Protein AF-A0A9P8MY77-F1 (afdb_monomer)

Mean predicted aligned error: 22.39 Å

Foldseek 3Di:
DVVVCVVVVNDDDDDDPPCCCQQPLCNVFLVVQLVVLVVVLVVVCVVVPDPDQDPVNCVVCVVVSCVRRVDPVRSQVSCVCSCNVVNRCCSRVVVVPDDCVVVPDPDDPVPDPPDDDDDDDDDDDDDDYDDDDDDDDPPPPPPPPVPDDDPDDDPVVLVVLVVVLVVQVVVCVVVVPDDDPVSVVSVVVNVVVVVVCVVVCVVVVVVVVVVVVVVVVVVVVQVVQWDQDPVGTDGPVNVVVVVVVVVVVVVVVVVVVVVVVLVVLLVVLLVLLVVVLVVVVVVVVVCLVPDDPPPPDDDADPVRVVVQSPQLLNSLVVVLVVLVCVVVVHDPDPPGDDDPDDDSVSSVSSSVVNNVVVVVVVVVVVVVVCVVVVNPPD

Secondary structure (DSSP, 8-state):
-HHHHHHTT----PPPTT-HHHH-HIIIIIHHHHHHHHHHHHHHHHHTT-S---HHHHHHHHHHHHHHH--HHHHHHHHHHTTTTTT-THHHHHHHS-SSGGGT----GGGSTT---------------------PPP------GGGSPPPP--HHHHHHHHHHHHHHHHHHHHHTPPPPHHHHHHHHHHHHHHHHHHHTTHHHHHHHHHHHHHHHHHHHHHHHTEEEETTEEEEHHHHHHHHHHHHHHHHHHHHHHHHHHHHHHHHHHHHHHHHHHHHHHHHHHHHHHHS-TTS--SS--HHHHHHHHH-HHHHHHHHHHHHHHHHTT----TTSPPPS---HHHHHHHHHHHHHHHHHHHHHHHHHHHHHTT----

Organism: NCBI:txid111463

Structure (mmCIF, N/CA/C/O backbone):
data_AF-A0A9P8MY77-F1
#
_entry.id   AF-A0A9P8MY77-F1
#
loop_
_atom_site.group_PDB
_atom_site.id
_atom_site.type_symbol
_atom_site.label_atom_id
_atom_site.label_alt_id
_atom_site.label_comp_id
_atom_site.label_asym_id
_atom_site.label_entity_id
_atom_site.label_seq_id
_atom_site.pdbx_PDB_ins_code
_atom_site.Cartn_x
_atom_site.Cartn_y
_atom_site.Cartn_z
_atom_site.occupancy
_atom_site.B_iso_or_equiv
_atom_site.auth_seq_id
_atom_site.auth_comp_id
_atom_site.auth_asym_id
_atom_site.auth_atom_id
_atom_site.pdbx_PDB_model_num
ATOM 1 N N . MET A 1 1 ? -40.120 -2.467 -4.734 1.00 74.62 1 MET A N 1
ATOM 2 C CA . MET A 1 1 ? -39.405 -3.589 -4.082 1.00 74.62 1 MET A CA 1
ATOM 3 C C . MET A 1 1 ? -40.371 -4.598 -3.467 1.00 74.62 1 MET A C 1
ATOM 5 O O . MET A 1 1 ? -40.321 -5.741 -3.881 1.00 74.62 1 MET A O 1
ATOM 9 N N . VAL A 1 2 ? -41.285 -4.203 -2.566 1.00 84.88 2 VAL A N 1
ATOM 10 C CA . VAL A 1 2 ? -42.244 -5.142 -1.933 1.00 84.88 2 VAL A CA 1
ATOM 11 C C . VAL A 1 2 ? -43.143 -5.857 -2.953 1.00 84.88 2 VAL A C 1
ATOM 13 O O . VAL A 1 2 ? -43.236 -7.077 -2.900 1.00 84.88 2 VAL A O 1
ATOM 16 N N . HIS A 1 3 ? -43.715 -5.132 -3.924 1.00 91.19 3 HIS A N 1
ATOM 17 C CA . HIS A 1 3 ? -44.499 -5.735 -5.016 1.00 91.19 3 HIS A CA 1
ATOM 18 C C . HIS A 1 3 ? -43.677 -6.741 -5.834 1.00 91.19 3 HIS A C 1
ATOM 20 O O . HIS A 1 3 ? -44.075 -7.887 -5.962 1.00 91.19 3 HIS A O 1
ATOM 26 N N . PHE A 1 4 ? -42.459 -6.370 -6.244 1.00 95.81 4 PHE A N 1
ATOM 27 C CA . PHE A 1 4 ? -41.543 -7.283 -6.938 1.00 95.81 4 PHE A CA 1
ATOM 28 C C . PHE A 1 4 ? -41.258 -8.561 -6.131 1.00 95.81 4 PHE A C 1
ATOM 30 O O . PHE A 1 4 ? -41.280 -9.654 -6.688 1.00 95.81 4 PHE A O 1
ATOM 37 N N . CYS A 1 5 ? -41.012 -8.444 -4.820 1.00 94.00 5 CYS A N 1
ATOM 38 C CA . CYS A 1 5 ? -40.799 -9.605 -3.956 1.00 94.00 5 CYS A CA 1
ATOM 39 C C . CYS A 1 5 ? -42.048 -10.487 -3.860 1.00 94.00 5 CYS A C 1
ATOM 41 O O . CYS A 1 5 ? -41.921 -11.707 -3.874 1.00 94.00 5 CYS A O 1
ATOM 43 N N . PHE A 1 6 ? -43.236 -9.887 -3.788 1.00 92.69 6 PHE A N 1
ATOM 44 C CA . PHE A 1 6 ? -44.501 -10.616 -3.776 1.00 92.69 6 PHE A CA 1
ATOM 45 C C . PHE A 1 6 ? -44.717 -11.384 -5.087 1.00 92.69 6 PHE A C 1
ATOM 47 O O . PHE A 1 6 ? -44.924 -12.596 -5.049 1.00 92.69 6 PHE A O 1
ATOM 54 N N . ASP A 1 7 ? -44.550 -10.712 -6.228 1.00 96.50 7 ASP A N 1
ATOM 55 C CA . ASP A 1 7 ? -44.747 -11.286 -7.566 1.00 96.50 7 ASP A CA 1
ATOM 56 C C . ASP A 1 7 ? -43.775 -12.443 -7.858 1.00 96.50 7 ASP A C 1
ATOM 58 O O . ASP A 1 7 ? -44.113 -13.385 -8.570 1.00 96.50 7 ASP A O 1
ATOM 62 N N . HIS A 1 8 ? -42.573 -12.405 -7.269 1.00 96.00 8 HIS A N 1
ATOM 63 C CA . HIS A 1 8 ? -41.533 -13.429 -7.439 1.00 96.00 8 HIS A CA 1
ATOM 64 C C . HIS A 1 8 ? -41.446 -14.418 -6.263 1.00 96.00 8 HIS A C 1
ATOM 66 O O . HIS A 1 8 ? -40.481 -15.176 -6.170 1.00 96.00 8 HIS A O 1
ATOM 72 N N . ASN A 1 9 ? -42.423 -14.417 -5.347 1.00 94.75 9 ASN A N 1
ATOM 73 C CA . ASN A 1 9 ? -42.469 -15.291 -4.167 1.00 94.75 9 ASN A CA 1
ATOM 74 C C . ASN A 1 9 ? -41.207 -15.224 -3.269 1.00 94.75 9 ASN A C 1
ATOM 76 O O . ASN A 1 9 ? -40.806 -16.203 -2.636 1.00 94.75 9 ASN A O 1
ATOM 80 N N . ILE A 1 10 ? -40.575 -14.051 -3.188 1.00 95.94 10 ILE A N 1
ATOM 81 C CA . ILE A 1 10 ? -39.433 -13.770 -2.315 1.00 95.94 10 ILE A CA 1
ATOM 82 C C . ILE A 1 10 ? -39.961 -13.355 -0.939 1.00 95.94 10 ILE A C 1
ATOM 84 O O . ILE A 1 10 ? -40.621 -12.325 -0.788 1.00 95.94 10 ILE A O 1
ATOM 88 N N . LYS A 1 11 ? -39.635 -14.134 0.097 1.00 91.31 11 LYS A N 1
ATOM 89 C CA . LYS A 1 11 ? -39.972 -13.796 1.486 1.00 91.31 11 LYS A CA 1
ATOM 90 C C . LYS A 1 11 ? -38.975 -12.776 2.033 1.00 91.31 11 LYS A C 1
ATOM 92 O O . LYS A 1 11 ? -37.790 -13.065 2.165 1.00 91.31 11 LYS A O 1
ATOM 97 N N . VAL A 1 12 ? -39.466 -11.581 2.353 1.00 88.94 12 VAL A N 1
ATOM 98 C CA . VAL A 1 12 ? -38.664 -10.513 2.964 1.00 88.94 12 VAL A CA 1
ATOM 99 C C . VAL A 1 12 ? -38.698 -10.673 4.479 1.00 88.94 12 VAL A C 1
ATOM 101 O O . VAL A 1 12 ? -39.776 -10.781 5.059 1.00 88.94 12 VAL A O 1
ATOM 104 N N . PHE A 1 13 ? -37.528 -10.670 5.118 1.00 84.94 13 PHE A N 1
ATOM 105 C CA . PHE A 1 13 ? -37.408 -10.719 6.573 1.00 84.94 13 PHE A CA 1
ATOM 106 C C . PHE A 1 13 ? -37.144 -9.307 7.123 1.00 84.94 13 PHE A C 1
ATOM 108 O O . PHE A 1 13 ? -36.037 -8.788 6.941 1.00 84.94 13 PHE A O 1
ATOM 115 N N . PRO A 1 14 ? -38.138 -8.643 7.743 1.00 83.75 14 PRO A N 1
ATOM 116 C CA . PRO A 1 14 ? -37.935 -7.327 8.329 1.00 83.75 14 PRO A CA 1
ATOM 117 C C . PRO A 1 14 ? -37.122 -7.451 9.621 1.00 83.75 14 PRO A C 1
ATOM 119 O O . PRO A 1 14 ? -37.470 -8.217 10.516 1.00 83.75 14 PRO A O 1
ATOM 122 N N . MET A 1 15 ? -36.042 -6.679 9.726 1.00 84.25 15 MET A N 1
ATOM 123 C CA . MET A 1 15 ? -35.253 -6.576 10.954 1.00 84.25 15 MET A CA 1
ATOM 124 C C . MET A 1 15 ? -35.633 -5.311 11.721 1.00 84.25 15 MET A C 1
ATOM 126 O O . MET A 1 15 ? -35.849 -4.272 11.090 1.00 84.25 15 MET A O 1
ATOM 130 N N . PRO A 1 16 ? -35.679 -5.359 13.063 1.00 84.19 16 PRO A N 1
ATOM 131 C CA . PRO A 1 16 ? -35.851 -4.156 13.859 1.00 84.19 16 PRO A CA 1
ATOM 132 C C . PRO A 1 16 ? -34.708 -3.157 13.609 1.00 84.19 16 PRO A C 1
ATOM 134 O O . PRO A 1 16 ? -33.573 -3.563 13.316 1.00 84.19 16 PRO A O 1
ATOM 137 N N . PRO A 1 17 ? -34.981 -1.847 13.722 1.00 84.81 17 PRO A N 1
ATOM 138 C CA . PRO A 1 17 ? -33.966 -0.822 13.526 1.00 84.81 17 PRO A CA 1
ATOM 139 C C . PRO A 1 17 ? -32.802 -1.007 14.507 1.00 84.81 17 PRO A C 1
ATOM 141 O O . PRO A 1 17 ? -32.975 -1.494 15.620 1.00 84.81 17 PRO A O 1
ATOM 144 N N . HIS A 1 18 ? -31.603 -0.610 14.077 1.00 82.00 18 HIS A N 1
ATOM 145 C CA . HIS A 1 18 ? -30.356 -0.683 14.851 1.00 82.00 18 HIS A CA 1
ATOM 146 C C . HIS A 1 18 ? -29.873 -2.091 15.253 1.00 82.00 18 HIS A C 1
ATOM 148 O O . HIS A 1 18 ? -28.798 -2.194 15.834 1.00 82.00 18 HIS A O 1
ATOM 154 N N . LEU A 1 19 ? -30.556 -3.176 14.871 1.00 85.19 19 LEU A N 1
ATOM 155 C CA . LEU A 1 19 ? -30.140 -4.554 15.189 1.00 85.19 19 LEU A CA 1
ATOM 156 C C . LEU A 1 19 ? -29.329 -5.250 14.088 1.00 85.19 19 LEU A C 1
ATOM 158 O O . LEU A 1 19 ? -29.003 -6.430 14.204 1.00 85.19 19 LEU A O 1
ATOM 162 N N . THR A 1 20 ? -28.951 -4.531 13.028 1.00 87.38 20 THR A N 1
ATOM 163 C CA . THR A 1 20 ? -28.143 -5.070 11.921 1.00 87.38 20 THR A CA 1
ATOM 164 C C . THR A 1 20 ? -26.868 -5.763 12.413 1.00 87.38 20 THR A C 1
ATOM 166 O O . THR A 1 20 ? -26.581 -6.891 12.029 1.00 87.38 20 THR A O 1
ATOM 169 N N . HIS A 1 21 ? -26.164 -5.141 13.359 1.00 86.56 21 HIS A N 1
ATOM 170 C CA . HIS A 1 21 ? -24.924 -5.652 13.945 1.00 86.56 21 HIS A CA 1
ATOM 171 C C . HIS A 1 21 ? -25.085 -6.917 14.816 1.00 86.56 21 HIS A C 1
ATOM 173 O O . HIS A 1 21 ? -24.078 -7.438 15.288 1.00 86.56 21 HIS A O 1
ATOM 179 N N . GLN A 1 22 ? -26.315 -7.396 15.037 1.00 87.94 22 GLN A N 1
ATOM 180 C CA . GLN A 1 22 ? -26.629 -8.596 15.826 1.00 87.94 22 GLN A CA 1
ATOM 181 C C . GLN A 1 22 ? -27.376 -9.657 15.013 1.00 87.94 22 GLN A C 1
ATOM 183 O O . GLN A 1 22 ? -27.127 -10.847 15.175 1.00 87.94 22 GLN A O 1
ATOM 188 N N . LEU A 1 23 ? -28.297 -9.231 14.143 1.00 90.12 23 LEU A N 1
ATOM 189 C CA . LEU A 1 23 ? -29.196 -10.123 13.411 1.00 90.12 23 LEU A CA 1
ATOM 190 C C . LEU A 1 23 ? -28.772 -10.380 11.963 1.00 90.12 23 LEU A C 1
ATOM 192 O O . LEU A 1 23 ? -29.327 -11.286 11.347 1.00 90.12 23 LEU A O 1
ATOM 196 N N . GLN A 1 24 ? -27.818 -9.625 11.401 1.00 92.38 24 GLN A N 1
ATOM 197 C CA . GLN A 1 24 ? -27.330 -9.866 10.037 1.00 92.38 24 GLN A CA 1
ATOM 198 C C . GLN A 1 24 ? -26.062 -10.730 10.047 1.00 92.38 24 GLN A C 1
ATOM 200 O O . GLN A 1 24 ? -24.990 -10.239 10.411 1.00 92.38 24 GLN A O 1
ATOM 205 N N . PRO A 1 25 ? -26.116 -11.988 9.556 1.00 91.56 25 PRO A N 1
ATOM 206 C CA . PRO A 1 25 ? -24.945 -12.869 9.516 1.00 91.56 25 PRO A CA 1
ATOM 207 C C . PRO A 1 25 ? -23.779 -12.290 8.714 1.00 91.56 25 PRO A C 1
ATOM 209 O O . PRO A 1 25 ? -22.613 -12.563 9.012 1.00 91.56 25 PRO A O 1
ATOM 212 N N . LEU A 1 26 ? -24.084 -11.477 7.697 1.00 92.44 26 LEU A N 1
ATOM 213 C CA . LEU A 1 26 ? -23.064 -10.795 6.908 1.00 92.44 26 LEU A CA 1
ATOM 214 C C . LEU A 1 26 ? -22.236 -9.831 7.766 1.00 92.44 26 LEU A C 1
ATOM 216 O O . LEU A 1 26 ? -21.009 -9.911 7.729 1.00 92.44 26 LEU A O 1
ATOM 220 N N . ASP A 1 27 ? -22.882 -9.003 8.585 1.00 91.25 27 ASP A N 1
ATOM 221 C CA . ASP A 1 27 ? -22.205 -8.025 9.441 1.00 91.25 27 ASP A CA 1
ATOM 222 C C . ASP A 1 27 ? -21.546 -8.664 10.670 1.00 91.25 27 ASP A C 1
ATOM 224 O O . ASP A 1 27 ? -20.415 -8.320 11.014 1.00 91.25 27 ASP A O 1
ATOM 228 N N . VAL A 1 28 ? -22.205 -9.642 11.302 1.00 89.44 28 VAL A N 1
ATOM 229 C CA . VAL A 1 28 ? -21.731 -10.278 12.547 1.00 89.44 28 VAL A CA 1
ATOM 230 C C . VAL A 1 28 ? -20.437 -11.077 12.352 1.00 89.44 28 VAL A C 1
ATOM 232 O O . VAL A 1 28 ? -19.597 -11.152 13.256 1.00 89.44 28 VAL A O 1
ATOM 235 N N . GLY A 1 29 ? -20.253 -11.704 11.188 1.00 88.44 29 GLY A N 1
ATOM 236 C CA . GLY A 1 29 ? -19.124 -12.611 10.972 1.00 88.44 29 GLY A CA 1
ATOM 237 C C . GLY A 1 29 ? -18.466 -12.506 9.606 1.00 88.44 29 GLY A C 1
ATOM 238 O O . GLY A 1 29 ? -17.241 -12.379 9.526 1.00 88.44 29 GLY A O 1
ATOM 239 N N . VAL A 1 30 ? -19.249 -12.548 8.528 1.00 93.44 30 VAL A N 1
ATOM 240 C CA . VAL A 1 30 ? -18.699 -12.730 7.177 1.00 93.44 30 VAL A CA 1
ATOM 241 C C . VAL A 1 30 ? -17.859 -11.531 6.732 1.00 93.44 30 VAL A C 1
ATOM 243 O O . VAL A 1 30 ? -16.748 -11.726 6.239 1.00 93.44 30 VAL A O 1
ATOM 246 N N . PHE A 1 31 ? -18.313 -10.295 6.954 1.00 92.81 31 PHE A N 1
ATOM 247 C CA . PHE A 1 31 ? -17.560 -9.098 6.568 1.00 92.81 31 PHE A CA 1
ATOM 248 C C . PHE A 1 31 ? -16.285 -8.897 7.379 1.00 92.81 31 PHE A C 1
ATOM 250 O O . PHE A 1 31 ? -15.301 -8.377 6.851 1.00 92.81 31 PHE A O 1
ATOM 257 N N . ARG A 1 32 ? -16.240 -9.379 8.625 1.00 91.31 32 ARG A N 1
ATOM 258 C CA . ARG A 1 32 ? -14.998 -9.390 9.405 1.00 91.31 32 ARG A CA 1
ATOM 259 C C . ARG A 1 32 ? -13.950 -10.286 8.746 1.00 91.31 32 ARG A C 1
ATOM 261 O O . ARG A 1 32 ? -12.810 -9.859 8.563 1.00 91.31 32 ARG A O 1
ATOM 268 N N . SER A 1 33 ? -14.337 -11.500 8.354 1.00 93.62 33 SER A N 1
ATOM 269 C CA . SER A 1 33 ? -13.459 -12.416 7.617 1.00 93.62 33 SER A CA 1
ATOM 270 C C . SER A 1 33 ? -13.090 -11.870 6.237 1.00 93.62 33 SER A C 1
ATOM 272 O O . SER A 1 33 ? -11.929 -11.966 5.844 1.00 93.62 33 SER A O 1
ATOM 274 N N . TYR A 1 34 ? -14.035 -11.233 5.541 1.00 95.38 34 TYR A N 1
ATOM 275 C CA . TYR A 1 34 ? -13.792 -10.586 4.252 1.00 95.38 34 TYR A CA 1
ATOM 276 C C . TYR A 1 34 ? -12.714 -9.509 4.363 1.00 95.38 34 TYR A C 1
ATOM 278 O O . TYR A 1 34 ? -11.734 -9.523 3.620 1.00 95.38 34 TYR A O 1
ATOM 286 N N . LYS A 1 35 ? -12.862 -8.603 5.338 1.00 94.81 35 LYS A N 1
ATOM 287 C CA . LYS A 1 35 ? -11.910 -7.520 5.595 1.00 94.81 35 LYS A CA 1
ATOM 288 C C . LYS A 1 35 ? -10.521 -8.063 5.914 1.00 94.81 35 LYS A C 1
ATOM 290 O O . LYS A 1 35 ? -9.542 -7.538 5.398 1.00 94.81 35 LYS A O 1
ATOM 295 N N . HIS A 1 36 ? -10.437 -9.126 6.712 1.00 95.12 36 HIS A N 1
ATOM 296 C CA . HIS A 1 36 ? -9.166 -9.773 7.030 1.00 95.12 36 HIS A CA 1
ATOM 297 C C . HIS A 1 36 ? -8.462 -10.324 5.780 1.00 95.12 36 HIS A C 1
ATOM 299 O O . HIS A 1 36 ? -7.290 -10.032 5.560 1.00 95.12 36 HIS A O 1
ATOM 305 N N . TRP A 1 37 ? -9.166 -11.087 4.938 1.00 95.62 37 TRP A N 1
ATOM 306 C CA . TRP A 1 37 ? -8.569 -11.643 3.719 1.00 95.62 37 TRP A CA 1
ATOM 307 C C . TRP A 1 37 ? -8.223 -10.573 2.690 1.00 95.62 37 TRP A C 1
ATOM 309 O O . TRP A 1 37 ? -7.191 -10.673 2.036 1.00 95.62 37 TRP A O 1
ATOM 319 N N . HIS A 1 38 ? -9.040 -9.529 2.587 1.00 95.31 38 HIS A N 1
ATOM 320 C CA . HIS A 1 38 ? -8.721 -8.382 1.752 1.00 95.31 38 HIS A CA 1
ATOM 321 C C . HIS A 1 38 ? -7.452 -7.659 2.233 1.00 95.31 38 HIS A C 1
ATOM 323 O O . HIS A 1 38 ? -6.587 -7.354 1.421 1.00 95.31 38 HIS A O 1
ATOM 329 N N . GLN A 1 39 ? -7.288 -7.462 3.546 1.00 95.25 39 GLN A N 1
ATOM 330 C CA . GLN A 1 39 ? -6.053 -6.914 4.120 1.00 95.25 39 GLN A CA 1
ATOM 331 C C . GLN A 1 39 ? -4.837 -7.804 3.852 1.00 95.25 39 GLN A C 1
ATOM 333 O O . GLN A 1 39 ? -3.767 -7.284 3.560 1.00 95.25 39 GLN A O 1
ATOM 338 N N . GLN A 1 40 ? -4.985 -9.132 3.900 1.00 95.06 40 GLN A N 1
ATOM 339 C CA . GLN A 1 40 ? -3.887 -10.032 3.538 1.00 95.06 40 GLN A CA 1
ATOM 340 C C . GLN A 1 40 ? -3.469 -9.889 2.072 1.00 95.06 40 GLN A C 1
ATOM 342 O O . GLN A 1 40 ? -2.275 -9.887 1.789 1.00 95.06 40 GLN A O 1
ATOM 347 N N . VAL A 1 41 ? -4.432 -9.756 1.156 1.00 93.19 41 VAL A N 1
ATOM 348 C CA . VAL A 1 41 ? -4.139 -9.486 -0.258 1.00 93.19 41 VAL A CA 1
ATOM 349 C C . VAL A 1 41 ? -3.402 -8.157 -0.396 1.00 93.19 41 VAL A C 1
ATOM 351 O O . VAL A 1 41 ? -2.346 -8.129 -1.008 1.00 93.19 41 VAL A O 1
ATOM 354 N N . LEU A 1 42 ? -3.886 -7.091 0.248 1.00 91.56 42 LEU A N 1
ATOM 355 C CA . LEU A 1 42 ? -3.213 -5.788 0.233 1.00 91.56 42 LEU A CA 1
ATOM 356 C C . LEU A 1 42 ? -1.767 -5.878 0.734 1.00 91.56 42 LEU A C 1
ATOM 358 O O . LEU A 1 42 ? -0.866 -5.336 0.109 1.00 91.56 42 LEU A O 1
ATOM 362 N N . HIS A 1 43 ? -1.529 -6.581 1.843 1.00 91.19 43 HIS A N 1
ATOM 363 C CA . HIS A 1 43 ? -0.178 -6.748 2.380 1.00 91.19 43 HIS A CA 1
ATOM 364 C C . HIS A 1 43 ? 0.731 -7.541 1.434 1.00 91.19 43 HIS A C 1
ATOM 366 O O . HIS A 1 43 ? 1.920 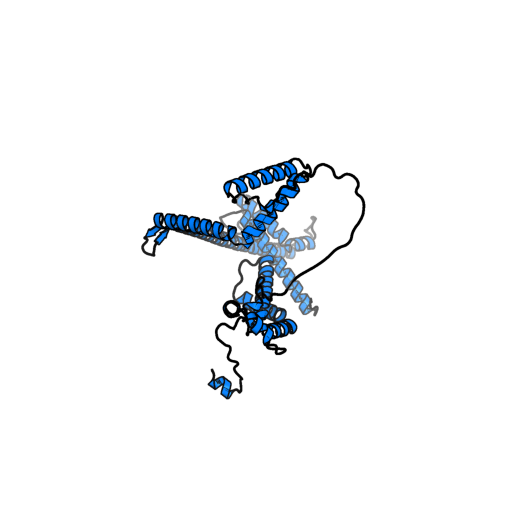-7.242 1.363 1.00 91.19 43 HIS A O 1
ATOM 372 N N . ARG A 1 44 ? 0.186 -8.535 0.720 1.00 90.50 44 ARG A N 1
ATOM 373 C CA . ARG A 1 44 ? 0.924 -9.296 -0.295 1.00 90.50 44 ARG A CA 1
ATOM 374 C C . ARG A 1 44 ? 1.310 -8.404 -1.475 1.00 90.50 44 ARG A C 1
ATOM 376 O O . ARG A 1 44 ? 2.485 -8.344 -1.796 1.00 90.50 44 ARG A O 1
ATOM 383 N N . GLU A 1 45 ? 0.365 -7.646 -2.029 1.00 87.25 45 GLU A N 1
ATOM 384 C CA . GLU A 1 45 ? 0.639 -6.723 -3.142 1.00 87.25 45 GLU A CA 1
ATOM 385 C C . GLU A 1 45 ? 1.682 -5.658 -2.757 1.00 87.25 45 GLU A C 1
ATOM 387 O O . GLU A 1 45 ? 2.610 -5.385 -3.515 1.00 87.25 45 GLU A O 1
ATOM 392 N N . ILE A 1 46 ? 1.592 -5.101 -1.543 1.00 83.62 46 ILE A N 1
ATOM 393 C CA . ILE A 1 46 ? 2.590 -4.149 -1.025 1.00 83.62 46 ILE A CA 1
ATOM 394 C C . ILE A 1 46 ? 3.972 -4.812 -0.902 1.00 83.62 46 ILE A C 1
ATOM 396 O O . ILE A 1 46 ? 4.980 -4.197 -1.245 1.00 83.62 46 ILE A O 1
ATOM 400 N N . ALA A 1 47 ? 4.037 -6.059 -0.421 1.00 78.75 47 ALA A N 1
ATOM 401 C CA . ALA A 1 47 ? 5.292 -6.805 -0.313 1.00 78.75 47 ALA A CA 1
ATOM 402 C C . ALA A 1 47 ? 5.907 -7.126 -1.687 1.00 78.75 47 ALA A C 1
ATOM 404 O O . ALA A 1 47 ? 7.130 -7.111 -1.821 1.00 78.75 47 ALA A O 1
ATOM 405 N N . ASP A 1 48 ? 5.068 -7.338 -2.701 1.00 78.00 48 ASP A N 1
ATOM 406 C CA . ASP A 1 48 ? 5.468 -7.564 -4.093 1.00 78.00 48 ASP A CA 1
ATOM 407 C C . ASP A 1 48 ? 5.839 -6.256 -4.831 1.00 78.00 48 ASP A C 1
ATOM 409 O O . ASP A 1 48 ? 6.239 -6.277 -5.998 1.00 78.00 48 ASP A O 1
ATOM 413 N N . GLY A 1 49 ? 5.779 -5.110 -4.139 1.00 77.38 49 GLY A N 1
ATOM 414 C CA . GLY A 1 49 ? 6.245 -3.812 -4.628 1.00 77.38 49 GLY A CA 1
ATOM 415 C C . GLY A 1 49 ? 5.164 -2.934 -5.261 1.00 77.38 49 GLY A C 1
ATOM 416 O O . GLY A 1 49 ? 5.500 -1.945 -5.917 1.00 77.38 49 GLY A O 1
ATOM 417 N N . ALA A 1 50 ? 3.880 -3.259 -5.078 1.00 76.50 50 ALA A N 1
ATOM 418 C CA . ALA A 1 50 ? 2.788 -2.393 -5.508 1.00 76.50 50 ALA A CA 1
ATOM 419 C C . ALA A 1 50 ? 2.730 -1.120 -4.645 1.00 76.50 50 ALA A C 1
ATOM 421 O O . ALA A 1 50 ? 2.683 -1.175 -3.415 1.00 76.50 50 ALA A O 1
ATOM 422 N N . TYR A 1 51 ? 2.723 0.040 -5.304 1.00 75.94 51 TYR A N 1
ATOM 423 C CA . TYR A 1 51 ? 2.666 1.360 -4.662 1.00 75.94 51 TYR A CA 1
ATOM 424 C C . TYR A 1 51 ? 1.243 1.937 -4.587 1.00 75.94 51 TYR A C 1
ATOM 426 O O . TYR A 1 51 ? 1.016 2.906 -3.865 1.00 75.94 51 TYR A O 1
ATOM 434 N N . ASP A 1 52 ? 0.291 1.351 -5.315 1.00 83.12 52 ASP A N 1
ATOM 435 C CA . ASP A 1 52 ? -1.119 1.739 -5.325 1.00 83.12 52 ASP A CA 1
ATOM 436 C C . ASP A 1 52 ? -2.007 0.493 -5.479 1.00 83.12 52 ASP A C 1
ATOM 438 O O . ASP A 1 52 ? -1.574 -0.512 -6.042 1.00 83.12 52 ASP A O 1
ATOM 442 N N . PHE A 1 53 ? -3.236 0.558 -4.963 1.00 86.75 53 PHE A N 1
ATOM 443 C CA . PHE A 1 53 ? -4.242 -0.499 -5.073 1.00 86.75 53 PHE A CA 1
ATOM 444 C C . PHE A 1 53 ? -5.536 0.096 -5.627 1.00 86.75 53 PHE A C 1
ATOM 446 O O . PHE A 1 53 ? -6.334 0.712 -4.911 1.00 86.75 53 PHE A O 1
ATOM 453 N N . ASN A 1 54 ? -5.740 -0.072 -6.929 1.00 87.44 54 ASN A N 1
ATOM 454 C CA . ASN A 1 54 ? -6.826 0.565 -7.658 1.00 87.44 54 ASN A CA 1
ATOM 455 C C . ASN A 1 54 ? -8.094 -0.324 -7.713 1.00 87.44 54 ASN A C 1
ATOM 457 O O . ASN A 1 54 ? -8.157 -1.442 -7.197 1.00 87.44 54 ASN A O 1
ATOM 461 N N . LYS A 1 55 ? -9.161 0.182 -8.350 1.00 90.75 55 LYS A N 1
ATOM 462 C CA . LYS A 1 55 ? -10.426 -0.566 -8.507 1.00 90.75 55 LYS A CA 1
ATOM 463 C C . LYS A 1 55 ? -10.275 -1.836 -9.351 1.00 90.75 55 LYS A C 1
ATOM 465 O O . LYS A 1 55 ? -10.997 -2.800 -9.107 1.00 90.75 55 LYS A O 1
ATOM 470 N N . SER A 1 56 ? -9.392 -1.834 -10.344 1.00 88.38 56 SER A N 1
ATOM 471 C CA . SER A 1 56 ? -9.121 -3.000 -11.187 1.00 88.38 56 SER A CA 1
ATOM 472 C C . SER A 1 56 ? -8.434 -4.101 -10.380 1.00 88.38 56 SER A C 1
ATOM 474 O O . SER A 1 56 ? -8.851 -5.251 -10.475 1.00 88.38 56 SER A O 1
ATOM 476 N N . ASP A 1 57 ? -7.487 -3.744 -9.510 1.00 88.38 57 ASP A N 1
ATOM 477 C CA . ASP A 1 57 ? -6.805 -4.679 -8.603 1.00 88.38 57 ASP A CA 1
ATOM 478 C C . ASP A 1 57 ? -7.799 -5.269 -7.592 1.00 88.38 57 ASP A C 1
ATOM 480 O O . ASP A 1 57 ? -7.847 -6.481 -7.367 1.00 88.38 57 ASP A O 1
ATOM 484 N N . PHE A 1 58 ? -8.700 -4.434 -7.056 1.00 91.00 58 PHE A N 1
ATOM 485 C CA . PHE A 1 58 ? -9.813 -4.911 -6.233 1.00 91.00 58 PHE A CA 1
ATOM 486 C C . PHE A 1 58 ? -10.665 -5.961 -6.961 1.00 91.00 58 PHE A C 1
ATOM 488 O O . PHE A 1 58 ? -10.971 -7.007 -6.386 1.00 91.00 58 PHE A O 1
ATOM 495 N N . LEU A 1 59 ? -11.056 -5.696 -8.214 1.00 94.12 59 LEU A N 1
ATOM 496 C CA . LEU A 1 59 ? -11.865 -6.624 -9.010 1.00 94.12 59 LEU A CA 1
ATOM 497 C C . LEU A 1 59 ? -11.097 -7.903 -9.357 1.00 94.12 59 LEU A C 1
ATOM 499 O O . LEU A 1 59 ? -11.689 -8.982 -9.326 1.00 94.12 59 LEU A O 1
ATOM 503 N N . TYR A 1 60 ? -9.795 -7.798 -9.622 1.00 91.56 60 TYR A N 1
ATOM 504 C CA . TYR A 1 60 ? -8.919 -8.936 -9.885 1.00 91.56 60 TYR A CA 1
ATOM 505 C C . TYR A 1 60 ? -8.865 -9.895 -8.685 1.00 91.56 60 TYR A C 1
ATOM 507 O O . TYR A 1 60 ? -9.090 -11.097 -8.831 1.00 91.56 60 TYR A O 1
ATOM 515 N N . HIS A 1 61 ? -8.688 -9.369 -7.469 1.00 93.31 61 HIS A N 1
ATOM 516 C CA . HIS A 1 61 ? -8.635 -10.187 -6.252 1.00 93.31 61 HIS A CA 1
ATOM 517 C C . HIS A 1 61 ? -10.002 -10.540 -5.655 1.00 93.31 61 HIS A C 1
ATOM 519 O O . HIS A 1 61 ? -10.077 -11.333 -4.711 1.00 93.31 61 HIS A O 1
ATOM 525 N N . LEU A 1 62 ? -11.100 -9.988 -6.182 1.00 93.50 62 LEU A N 1
ATOM 526 C CA . LEU A 1 62 ? -12.443 -10.174 -5.631 1.00 93.50 62 LEU A CA 1
ATOM 527 C C . LEU A 1 62 ? -12.797 -11.659 -5.490 1.00 93.50 62 LEU A C 1
ATOM 529 O O . LEU A 1 62 ? -13.288 -12.089 -4.444 1.00 93.50 62 LEU A O 1
ATOM 533 N N . GLN A 1 63 ? -12.516 -12.459 -6.520 1.00 95.50 63 GLN A N 1
ATOM 534 C CA . GLN A 1 63 ? -12.831 -13.886 -6.506 1.00 95.50 63 GLN A CA 1
ATOM 535 C C . GLN A 1 63 ? -11.973 -14.660 -5.497 1.00 95.50 63 GLN A C 1
ATOM 537 O O . GLN A 1 63 ? -12.484 -15.544 -4.802 1.00 95.50 63 GLN A O 1
ATOM 542 N N . GLU A 1 64 ? -10.697 -14.298 -5.351 1.00 95.31 64 GLU A N 1
ATOM 543 C CA . GLU A 1 64 ? -9.799 -14.886 -4.354 1.00 95.31 64 GLU A CA 1
ATOM 544 C C . GLU A 1 64 ? -10.317 -14.617 -2.933 1.00 95.31 64 GLU A C 1
ATOM 546 O O . GLU A 1 64 ? -10.520 -15.551 -2.150 1.00 95.31 64 GLU A O 1
ATOM 551 N N . VAL A 1 65 ? -10.604 -13.351 -2.611 1.00 95.75 65 VAL A N 1
ATOM 552 C CA . VAL A 1 65 ? -11.104 -12.945 -1.289 1.00 95.75 65 VAL A CA 1
ATOM 553 C C . VAL A 1 65 ? -12.439 -13.623 -0.986 1.00 95.75 65 VAL A C 1
ATOM 555 O O . VAL A 1 65 ? -12.635 -14.135 0.122 1.00 95.75 65 VAL A O 1
ATOM 558 N N . ARG A 1 66 ? -13.348 -13.700 -1.968 1.00 95.19 66 ARG A N 1
ATOM 559 C CA . ARG A 1 66 ? -14.629 -14.402 -1.817 1.00 95.19 66 ARG A CA 1
ATOM 560 C C . ARG A 1 66 ? -14.425 -15.884 -1.514 1.00 95.19 66 ARG A C 1
ATOM 562 O O . ARG A 1 66 ? -15.001 -16.382 -0.551 1.00 95.19 66 ARG A O 1
ATOM 569 N N . THR A 1 67 ? -13.570 -16.568 -2.267 1.00 95.44 67 THR A N 1
ATOM 570 C CA . THR A 1 67 ? -13.314 -18.009 -2.089 1.00 95.44 67 THR A CA 1
ATOM 571 C C . THR A 1 67 ? -12.730 -18.316 -0.708 1.00 95.44 67 THR A C 1
ATOM 573 O O . THR A 1 67 ? -13.088 -19.310 -0.073 1.00 95.44 67 THR A O 1
ATOM 576 N N . ARG A 1 68 ? -11.870 -17.433 -0.188 1.00 94.25 68 ARG A N 1
ATOM 577 C CA . ARG A 1 68 ? -11.295 -17.581 1.157 1.00 94.25 68 ARG A CA 1
ATOM 578 C C . ARG A 1 68 ? -12.280 -17.252 2.282 1.00 94.25 68 ARG A C 1
ATOM 580 O O . ARG A 1 68 ? -12.184 -17.849 3.355 1.00 94.25 68 ARG A O 1
ATOM 587 N N . THR A 1 69 ? -13.215 -16.335 2.038 1.00 95.00 69 THR A N 1
ATOM 588 C CA . THR A 1 69 ? -14.163 -15.824 3.040 1.00 95.00 69 THR A CA 1
ATOM 589 C C . THR A 1 69 ? -15.434 -16.660 3.149 1.00 95.00 69 THR A C 1
ATOM 591 O O . THR A 1 69 ? -15.832 -17.032 4.250 1.00 95.00 69 THR A O 1
ATOM 594 N N . PHE A 1 70 ? -16.090 -16.962 2.027 1.00 94.31 70 PHE A N 1
ATOM 595 C CA . PHE A 1 70 ? -17.410 -17.601 1.989 1.00 94.31 70 PHE A CA 1
ATOM 596 C C . PHE A 1 70 ? -17.311 -19.125 2.129 1.00 94.31 70 PHE A C 1
ATOM 598 O O . PHE A 1 70 ? -17.862 -19.891 1.341 1.00 94.31 70 PHE A O 1
ATOM 605 N N . LYS A 1 71 ? -16.594 -19.585 3.156 1.00 93.88 71 LYS A N 1
ATOM 606 C CA . LYS A 1 71 ? -16.506 -21.005 3.494 1.00 93.88 71 LYS A CA 1
ATOM 607 C C . LYS A 1 71 ? -17.758 -21.433 4.255 1.00 93.88 71 LYS A C 1
ATOM 609 O O . LYS A 1 71 ? -18.292 -20.677 5.067 1.00 93.88 71 LYS A O 1
ATOM 614 N N . LYS A 1 72 ? -18.183 -22.688 4.060 1.00 94.44 72 LYS A N 1
ATOM 615 C CA . LYS A 1 72 ? -19.369 -23.267 4.720 1.00 94.44 72 LYS A CA 1
ATOM 616 C C . LYS A 1 72 ? -19.371 -23.030 6.234 1.00 94.44 72 LYS A C 1
ATOM 618 O O . LYS A 1 72 ? -20.368 -22.575 6.778 1.00 94.44 72 LYS A O 1
ATOM 623 N N . HIS A 1 73 ? -18.245 -23.276 6.905 1.00 94.00 73 HIS A N 1
ATOM 624 C CA . HIS A 1 73 ? -18.135 -23.082 8.354 1.00 94.00 73 HIS A CA 1
ATOM 625 C C . HIS A 1 73 ? -18.244 -21.606 8.774 1.00 94.00 73 HIS A C 1
ATOM 627 O O . HIS A 1 73 ? -18.829 -21.316 9.811 1.00 94.00 73 HIS A O 1
ATOM 633 N N . THR A 1 74 ? -17.717 -20.666 7.980 1.00 92.25 74 THR A N 1
ATOM 634 C CA . THR A 1 74 ? -17.790 -19.223 8.262 1.00 92.25 74 THR A CA 1
ATOM 635 C C . THR A 1 74 ? -19.226 -18.731 8.162 1.00 92.25 74 THR A C 1
ATOM 637 O O . THR A 1 74 ? -19.686 -17.992 9.031 1.00 92.25 74 THR A O 1
ATOM 640 N N . ILE A 1 75 ? -19.950 -19.192 7.139 1.00 93.88 75 ILE A N 1
ATOM 641 C CA . ILE A 1 75 ? -21.374 -18.903 6.970 1.00 93.88 75 ILE A CA 1
ATOM 642 C C . ILE A 1 75 ? -22.140 -19.480 8.163 1.00 93.88 75 ILE A C 1
ATOM 644 O O . ILE A 1 75 ? -22.733 -18.716 8.913 1.00 93.88 75 ILE A O 1
ATOM 648 N N . LEU A 1 76 ? -22.043 -20.787 8.419 1.00 94.44 76 LEU A N 1
ATOM 649 C CA . LEU A 1 76 ? -22.769 -21.435 9.520 1.00 94.44 76 LEU A CA 1
ATOM 650 C C . LEU A 1 76 ? -22.473 -20.798 10.885 1.00 94.44 76 LEU A C 1
ATOM 652 O O . LEU A 1 76 ? -23.399 -20.504 11.631 1.00 94.44 76 LEU A O 1
ATOM 656 N N . SER A 1 77 ? -21.206 -20.498 11.184 1.00 94.06 77 SER A N 1
ATOM 657 C CA . SER A 1 77 ? -20.829 -19.818 12.429 1.00 94.06 77 SER A CA 1
ATOM 658 C C . SER A 1 77 ? -21.443 -18.420 12.540 1.00 94.06 77 SER A C 1
ATOM 660 O O . SER A 1 77 ? -21.849 -18.012 13.626 1.00 94.06 77 SER A O 1
ATOM 662 N N . SER A 1 78 ? -21.543 -17.682 11.432 1.00 94.06 78 SER A N 1
ATOM 663 C CA . SER A 1 78 ? -22.158 -16.349 11.429 1.00 94.06 78 SER A CA 1
ATOM 664 C C . SER A 1 78 ? -23.663 -16.422 11.688 1.00 94.06 78 SER A C 1
ATOM 666 O O . SER A 1 78 ? -24.188 -15.621 12.456 1.00 94.06 78 SER A O 1
ATOM 668 N N . TRP A 1 79 ? -24.348 -17.414 11.113 1.00 94.38 79 TRP A N 1
ATOM 669 C CA . TRP A 1 79 ? -25.771 -17.659 11.364 1.00 94.38 79 TRP A CA 1
ATOM 670 C C . TRP A 1 79 ? -26.047 -18.126 12.797 1.00 94.38 79 TRP A C 1
ATOM 672 O O . TRP A 1 79 ? -27.023 -17.685 13.404 1.00 94.38 79 TRP A O 1
ATOM 682 N N . GLN A 1 80 ? -25.162 -18.953 13.358 1.00 93.75 80 GLN A N 1
ATOM 683 C CA . GLN A 1 80 ? -25.243 -19.393 14.749 1.00 93.75 80 GLN A CA 1
ATOM 684 C C . GLN A 1 80 ? -25.086 -18.214 15.716 1.00 93.75 80 GLN A C 1
ATOM 686 O O . GLN A 1 80 ? -25.850 -18.093 16.666 1.00 93.75 80 GLN A O 1
ATOM 691 N N . LYS A 1 81 ? -24.142 -17.301 15.454 1.00 91.81 81 LYS A N 1
ATOM 692 C CA . LYS A 1 81 ? -23.944 -16.091 16.272 1.00 91.81 81 LYS A CA 1
ATOM 693 C C . LYS A 1 81 ? -25.128 -15.127 16.238 1.00 91.81 81 LYS A C 1
ATOM 695 O O . LYS A 1 81 ? -25.340 -14.423 17.214 1.00 91.81 81 LYS A O 1
ATOM 700 N N . CYS A 1 82 ? -25.890 -15.110 15.145 1.00 92.12 82 CYS A N 1
ATOM 701 C CA . CYS A 1 82 ? -27.131 -14.335 15.056 1.00 92.12 82 CYS A CA 1
ATOM 702 C C . CYS A 1 82 ? -28.321 -15.042 15.731 1.00 92.12 82 CYS A C 1
ATOM 704 O O . CYS A 1 82 ? -29.432 -14.525 15.688 1.00 92.12 82 CYS A O 1
ATOM 706 N N . GLY A 1 83 ? -28.134 -16.252 16.275 1.00 91.75 83 GLY A N 1
ATOM 707 C CA . GLY A 1 83 ? -29.220 -17.063 16.829 1.00 91.75 83 GLY A CA 1
ATOM 708 C C . GLY A 1 83 ? -30.232 -17.552 15.787 1.00 91.75 83 GLY A C 1
ATOM 709 O O . GLY A 1 83 ? -31.328 -17.968 16.153 1.00 91.75 83 GLY A O 1
ATOM 710 N N . LEU A 1 84 ? -29.897 -17.492 14.491 1.00 90.75 84 LEU A N 1
ATOM 711 C CA . LEU A 1 84 ? -30.817 -17.825 13.398 1.00 90.75 84 LEU A CA 1
ATOM 712 C C . LEU A 1 84 ? -30.718 -19.293 12.972 1.00 90.75 84 LEU A C 1
ATOM 714 O O . LEU A 1 84 ? -31.730 -19.893 12.615 1.00 90.75 84 LEU A O 1
ATOM 718 N N . PHE A 1 85 ? -29.512 -19.875 12.985 1.00 89.38 85 PHE A N 1
ATOM 719 C CA . PHE A 1 85 ? -29.313 -21.278 12.619 1.00 89.38 85 PHE A CA 1
ATOM 720 C C . PHE A 1 85 ? -28.099 -21.918 13.327 1.00 89.38 85 PHE A C 1
ATOM 722 O O . PHE A 1 85 ? -26.965 -21.526 13.038 1.00 89.38 85 PHE A O 1
ATOM 729 N N . PRO A 1 86 ? -28.302 -22.937 14.187 1.00 91.44 86 PRO A N 1
ATOM 730 C CA . PRO A 1 86 ? -29.594 -23.385 14.722 1.00 91.44 86 PRO A CA 1
ATOM 731 C C . PRO A 1 86 ? -30.353 -22.245 15.418 1.00 91.44 86 PRO A C 1
ATOM 733 O O . PRO A 1 86 ? -29.731 -21.307 15.913 1.00 91.44 86 PRO A O 1
ATOM 736 N N . PHE A 1 87 ? -31.688 -22.293 15.408 1.00 92.06 87 PHE A N 1
ATOM 737 C CA . PHE A 1 87 ? -32.501 -21.227 15.997 1.00 92.06 87 PHE A CA 1
ATOM 738 C C . PHE A 1 87 ? -32.294 -21.191 17.516 1.00 92.06 87 PHE A C 1
ATOM 740 O O . PHE A 1 87 ? -32.527 -22.179 18.211 1.00 92.06 87 PHE A O 1
ATOM 747 N N . SER A 1 88 ? -31.778 -20.076 18.026 1.00 91.75 88 SER A N 1
ATOM 748 C CA . SER A 1 88 ? -31.370 -19.901 19.424 1.00 91.75 88 SER A CA 1
ATOM 749 C C . SER A 1 88 ? -31.429 -18.414 19.793 1.00 91.75 88 SER A C 1
ATOM 751 O O . SER A 1 88 ? -30.401 -17.731 19.789 1.00 91.75 88 SER A O 1
ATOM 753 N N . PRO A 1 89 ? -32.630 -17.884 20.089 1.00 87.25 89 PRO A N 1
ATOM 754 C CA . PRO A 1 89 ? -32.838 -16.452 20.314 1.00 87.25 89 PRO A CA 1
ATOM 755 C C . PRO A 1 89 ? -32.091 -15.919 21.545 1.00 87.25 89 PRO A C 1
ATOM 757 O O . PRO A 1 89 ? -31.733 -14.743 21.577 1.00 87.25 89 PRO A O 1
ATOM 760 N N . GLU A 1 90 ? -31.780 -16.776 22.520 1.00 88.88 90 GLU A N 1
ATOM 761 C CA . GLU A 1 90 ? -31.039 -16.402 23.733 1.00 88.88 90 GLU A CA 1
ATOM 762 C C . GLU A 1 90 ? -29.668 -15.776 23.446 1.00 88.88 90 GLU A C 1
ATOM 764 O O . GLU A 1 90 ? -29.225 -14.899 24.184 1.00 88.88 90 GLU A O 1
ATOM 769 N N . ILE A 1 91 ? -29.017 -16.153 22.340 1.00 87.31 91 ILE A N 1
ATOM 770 C CA . ILE A 1 91 ? -27.707 -15.611 21.944 1.00 87.31 91 ILE A CA 1
ATOM 771 C C . ILE A 1 91 ? -27.779 -14.097 21.708 1.00 87.31 91 ILE A C 1
ATOM 773 O O . ILE A 1 91 ? -26.834 -13.379 22.026 1.00 87.31 91 ILE A O 1
ATOM 777 N N . VAL A 1 92 ? -28.896 -13.616 21.159 1.00 87.69 92 VAL A N 1
ATOM 778 C CA . VAL A 1 92 ? -29.125 -12.191 20.884 1.00 87.69 92 VAL A CA 1
ATOM 779 C C . VAL A 1 92 ? -29.807 -11.521 22.075 1.00 87.69 92 VAL A C 1
ATOM 781 O O . VAL A 1 92 ? -29.412 -10.428 22.467 1.00 87.69 92 VAL A O 1
ATOM 784 N N . LEU A 1 93 ? -30.784 -12.185 22.703 1.00 86.88 93 LEU A N 1
ATOM 785 C CA . LEU A 1 93 ? -31.513 -11.634 23.851 1.00 86.88 93 LEU A CA 1
ATOM 786 C C . LEU A 1 93 ? -30.600 -11.372 25.057 1.00 86.88 93 LEU A C 1
ATOM 788 O O . LEU A 1 93 ? -30.729 -10.327 25.686 1.00 86.88 93 LEU A O 1
ATOM 792 N N . SER A 1 94 ? -29.627 -12.247 25.324 1.00 85.12 94 SER A N 1
ATOM 793 C CA . SER A 1 94 ? -28.623 -12.036 26.381 1.00 85.12 94 SER A CA 1
ATOM 794 C C . SER A 1 94 ? -27.704 -10.836 26.121 1.00 85.12 94 SER A C 1
ATOM 796 O O . SER A 1 94 ? -27.213 -10.229 27.062 1.00 85.12 94 SER A O 1
ATOM 798 N N . GLN A 1 95 ? -27.483 -10.458 24.856 1.00 81.25 95 GLN A N 1
ATOM 799 C CA . GLN A 1 95 ? -26.707 -9.262 24.493 1.00 81.25 95 GLN A CA 1
ATOM 800 C C . GLN A 1 95 ? -27.539 -7.979 24.577 1.00 81.25 95 GLN A C 1
ATOM 802 O O . GLN A 1 95 ? -26.983 -6.887 24.681 1.00 81.25 95 GLN A O 1
ATOM 807 N N . LEU A 1 96 ? -28.865 -8.107 24.490 1.00 78.81 96 LEU A N 1
ATOM 808 C CA . LEU A 1 96 ? -29.816 -7.009 24.657 1.00 78.81 96 LEU A CA 1
ATOM 809 C C . LEU A 1 96 ? -30.159 -6.773 26.135 1.00 78.81 96 LEU A C 1
ATOM 811 O O . LEU A 1 96 ? -30.485 -5.647 26.507 1.00 78.81 96 LEU A O 1
ATOM 815 N N . GLN A 1 97 ? -30.019 -7.797 26.980 1.00 64.06 97 GLN A N 1
ATOM 816 C CA . GLN A 1 97 ? -30.021 -7.685 28.438 1.00 64.06 97 GLN A CA 1
ATOM 817 C C . GLN A 1 97 ? -28.708 -7.030 28.927 1.00 64.06 97 GLN A C 1
ATOM 819 O O . GLN A 1 97 ? -27.806 -7.698 29.415 1.00 64.06 97 GLN A O 1
ATOM 824 N N . ASP A 1 98 ? -28.584 -5.704 28.791 1.00 54.81 98 ASP A N 1
ATOM 825 C CA . ASP A 1 98 ? -28.783 -4.786 29.924 1.00 54.81 98 ASP A CA 1
ATOM 826 C C . ASP A 1 98 ? -27.946 -3.474 29.927 1.00 54.81 98 ASP A C 1
ATOM 828 O O . ASP A 1 98 ? -26.715 -3.483 29.930 1.00 54.81 98 ASP A O 1
ATOM 832 N N . THR A 1 99 ? -28.637 -2.330 30.051 1.00 46.28 99 THR A N 1
ATOM 833 C CA . THR A 1 99 ? -28.133 -1.087 30.686 1.00 46.28 99 THR A CA 1
ATOM 834 C C . THR A 1 99 ? -29.139 -0.454 31.671 1.00 46.28 99 THR A C 1
ATOM 836 O O . THR A 1 99 ? -28.810 0.549 32.300 1.00 46.28 99 THR A O 1
ATOM 839 N N . LEU A 1 100 ? -30.352 -1.008 31.832 1.00 49.03 100 LEU A N 1
ATOM 840 C CA . LEU A 1 100 ? -31.468 -0.408 32.598 1.00 49.03 100 LEU A CA 1
ATOM 841 C C . LEU A 1 100 ? -32.274 -1.411 33.455 1.00 49.03 100 LEU A C 1
ATOM 843 O O . LEU A 1 100 ? -32.915 -1.000 34.416 1.00 49.03 100 LEU A O 1
ATOM 847 N N . SER A 1 101 ? -32.228 -2.706 33.163 1.00 48.34 101 SER A N 1
ATOM 848 C CA . SER A 1 101 ? -32.770 -3.809 33.970 1.00 48.34 101 SER A CA 1
ATOM 849 C C . SER A 1 101 ? -32.113 -3.882 35.356 1.00 48.34 101 SER A C 1
ATOM 851 O O . SER A 1 101 ? -32.812 -4.125 36.334 1.00 48.34 101 SER A O 1
ATOM 853 N N . SER A 1 102 ? -30.832 -3.515 35.499 1.00 47.34 102 SER A N 1
ATOM 854 C CA . SER A 1 102 ? -30.188 -3.299 36.810 1.00 47.34 102 SER A CA 1
ATOM 855 C C . SER A 1 102 ? -30.836 -2.186 37.658 1.00 47.34 102 SER A C 1
ATOM 857 O O . SER A 1 102 ? -30.561 -2.118 38.854 1.00 47.34 102 SER A O 1
ATOM 859 N N . LEU A 1 103 ? -31.660 -1.299 37.084 1.00 47.03 103 LEU A N 1
ATOM 860 C CA . LEU A 1 103 ? -32.387 -0.257 37.828 1.00 47.03 103 LEU A CA 1
ATOM 861 C C . LEU A 1 103 ? -33.816 -0.673 38.212 1.00 47.03 103 LEU A C 1
ATOM 863 O O . LEU A 1 103 ? -34.511 0.117 38.843 1.00 47.03 103 LEU A O 1
ATOM 867 N N . THR A 1 104 ? -34.275 -1.867 37.814 1.00 45.66 104 THR A N 1
ATOM 868 C CA . THR A 1 104 ? -35.681 -2.288 37.983 1.00 45.66 104 THR A CA 1
ATOM 869 C C . THR A 1 104 ? -35.888 -3.501 38.893 1.00 45.66 104 THR A C 1
ATOM 871 O O . THR A 1 104 ? -37.033 -3.873 39.132 1.00 45.66 104 THR A O 1
ATOM 874 N N . GLU A 1 105 ? -34.832 -4.101 39.449 1.00 52.75 105 GLU A N 1
ATOM 875 C CA . GLU A 1 105 ? -34.993 -5.126 40.487 1.00 52.75 105 GLU A CA 1
ATOM 876 C C . GLU A 1 105 ? -35.294 -4.470 41.846 1.00 52.75 105 GLU A C 1
ATOM 878 O O . GLU A 1 105 ? -34.407 -3.947 42.522 1.00 52.75 105 GLU A O 1
ATOM 883 N N . GLU A 1 106 ? -36.564 -4.497 42.261 1.00 51.44 106 GLU A N 1
ATOM 884 C CA . GLU A 1 106 ? -36.942 -4.257 43.656 1.00 51.44 106 GLU A CA 1
ATOM 885 C C . GLU A 1 106 ? -36.398 -5.402 44.524 1.00 51.44 106 GLU A C 1
ATOM 887 O O . GLU A 1 106 ? -36.977 -6.485 44.602 1.00 51.44 106 GLU A O 1
ATOM 892 N N . VAL A 1 107 ? -35.257 -5.177 45.179 1.00 50.00 107 VAL A N 1
ATOM 893 C CA . VAL A 1 107 ? -34.711 -6.121 46.161 1.00 50.00 107 VAL A CA 1
ATOM 894 C C . VAL A 1 107 ? -35.589 -6.091 47.414 1.00 50.00 107 VAL A C 1
ATOM 896 O O . VAL A 1 107 ? -35.732 -5.052 48.065 1.00 50.00 107 VAL A O 1
ATOM 899 N N . ALA A 1 108 ? -36.172 -7.234 47.778 1.00 56.38 108 ALA A N 1
ATOM 900 C CA . ALA A 1 108 ? -36.929 -7.378 49.014 1.00 56.38 108 ALA A CA 1
ATOM 901 C C . ALA A 1 108 ? -36.017 -7.136 50.233 1.00 56.38 108 ALA A C 1
ATOM 903 O O . ALA A 1 108 ? -34.947 -7.726 50.355 1.00 56.38 108 ALA A O 1
ATOM 904 N N . ILE A 1 109 ? -36.473 -6.307 51.182 1.00 50.59 109 ILE A N 1
ATOM 905 C CA . ILE A 1 109 ? -35.724 -5.879 52.389 1.00 50.59 109 ILE A CA 1
ATOM 906 C C . ILE A 1 109 ? -35.186 -7.066 53.220 1.00 50.59 109 ILE A C 1
ATOM 908 O O . ILE A 1 109 ? -34.210 -6.929 53.955 1.00 50.59 109 ILE A O 1
ATOM 912 N N . LYS A 1 110 ? -35.798 -8.243 53.074 1.00 51.25 110 LYS A N 1
ATOM 913 C CA . LYS A 1 110 ? -35.465 -9.484 53.784 1.00 51.25 110 LYS A CA 1
ATOM 914 C C . LYS A 1 110 ? -34.126 -10.094 53.352 1.00 51.25 110 LYS A C 1
ATOM 916 O O . LYS A 1 110 ? -33.504 -10.782 54.152 1.00 51.25 110 LYS A O 1
ATOM 921 N N . ASP A 1 111 ? -33.673 -9.791 52.136 1.00 53.88 111 ASP A N 1
ATOM 922 C CA . ASP A 1 111 ? -32.449 -10.353 51.552 1.00 53.88 111 ASP A CA 1
ATOM 923 C C . ASP A 1 111 ? -31.235 -9.413 51.689 1.00 53.88 111 ASP A C 1
ATOM 925 O O . ASP A 1 111 ? -30.134 -9.732 51.234 1.00 53.88 111 ASP A O 1
ATOM 929 N N . LEU A 1 112 ? -31.399 -8.251 52.342 1.00 49.78 112 LEU A N 1
ATOM 930 C CA . LEU A 1 112 ? -30.277 -7.371 52.666 1.00 49.78 112 LEU A CA 1
ATOM 931 C C . LEU A 1 112 ? -29.489 -7.900 53.881 1.00 49.78 112 LEU A C 1
ATOM 933 O O . LEU A 1 112 ? -30.078 -8.221 54.920 1.00 49.78 112 LEU A O 1
ATOM 937 N N . PRO A 1 113 ? -28.144 -7.915 53.818 1.00 32.41 113 PRO A N 1
ATOM 938 C CA . PRO A 1 113 ? -27.315 -8.332 54.939 1.00 32.41 113 PRO A CA 1
ATOM 939 C C . PRO A 1 113 ? -27.440 -7.309 56.077 1.00 32.41 113 PRO A C 1
ATOM 941 O O . PRO A 1 113 ? -26.912 -6.201 55.988 1.00 32.41 113 PRO A O 1
ATOM 944 N N . GLY A 1 114 ? -28.149 -7.685 57.146 1.00 43.62 114 GLY A N 1
ATOM 945 C CA . GLY A 1 114 ? -28.352 -6.852 58.339 1.00 43.62 114 GLY A CA 1
ATOM 946 C C . GLY A 1 114 ? -29.797 -6.716 58.826 1.00 43.62 114 GLY A C 1
ATOM 947 O O . GLY A 1 114 ? -30.012 -6.022 59.818 1.00 43.62 114 GLY A O 1
ATOM 948 N N . SER A 1 115 ? -30.782 -7.359 58.187 1.00 36.31 115 SER A N 1
ATOM 949 C CA . SER A 1 115 ? -32.143 -7.414 58.738 1.00 36.31 115 SER A CA 1
ATOM 950 C C . SER A 1 115 ? -32.172 -8.301 59.989 1.00 36.31 115 SER A C 1
ATOM 952 O O . SER A 1 115 ? -31.916 -9.502 59.914 1.00 36.31 115 SER A O 1
ATOM 954 N N . ILE A 1 116 ? -32.432 -7.701 61.152 1.00 42.75 116 ILE A N 1
ATOM 955 C CA . ILE A 1 116 ? -32.562 -8.402 62.433 1.00 42.75 116 ILE A CA 1
ATOM 956 C C . ILE A 1 116 ? -34.055 -8.606 62.694 1.00 42.75 116 ILE A C 1
ATOM 958 O O . ILE A 1 116 ? -34.759 -7.656 63.035 1.00 42.75 116 ILE A O 1
ATOM 962 N N . GLU A 1 117 ? -34.536 -9.840 62.555 1.00 43.56 117 GLU A N 1
ATOM 963 C CA . GLU A 1 117 ? -35.813 -10.248 63.141 1.00 43.56 117 GLU A CA 1
ATOM 964 C C . GLU A 1 117 ? -35.607 -10.437 64.648 1.00 43.56 117 GLU A C 1
ATOM 966 O O . GLU A 1 117 ? -34.812 -11.267 65.090 1.00 43.56 117 GLU A O 1
ATOM 971 N N . SER A 1 118 ? -36.279 -9.618 65.453 1.00 35.84 118 SER A N 1
ATOM 972 C CA . SER A 1 118 ? -36.266 -9.741 66.906 1.00 35.84 118 SER A CA 1
ATOM 973 C C . SER A 1 118 ? -37.459 -10.578 67.364 1.00 35.84 118 SER A C 1
ATOM 975 O O . SER A 1 118 ? -38.569 -10.052 67.449 1.00 35.84 118 SER A O 1
ATOM 977 N N . GLU A 1 119 ? -37.231 -11.843 67.719 1.00 35.50 119 GLU A N 1
ATOM 978 C CA . GLU A 1 119 ? -38.120 -12.565 68.637 1.00 35.50 119 GLU A CA 1
ATOM 979 C C . GLU A 1 119 ? -37.504 -12.640 70.050 1.00 35.50 119 GLU A C 1
ATOM 981 O O . GLU A 1 119 ? -36.292 -12.848 70.172 1.00 35.50 119 GLU A O 1
ATOM 986 N N . PRO A 1 120 ? -38.291 -12.471 71.135 1.00 42.91 120 PRO A N 1
ATOM 987 C CA . PRO A 1 120 ? -37.761 -12.413 72.497 1.00 42.91 120 PRO A CA 1
ATOM 988 C C . PRO A 1 120 ? -38.205 -13.596 73.370 1.00 42.91 120 PRO A C 1
ATOM 990 O O . PRO A 1 120 ? -39.392 -13.677 73.635 1.00 42.91 120 PRO A O 1
ATOM 993 N N . GLN A 1 121 ? -37.290 -14.415 73.917 1.00 32.59 121 GLN A N 1
ATOM 994 C CA . GLN A 1 121 ? -37.428 -15.227 75.163 1.00 32.59 121 GLN A CA 1
ATOM 995 C C . GLN A 1 121 ? -35.998 -15.605 75.628 1.00 32.59 121 GLN A C 1
ATOM 997 O O . GLN A 1 121 ? -35.148 -15.824 74.777 1.00 32.59 121 GLN A O 1
ATOM 1002 N N . GLY A 1 122 ? -35.539 -15.673 76.884 1.00 30.47 122 GLY A N 1
ATOM 1003 C CA . GLY A 1 122 ? -36.085 -15.883 78.232 1.00 30.47 122 GLY A CA 1
ATOM 1004 C C . GLY A 1 122 ? -35.000 -16.699 78.993 1.00 30.47 122 GLY A C 1
ATOM 1005 O O . GLY A 1 122 ? -34.537 -17.698 78.455 1.00 30.47 122 GLY A O 1
ATOM 1006 N N . GLY A 1 123 ? -34.483 -16.253 80.155 1.00 28.64 123 GLY A N 1
ATOM 1007 C CA . GLY A 1 123 ? -33.397 -16.948 80.917 1.00 28.64 123 GLY A CA 1
ATOM 1008 C C . GLY A 1 123 ? -33.883 -18.162 81.748 1.00 28.64 123 GLY A C 1
ATOM 1009 O O . GLY A 1 123 ? -34.995 -18.611 81.485 1.00 28.64 123 GLY A O 1
ATOM 1010 N N . PRO A 1 124 ? -33.224 -18.618 82.854 1.00 53.16 124 PRO A N 1
ATOM 1011 C CA . PRO A 1 124 ? -31.799 -18.628 83.282 1.00 53.16 124 PRO A CA 1
ATOM 1012 C C . PRO A 1 124 ? -31.320 -19.971 83.973 1.00 53.16 124 PRO A C 1
ATOM 1014 O O . PRO A 1 124 ? -32.098 -20.909 84.094 1.00 53.16 124 PRO A O 1
ATOM 1017 N N . GLN A 1 125 ? -30.082 -19.983 84.540 1.00 35.94 125 GLN A N 1
ATOM 1018 C CA . GLN A 1 125 ? -29.472 -20.884 85.590 1.00 35.94 125 GLN A CA 1
ATOM 1019 C C . GLN A 1 125 ? -28.844 -22.242 85.164 1.00 35.94 125 GLN A C 1
ATOM 1021 O O . GLN A 1 125 ? -29.303 -22.845 84.210 1.00 35.94 125 GLN A O 1
ATOM 1026 N N . ALA A 1 126 ? -27.863 -22.892 85.831 1.00 33.09 126 ALA A N 1
ATOM 1027 C CA . ALA A 1 126 ? -26.777 -22.618 86.807 1.00 33.09 126 ALA A CA 1
ATOM 1028 C C . ALA A 1 126 ? -25.933 -23.940 86.944 1.00 33.09 126 ALA A C 1
ATOM 1030 O O . ALA A 1 126 ? -26.518 -25.012 86.985 1.00 33.09 126 ALA A O 1
ATOM 1031 N N . ALA A 1 127 ? -24.589 -23.936 86.833 1.00 32.41 127 ALA A N 1
ATOM 1032 C CA . ALA A 1 127 ? -23.556 -24.159 87.886 1.00 32.41 127 ALA A CA 1
ATOM 1033 C C . ALA A 1 127 ? -23.074 -25.614 88.208 1.00 32.41 127 ALA A C 1
ATOM 1035 O O . ALA A 1 127 ? -23.883 -26.428 88.636 1.00 32.41 127 ALA A O 1
ATOM 1036 N N . ARG A 1 128 ? -21.737 -25.885 88.141 1.00 32.84 128 ARG A N 1
ATOM 1037 C CA . ARG A 1 128 ? -20.854 -26.588 89.145 1.00 32.84 128 ARG A CA 1
ATOM 1038 C C . ARG A 1 128 ? -19.378 -26.840 88.654 1.00 32.84 128 ARG A C 1
ATOM 1040 O O . ARG A 1 128 ? -19.145 -26.659 87.466 1.00 32.84 128 ARG A O 1
ATOM 1047 N N . PRO A 1 129 ? -18.372 -27.151 89.533 1.00 43.66 129 PRO A N 1
ATOM 1048 C CA . PRO A 1 129 ? -17.034 -26.497 89.549 1.00 43.66 129 PRO A CA 1
ATOM 1049 C C . PRO A 1 129 ? -15.753 -27.404 89.614 1.00 43.66 129 PRO A C 1
ATOM 1051 O O . PRO A 1 129 ? -15.856 -28.626 89.636 1.00 43.66 129 PRO A O 1
ATOM 1054 N N . SER A 1 130 ? -14.577 -26.747 89.802 1.00 35.53 130 SER A N 1
ATOM 1055 C CA . SER A 1 130 ? -13.223 -27.173 90.307 1.00 35.53 130 SER A CA 1
ATOM 1056 C C . SER A 1 130 ? -12.278 -27.925 89.341 1.00 35.53 130 SER A C 1
ATOM 1058 O O . SER A 1 130 ? -12.733 -28.846 88.689 1.00 35.53 130 SER A O 1
ATOM 1060 N N . THR A 1 131 ? -10.957 -27.692 89.167 1.00 32.81 131 THR A N 1
ATOM 1061 C CA . THR A 1 131 ? -9.794 -26.951 89.776 1.00 32.81 131 THR A CA 1
ATOM 1062 C C . THR A 1 131 ? -8.585 -27.102 88.781 1.00 32.81 131 THR A C 1
ATOM 1064 O O . THR A 1 131 ? -8.802 -27.709 87.735 1.00 32.81 131 THR A O 1
ATOM 1067 N N . PRO A 1 132 ? -7.294 -26.786 89.070 1.00 43.28 132 PRO A N 1
ATOM 1068 C CA . PRO A 1 132 ? -6.615 -25.550 89.493 1.00 43.28 132 PRO A CA 1
ATOM 1069 C C . PRO A 1 132 ? -5.569 -25.025 88.454 1.00 43.28 132 PRO A C 1
ATOM 1071 O O . PRO A 1 132 ? -5.165 -25.718 87.524 1.00 43.28 132 PRO A O 1
ATOM 1074 N N . SER A 1 133 ? -5.121 -23.776 88.632 1.00 44.84 133 SER A N 1
ATOM 1075 C CA . SER A 1 133 ? -4.199 -23.017 87.758 1.00 44.84 133 SER A CA 1
ATOM 1076 C C . SER A 1 133 ? -2.751 -23.532 87.683 1.00 44.84 133 SER A C 1
ATOM 1078 O O . SER A 1 133 ? -2.241 -24.090 88.652 1.00 44.84 133 SER A O 1
ATOM 1080 N N . PRO A 1 134 ? -2.013 -23.104 86.638 1.00 40.59 134 PRO A N 1
ATOM 1081 C CA . PRO A 1 134 ? -0.671 -22.563 86.834 1.00 40.59 134 PRO A CA 1
ATOM 1082 C C . PRO A 1 134 ? -0.535 -21.130 86.281 1.00 40.59 134 PRO A C 1
ATOM 1084 O O . PRO A 1 134 ? -0.961 -20.808 85.176 1.00 40.59 134 PRO A O 1
ATOM 1087 N N . HIS A 1 135 ? 0.048 -20.275 87.120 1.00 45.47 135 HIS A N 1
ATOM 1088 C CA . HIS A 1 135 ? 0.576 -18.922 86.909 1.00 45.47 135 HIS A CA 1
ATOM 1089 C C . HIS A 1 135 ? 0.484 -18.318 85.493 1.00 45.47 135 HIS A C 1
ATOM 1091 O O . HIS A 1 135 ? 1.269 -18.630 84.600 1.00 45.47 135 HIS A O 1
ATOM 1097 N N . THR A 1 136 ? -0.425 -17.353 85.329 1.00 49.00 136 THR A N 1
ATOM 1098 C CA . THR A 1 136 ? -0.451 -16.434 84.183 1.00 49.00 136 THR A CA 1
ATOM 1099 C C . THR A 1 136 ? 0.464 -15.232 84.478 1.00 49.00 136 THR A C 1
ATOM 1101 O O . THR A 1 136 ? 0.376 -14.681 85.579 1.00 49.00 136 THR A O 1
ATOM 1104 N N . PRO A 1 137 ? 1.326 -14.794 83.537 1.00 48.31 137 PRO A N 1
ATOM 1105 C CA . PRO A 1 137 ? 2.070 -13.537 83.660 1.00 48.31 137 PRO A CA 1
ATOM 1106 C C . PRO A 1 137 ? 1.096 -12.364 83.860 1.00 48.31 137 PRO A C 1
ATOM 1108 O O . PRO A 1 137 ? -0.066 -12.494 83.458 1.00 48.31 137 PRO A O 1
ATOM 1111 N N . PRO A 1 138 ? 1.520 -11.223 84.442 1.00 47.84 138 PRO A N 1
ATOM 1112 C CA . PRO A 1 138 ? 0.624 -10.092 84.654 1.00 47.84 138 PRO A CA 1
ATOM 1113 C C . PRO A 1 138 ? -0.066 -9.757 83.334 1.00 47.84 138 PRO A C 1
ATOM 1115 O O . PRO A 1 138 ? 0.593 -9.598 82.305 1.00 47.84 138 PRO A O 1
ATOM 1118 N N . SER A 1 139 ? -1.401 -9.732 83.367 1.00 49.00 139 SER A N 1
ATOM 1119 C CA . SER A 1 139 ? -2.247 -9.412 82.224 1.00 49.00 139 SER A CA 1
ATOM 1120 C C . SER A 1 139 ? -1.793 -8.076 81.649 1.00 49.00 139 SER A C 1
ATOM 1122 O O . SER A 1 139 ? -2.186 -7.020 82.145 1.00 49.00 139 SER A O 1
ATOM 1124 N N . ILE A 1 140 ? -0.989 -8.115 80.584 1.00 53.16 140 ILE A N 1
ATOM 1125 C CA . ILE A 1 140 ? -0.849 -6.990 79.669 1.00 53.16 140 ILE A CA 1
ATOM 1126 C C . ILE A 1 140 ? -2.283 -6.699 79.251 1.00 53.16 140 ILE A C 1
ATOM 1128 O O . ILE A 1 140 ? -2.893 -7.525 78.568 1.00 53.16 140 ILE A O 1
ATOM 1132 N N . GLN A 1 141 ? -2.849 -5.590 79.738 1.00 60.03 141 GLN A N 1
ATOM 1133 C CA . GLN A 1 141 ? -4.135 -5.095 79.268 1.00 60.03 141 GLN A CA 1
ATOM 1134 C C . GLN A 1 141 ? -4.043 -5.095 77.748 1.00 60.03 141 GLN A C 1
ATOM 1136 O O . GLN A 1 141 ? -3.292 -4.312 77.165 1.00 60.03 141 GLN A O 1
ATOM 1141 N N . ARG A 1 142 ? -4.725 -6.052 77.110 1.00 54.59 142 ARG A N 1
ATOM 1142 C CA . ARG A 1 142 ? -4.770 -6.126 75.657 1.00 54.59 142 ARG A CA 1
ATOM 1143 C C . ARG A 1 142 ? -5.365 -4.805 75.219 1.00 54.59 142 ARG A C 1
ATOM 1145 O O . ARG A 1 142 ? -6.525 -4.527 75.515 1.00 54.59 142 ARG A O 1
ATOM 1152 N N . PHE A 1 143 ? -4.532 -3.981 74.596 1.00 62.34 143 PHE A N 1
ATOM 1153 C CA . PHE A 1 143 ? -4.938 -2.693 74.072 1.00 62.34 143 PHE A CA 1
ATOM 1154 C C . PHE A 1 143 ? -6.189 -2.915 73.223 1.00 62.34 143 PHE A C 1
ATOM 1156 O O . PHE A 1 143 ? -6.171 -3.707 72.276 1.00 62.34 143 PHE A O 1
ATOM 1163 N N . ASN A 1 144 ? -7.306 -2.317 73.638 1.00 70.00 144 ASN A N 1
ATOM 1164 C CA . ASN A 1 144 ? -8.581 -2.547 72.984 1.00 70.00 144 ASN A CA 1
ATOM 1165 C C . ASN A 1 144 ? -8.587 -1.781 71.658 1.00 70.00 144 ASN A C 1
ATOM 1167 O O . ASN A 1 144 ? -8.909 -0.594 71.614 1.00 70.00 144 ASN A O 1
ATOM 1171 N N . TRP A 1 145 ? -8.215 -2.476 70.583 1.00 61.91 145 TRP A N 1
ATOM 1172 C CA . TRP A 1 145 ? -8.149 -1.929 69.228 1.00 61.91 145 TRP A CA 1
ATOM 1173 C C . TRP A 1 145 ? -9.488 -1.354 68.742 1.00 61.91 145 TRP A C 1
ATOM 1175 O O . TRP A 1 145 ? -9.475 -0.478 67.882 1.00 61.91 145 TRP A O 1
ATOM 1185 N N . ASN A 1 146 ? -10.621 -1.756 69.333 1.00 66.31 146 ASN A N 1
ATOM 1186 C CA . ASN A 1 146 ? -11.941 -1.213 68.990 1.00 66.31 146 ASN A CA 1
ATOM 1187 C C . ASN A 1 146 ? -12.134 0.241 69.455 1.00 66.31 146 ASN A C 1
ATOM 1189 O O . ASN A 1 146 ? -12.985 0.939 68.914 1.00 66.31 146 ASN A O 1
ATOM 1193 N N . ASN A 1 147 ? -11.341 0.715 70.423 1.00 71.19 147 ASN A N 1
ATOM 1194 C CA . ASN A 1 147 ? -11.419 2.087 70.935 1.00 71.19 147 ASN A CA 1
ATOM 1195 C C . ASN A 1 147 ? -10.487 3.058 70.188 1.00 71.19 147 ASN A C 1
ATOM 1197 O O . ASN A 1 147 ? -10.433 4.244 70.513 1.00 71.19 147 ASN A O 1
ATOM 1201 N N . VAL A 1 148 ? -9.731 2.574 69.197 1.00 62.38 148 VAL A N 1
ATOM 1202 C CA . VAL A 1 148 ? -8.799 3.394 68.421 1.00 62.38 148 VAL A CA 1
ATOM 1203 C C . VAL A 1 148 ? -9.526 3.928 67.195 1.00 62.38 148 VAL A C 1
ATOM 1205 O O . VAL A 1 148 ? -9.808 3.192 66.251 1.00 62.38 148 VAL A O 1
ATOM 1208 N N . SER A 1 149 ? -9.815 5.230 67.186 1.00 68.25 149 SER A N 1
ATOM 1209 C CA . SER A 1 149 ? -10.338 5.881 65.985 1.00 68.25 149 SER A CA 1
ATOM 1210 C C . SER A 1 149 ? -9.306 5.774 64.864 1.00 68.25 149 SER A C 1
ATOM 1212 O O . SER A 1 149 ? -8.153 6.182 65.026 1.00 68.25 149 SER A O 1
ATOM 1214 N N . THR A 1 150 ? -9.709 5.193 63.732 1.00 55.25 150 THR A N 1
ATOM 1215 C CA . THR A 1 150 ? -8.830 5.053 62.568 1.00 55.25 150 THR A CA 1
ATOM 1216 C C . THR A 1 150 ? -8.450 6.457 62.082 1.00 55.25 150 THR A C 1
ATOM 1218 O O . THR A 1 150 ? -9.347 7.237 61.745 1.00 55.25 150 THR A O 1
ATOM 1221 N N . PRO A 1 151 ? -7.153 6.822 62.051 1.00 57.53 151 PRO A N 1
ATOM 1222 C CA . PRO A 1 151 ? -6.744 8.160 61.651 1.00 57.53 151 PRO A CA 1
ATOM 1223 C C . PRO A 1 151 ? -7.233 8.463 60.233 1.00 57.53 151 PRO A C 1
ATOM 1225 O O . PRO A 1 151 ? -7.160 7.613 59.343 1.00 57.53 151 PRO A O 1
ATOM 1228 N N . ARG A 1 152 ? -7.738 9.683 60.010 1.00 55.16 152 ARG A N 1
ATOM 1229 C CA . ARG A 1 152 ? -8.238 10.080 58.688 1.00 55.16 152 ARG A CA 1
ATOM 1230 C C . ARG A 1 152 ? -7.114 9.998 57.653 1.00 55.16 152 ARG A C 1
ATOM 1232 O O . ARG A 1 152 ? -6.032 10.550 57.849 1.00 55.16 152 ARG A O 1
ATOM 1239 N N . LEU A 1 153 ? -7.394 9.321 56.541 1.00 56.09 153 LEU A N 1
ATOM 1240 C CA . LEU A 1 153 ? -6.491 9.178 55.399 1.00 56.09 153 LEU A CA 1
ATOM 1241 C C . LEU A 1 153 ? -6.188 10.557 54.794 1.00 56.09 153 LEU A C 1
ATOM 1243 O O . LEU A 1 153 ? -7.005 11.134 54.083 1.00 56.09 153 LEU A O 1
ATOM 1247 N N . ASN A 1 154 ? -5.005 11.096 55.088 1.00 66.44 154 ASN A N 1
ATOM 1248 C CA . ASN A 1 154 ? -4.522 12.343 54.507 1.00 66.44 154 ASN A CA 1
ATOM 1249 C C . ASN A 1 154 ? -3.755 12.042 53.207 1.00 66.44 154 ASN A C 1
ATOM 1251 O O . ASN A 1 154 ? -2.751 11.327 53.225 1.00 66.44 154 ASN A O 1
ATOM 1255 N N . LEU A 1 155 ? -4.205 12.613 52.084 1.00 62.38 155 LEU A N 1
ATOM 1256 C CA . LEU A 1 155 ? -3.647 12.371 50.747 1.00 62.38 155 LEU A CA 1
ATOM 1257 C C . LEU A 1 155 ? -2.139 12.678 50.666 1.00 62.38 155 LEU A C 1
ATOM 1259 O O . LEU A 1 155 ? -1.388 11.942 50.031 1.00 62.38 155 LEU A O 1
ATOM 1263 N N . SER A 1 156 ? -1.679 13.707 51.385 1.00 65.62 156 SER A N 1
ATOM 1264 C CA . SER A 1 156 ? -0.254 14.067 51.480 1.00 65.62 156 SER A CA 1
ATOM 1265 C C . SER A 1 156 ? 0.585 12.992 52.182 1.00 65.62 156 SER A C 1
ATOM 1267 O O . SER A 1 156 ? 1.721 12.711 51.804 1.00 65.62 156 SER A O 1
ATOM 1269 N N . THR A 1 157 ? 0.007 12.336 53.188 1.00 64.69 157 THR A N 1
ATOM 1270 C CA . THR A 1 157 ? 0.660 11.261 53.937 1.00 64.69 157 THR A CA 1
ATOM 1271 C C . THR A 1 157 ? 0.761 9.998 53.084 1.00 64.69 157 THR A C 1
ATOM 1273 O O . THR A 1 157 ? 1.816 9.368 53.063 1.00 64.69 157 THR A O 1
ATOM 1276 N N . ILE A 1 158 ? -0.286 9.681 52.312 1.00 66.75 158 ILE A N 1
ATOM 1277 C CA . ILE A 1 158 ? -0.291 8.570 51.345 1.00 66.75 158 ILE A CA 1
ATOM 1278 C C . ILE A 1 158 ? 0.790 8.779 50.279 1.00 66.75 158 ILE A C 1
ATOM 1280 O O . ILE A 1 158 ? 1.591 7.880 50.034 1.00 66.75 158 ILE A O 1
ATOM 1284 N N . GLN A 1 159 ? 0.873 9.981 49.701 1.00 68.44 159 GLN A N 1
ATOM 1285 C CA . GLN A 1 159 ? 1.893 10.321 48.704 1.00 68.44 159 GLN A CA 1
ATOM 1286 C C . GLN A 1 159 ? 3.316 10.192 49.259 1.00 68.44 159 GLN A C 1
ATOM 1288 O O . GLN A 1 159 ? 4.192 9.653 48.585 1.00 68.44 159 GLN A O 1
ATOM 1293 N N . ARG A 1 160 ? 3.546 10.613 50.510 1.00 70.69 160 ARG A N 1
ATOM 1294 C CA . ARG A 1 160 ? 4.846 10.468 51.180 1.00 70.69 160 ARG A CA 1
ATOM 1295 C C . ARG A 1 160 ? 5.241 8.999 51.373 1.00 70.69 160 ARG A C 1
ATOM 1297 O O . ARG A 1 160 ? 6.394 8.647 51.137 1.00 70.69 160 ARG A O 1
ATOM 1304 N N . TYR A 1 161 ? 4.298 8.136 51.758 1.00 70.44 161 TYR A N 1
ATOM 1305 C CA . TYR A 1 161 ? 4.550 6.694 51.856 1.00 70.44 161 TYR A CA 1
ATOM 1306 C C . TYR A 1 161 ? 4.799 6.058 50.484 1.00 70.44 161 TYR A C 1
ATOM 1308 O O . TYR A 1 161 ? 5.704 5.238 50.353 1.00 70.44 161 TYR A O 1
ATOM 1316 N N . HIS A 1 162 ? 4.060 6.475 49.455 1.00 73.31 162 HIS A N 1
ATOM 1317 C CA . HIS A 1 162 ? 4.248 5.987 48.091 1.00 73.31 162 HIS A CA 1
ATOM 1318 C C . HIS A 1 162 ? 5.636 6.354 47.541 1.00 73.31 162 HIS A C 1
ATOM 1320 O O . HIS A 1 162 ? 6.336 5.495 47.009 1.00 73.31 162 HIS A O 1
ATOM 1326 N N . ALA A 1 163 ? 6.083 7.595 47.758 1.00 77.56 163 ALA A N 1
ATOM 1327 C CA . ALA A 1 163 ? 7.418 8.052 47.374 1.00 77.56 163 ALA A CA 1
ATOM 1328 C C . ALA A 1 163 ? 8.534 7.272 48.096 1.00 77.56 163 ALA A C 1
ATOM 1330 O O . ALA A 1 163 ? 9.510 6.863 47.470 1.00 77.56 163 ALA A O 1
ATOM 1331 N N . TYR A 1 164 ? 8.370 7.004 49.397 1.00 78.62 164 TYR A N 1
ATOM 1332 C CA . TYR A 1 164 ? 9.318 6.195 50.171 1.00 78.62 164 TYR A CA 1
ATOM 1333 C C . TYR A 1 164 ? 9.436 4.755 49.637 1.00 78.62 164 TYR A C 1
ATOM 1335 O O . TYR A 1 164 ? 10.542 4.234 49.483 1.00 78.62 164 TYR A O 1
ATOM 1343 N N . VAL A 1 165 ? 8.304 4.118 49.318 1.00 76.31 165 VAL A N 1
ATOM 1344 C CA . VAL A 1 165 ? 8.267 2.754 48.767 1.00 76.31 165 VAL A CA 1
ATOM 1345 C C . VAL A 1 165 ? 8.890 2.705 47.370 1.00 76.31 165 VAL A C 1
ATOM 1347 O O . VAL A 1 165 ? 9.687 1.810 47.096 1.00 76.31 165 VAL A O 1
ATOM 1350 N N . GLN A 1 166 ? 8.596 3.683 46.507 1.00 81.62 166 GLN A N 1
ATOM 1351 C CA . GLN A 1 166 ? 9.187 3.781 45.168 1.00 81.62 166 GLN A CA 1
ATOM 1352 C C . GLN A 1 166 ? 10.704 3.963 45.206 1.00 81.62 166 GLN A C 1
ATOM 1354 O O . GLN A 1 166 ? 11.409 3.285 44.463 1.00 81.62 166 GLN A O 1
ATOM 1359 N N . LEU A 1 167 ? 11.208 4.820 46.097 1.00 81.88 167 LEU A N 1
ATOM 1360 C CA . LEU A 1 167 ? 12.645 5.031 46.256 1.00 81.88 167 LEU A CA 1
ATOM 1361 C C . LEU A 1 167 ? 13.355 3.725 46.638 1.00 81.88 167 LEU A C 1
ATOM 1363 O O . LEU A 1 167 ? 14.364 3.379 46.039 1.00 81.88 167 LEU A O 1
ATOM 1367 N N . ARG A 1 168 ? 12.797 2.954 47.582 1.00 76.56 168 ARG A N 1
ATOM 1368 C CA . ARG A 1 168 ? 13.379 1.672 48.019 1.00 76.56 168 ARG A CA 1
ATOM 1369 C C . ARG A 1 168 ? 13.310 0.591 46.942 1.00 76.56 168 ARG A C 1
ATOM 1371 O O . ARG A 1 168 ? 14.250 -0.188 46.830 1.00 76.56 168 ARG A O 1
ATOM 1378 N N . LEU A 1 169 ? 12.237 0.555 46.150 1.00 79.94 169 LEU A N 1
ATOM 1379 C CA . LEU A 1 169 ? 12.134 -0.334 44.990 1.00 79.94 169 LEU A CA 1
ATOM 1380 C C . LEU A 1 169 ? 13.198 0.001 43.942 1.00 79.94 169 LEU A C 1
ATOM 1382 O O . LEU A 1 169 ? 13.891 -0.905 43.494 1.00 79.94 169 LEU A O 1
ATOM 1386 N N . ALA A 1 170 ? 13.366 1.283 43.608 1.00 82.69 170 ALA A N 1
ATOM 1387 C CA . ALA A 1 170 ? 14.387 1.738 42.668 1.00 82.69 170 ALA A CA 1
ATOM 1388 C C . ALA A 1 170 ? 15.797 1.390 43.166 1.00 82.69 170 ALA A C 1
ATOM 1390 O O . ALA A 1 170 ? 16.555 0.740 42.457 1.00 82.69 170 ALA A O 1
ATOM 1391 N N . THR A 1 171 ? 16.108 1.687 44.433 1.00 80.50 171 THR A N 1
ATOM 1392 C CA . THR A 1 171 ? 17.406 1.337 45.029 1.00 80.50 171 THR A CA 1
ATOM 1393 C C . THR A 1 171 ? 17.665 -0.172 45.025 1.00 80.50 171 THR A C 1
ATOM 1395 O O . THR A 1 171 ? 18.790 -0.586 44.766 1.00 80.50 171 THR A O 1
ATOM 1398 N N . SER A 1 172 ? 16.661 -1.016 45.289 1.00 79.50 172 SER A N 1
ATOM 1399 C CA . SER A 1 172 ? 16.810 -2.479 45.221 1.00 79.50 172 SER A CA 1
ATOM 1400 C C . SER A 1 172 ? 17.021 -3.001 43.797 1.00 79.50 172 SER A C 1
ATOM 1402 O O . SER A 1 172 ? 17.780 -3.950 43.616 1.00 79.50 172 SER A O 1
ATOM 1404 N N . VAL A 1 173 ? 16.387 -2.385 42.795 1.00 81.12 173 VAL A N 1
ATOM 1405 C CA . VAL A 1 173 ? 16.600 -2.718 41.376 1.00 81.12 173 VAL A CA 1
ATOM 1406 C C . VAL A 1 173 ? 18.011 -2.323 40.939 1.00 81.12 173 VAL A C 1
ATOM 1408 O O . VAL A 1 173 ? 18.703 -3.150 40.353 1.00 81.12 173 VAL A O 1
ATOM 1411 N N . ASP A 1 174 ? 18.456 -1.118 41.299 1.00 81.50 174 ASP A N 1
ATOM 1412 C CA . ASP A 1 174 ? 19.771 -0.586 40.920 1.00 81.50 174 ASP A CA 1
ATOM 1413 C C . ASP A 1 174 ? 20.931 -1.306 41.628 1.00 81.50 174 ASP A C 1
ATOM 1415 O O . ASP A 1 174 ? 21.997 -1.498 41.051 1.00 81.50 174 ASP A O 1
ATOM 1419 N N . SER A 1 175 ? 20.737 -1.722 42.884 1.00 81.25 175 SER A N 1
ATOM 1420 C CA . SER A 1 175 ? 21.762 -2.421 43.679 1.00 81.25 175 SER A CA 1
ATOM 1421 C C . SER A 1 175 ? 21.705 -3.948 43.581 1.00 81.25 175 SER A C 1
ATOM 1423 O O . SER A 1 175 ? 22.529 -4.622 44.198 1.00 81.25 175 SER A O 1
ATOM 1425 N N . HIS A 1 176 ? 20.727 -4.506 42.855 1.00 76.81 176 HIS A N 1
ATOM 1426 C CA . HIS A 1 176 ? 20.438 -5.947 42.785 1.00 76.81 176 HIS A CA 1
ATOM 1427 C C . HIS A 1 176 ? 20.307 -6.644 44.158 1.00 76.81 176 HIS A C 1
ATOM 1429 O O . HIS A 1 176 ? 20.490 -7.856 44.277 1.00 76.81 176 HIS A O 1
ATOM 1435 N N . MET A 1 177 ? 19.970 -5.893 45.210 1.00 76.25 1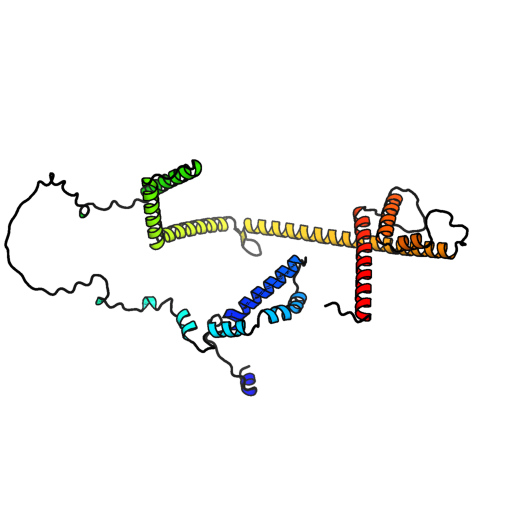77 MET A N 1
ATOM 1436 C CA . MET A 1 177 ? 19.771 -6.419 46.560 1.00 76.25 177 MET A CA 1
ATOM 1437 C C . MET A 1 177 ? 18.290 -6.742 46.798 1.00 76.25 177 MET A C 1
ATOM 1439 O O . MET A 1 177 ? 17.422 -5.906 46.512 1.00 76.25 177 MET A O 1
ATOM 1443 N N . PRO A 1 178 ? 17.966 -7.921 47.364 1.00 73.12 178 PRO A N 1
ATOM 1444 C CA . PRO A 1 178 ? 16.584 -8.312 47.604 1.00 73.12 178 PRO A CA 1
ATOM 1445 C C . PRO A 1 178 ? 15.899 -7.360 48.592 1.00 73.12 178 PRO A C 1
ATOM 1447 O O . PRO A 1 178 ? 16.486 -6.909 49.579 1.00 73.12 178 PRO A O 1
ATOM 1450 N N . LEU A 1 179 ? 14.626 -7.056 48.327 1.00 75.31 179 LEU A N 1
ATOM 1451 C CA . LEU A 1 179 ? 13.816 -6.199 49.191 1.00 75.31 179 LEU A CA 1
ATOM 1452 C C . LEU A 1 179 ? 13.652 -6.827 50.578 1.00 75.31 179 LEU A C 1
ATOM 1454 O O . LEU A 1 179 ? 13.360 -8.012 50.722 1.00 75.31 179 LEU A O 1
ATOM 1458 N N . THR A 1 180 ? 13.792 -6.002 51.614 1.00 77.38 180 THR A N 1
ATOM 1459 C CA . THR A 1 180 ? 13.580 -6.428 53.002 1.00 77.38 18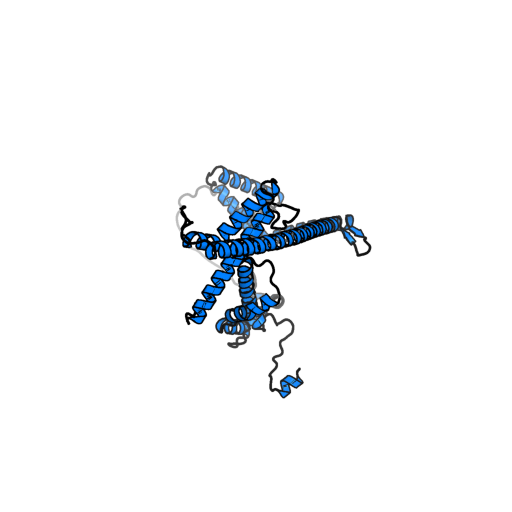0 THR A CA 1
ATOM 1460 C C . THR A 1 180 ? 12.113 -6.849 53.211 1.00 77.38 180 THR A C 1
ATOM 1462 O O . THR A 1 180 ? 11.227 -6.165 52.688 1.00 77.38 180 THR A O 1
ATOM 1465 N N . PRO A 1 181 ? 11.814 -7.893 54.017 1.00 72.75 181 PRO A N 1
ATOM 1466 C CA . PRO A 1 181 ? 10.445 -8.391 54.238 1.00 72.75 181 PRO A CA 1
ATOM 1467 C C . PRO A 1 181 ? 9.436 -7.330 54.712 1.00 72.75 181 PRO A C 1
ATOM 1469 O O . PRO A 1 181 ? 8.240 -7.411 54.441 1.00 72.75 181 PRO A O 1
ATOM 1472 N N . SER A 1 182 ? 9.908 -6.290 55.401 1.00 71.75 182 SER A N 1
ATOM 1473 C CA . SER A 1 182 ? 9.074 -5.158 55.814 1.00 71.75 182 SER A CA 1
ATOM 1474 C C . SER A 1 182 ? 8.677 -4.255 54.639 1.00 71.75 182 SER A C 1
ATOM 1476 O O . SER A 1 182 ? 7.561 -3.746 54.607 1.00 71.75 182 SER A O 1
ATOM 1478 N N . VAL A 1 183 ? 9.562 -4.062 53.655 1.00 72.62 183 VAL A N 1
ATOM 1479 C CA . VAL A 1 183 ? 9.304 -3.209 52.481 1.00 72.62 183 VAL A CA 1
ATOM 1480 C C . VAL A 1 183 ? 8.371 -3.913 51.499 1.00 72.62 183 VAL A C 1
ATOM 1482 O O . VAL A 1 183 ? 7.463 -3.277 50.967 1.00 72.62 183 VAL A O 1
ATOM 1485 N N . THR A 1 184 ? 8.529 -5.227 51.313 1.00 74.31 184 THR A N 1
ATOM 1486 C CA . THR A 1 184 ? 7.604 -6.033 50.501 1.00 74.31 184 THR A CA 1
ATOM 1487 C C . THR A 1 184 ? 6.192 -6.026 51.090 1.00 74.31 184 THR A C 1
ATOM 1489 O O . THR A 1 184 ? 5.230 -5.787 50.363 1.00 74.31 184 THR A O 1
ATOM 1492 N N . TYR A 1 185 ? 6.057 -6.171 52.412 1.00 77.06 185 TYR A N 1
ATOM 1493 C CA . TYR A 1 185 ? 4.765 -6.077 53.097 1.00 77.06 185 TYR A CA 1
ATOM 1494 C C . TYR A 1 185 ? 4.093 -4.704 52.921 1.00 77.06 185 TYR A C 1
ATOM 1496 O O . TYR A 1 185 ? 2.903 -4.624 52.603 1.00 77.06 185 TYR A O 1
ATOM 1504 N N . VAL A 1 186 ? 4.846 -3.611 53.089 1.00 75.44 186 VAL A N 1
ATOM 1505 C CA . VAL A 1 186 ? 4.324 -2.245 52.898 1.00 75.44 186 VAL A CA 1
ATOM 1506 C C . VAL A 1 186 ? 3.915 -2.012 51.440 1.00 75.44 186 VAL A C 1
ATOM 1508 O O . VAL A 1 186 ? 2.849 -1.446 51.193 1.00 75.44 186 VAL A O 1
ATOM 1511 N N . TYR A 1 187 ? 4.704 -2.498 50.480 1.00 76.44 187 TYR A N 1
ATOM 1512 C CA . TYR A 1 187 ? 4.373 -2.433 49.056 1.00 76.44 187 TYR A CA 1
ATOM 1513 C C . TYR A 1 187 ? 3.072 -3.178 48.730 1.00 76.44 187 TYR A C 1
ATOM 1515 O O . TYR A 1 187 ? 2.198 -2.634 48.057 1.00 76.44 187 TYR A O 1
ATOM 1523 N N . GLU A 1 188 ? 2.883 -4.390 49.259 1.00 78.94 188 GLU A N 1
ATOM 1524 C CA . GLU A 1 188 ? 1.638 -5.134 49.057 1.00 78.94 188 GLU A CA 1
ATOM 1525 C C . GLU A 1 188 ? 0.418 -4.428 49.650 1.00 78.94 188 GLU A C 1
ATOM 1527 O O . GLU A 1 188 ? -0.661 -4.447 49.049 1.00 78.94 188 GLU A O 1
ATOM 1532 N N . LYS A 1 189 ? 0.567 -3.809 50.825 1.00 75.81 189 LYS A N 1
ATOM 1533 C CA . LYS A 1 189 ? -0.509 -3.043 51.464 1.00 75.81 189 LYS A CA 1
ATOM 1534 C C . LYS A 1 189 ? -0.868 -1.798 50.658 1.00 75.81 189 LYS A C 1
ATOM 1536 O O . LYS A 1 189 ? -2.057 -1.570 50.439 1.00 75.81 189 LYS A O 1
ATOM 1541 N N . ALA A 1 190 ? 0.125 -1.058 50.164 1.00 73.38 190 ALA A N 1
ATOM 1542 C CA . ALA A 1 190 ? -0.087 0.088 49.281 1.00 73.38 190 ALA A CA 1
ATOM 1543 C C . ALA A 1 190 ? -0.802 -0.333 47.986 1.00 73.38 190 ALA A C 1
ATOM 1545 O O . ALA A 1 190 ? -1.858 0.202 47.665 1.00 73.38 190 ALA A O 1
ATOM 1546 N N . ARG A 1 191 ? -0.327 -1.397 47.325 1.00 78.12 191 ARG A N 1
ATOM 1547 C CA . ARG A 1 191 ? -0.946 -1.940 46.104 1.00 78.12 191 ARG A CA 1
ATOM 1548 C C . ARG A 1 191 ? -2.406 -2.358 46.311 1.00 78.12 191 ARG A C 1
ATOM 1550 O O . ARG A 1 191 ? -3.244 -2.145 45.436 1.00 78.12 191 ARG A O 1
ATOM 1557 N N . LYS A 1 192 ? -2.727 -2.980 47.453 1.00 77.44 192 LYS A N 1
ATOM 1558 C CA . LYS A 1 192 ? -4.110 -3.352 47.804 1.00 77.44 192 LYS A CA 1
ATOM 1559 C C . LYS A 1 192 ? -4.981 -2.110 48.018 1.00 77.44 192 LYS A C 1
ATOM 1561 O O . LYS A 1 192 ? -6.106 -2.097 47.533 1.00 77.44 192 LYS A O 1
ATOM 1566 N N . ALA A 1 193 ? -4.460 -1.075 48.680 1.00 71.69 193 ALA A N 1
ATOM 1567 C CA . ALA A 1 193 ? -5.169 0.189 48.873 1.00 71.69 193 ALA A CA 1
ATOM 1568 C C . ALA A 1 193 ? -5.425 0.922 47.544 1.00 71.69 193 ALA A C 1
ATOM 1570 O O . ALA A 1 193 ? -6.550 1.356 47.304 1.00 71.69 193 ALA A O 1
ATOM 1571 N N . ASP A 1 194 ? -4.436 0.978 46.650 1.00 67.56 194 ASP A N 1
ATOM 1572 C CA . ASP A 1 194 ? -4.579 1.581 45.319 1.00 67.56 194 ASP A CA 1
ATOM 1573 C C . ASP A 1 194 ? -5.624 0.851 44.474 1.00 67.56 194 ASP A C 1
ATOM 1575 O O . ASP A 1 194 ? -6.452 1.484 43.817 1.00 67.56 194 ASP A O 1
ATOM 1579 N N . LYS A 1 195 ? -5.646 -0.487 44.544 1.00 74.06 195 LYS A N 1
AT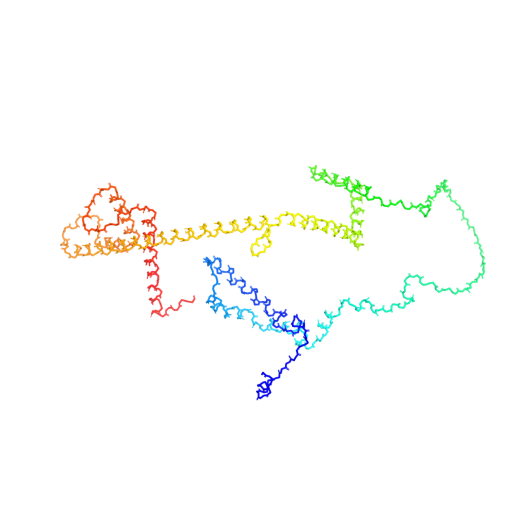OM 1580 C CA . LYS A 1 195 ? -6.683 -1.297 43.893 1.00 74.06 195 LYS A CA 1
ATOM 1581 C C . LYS A 1 195 ? -8.075 -0.941 44.420 1.00 74.06 195 LYS A C 1
ATOM 1583 O O . LYS A 1 195 ? -8.994 -0.792 43.624 1.00 74.06 195 LYS A O 1
ATOM 1588 N N . THR A 1 196 ? -8.230 -0.761 45.730 1.00 69.88 196 THR A N 1
ATOM 1589 C CA . THR A 1 196 ? -9.502 -0.344 46.338 1.00 69.88 196 THR A CA 1
ATOM 1590 C C . THR A 1 196 ? -9.896 1.080 45.935 1.00 69.88 196 THR A C 1
ATOM 1592 O O . THR A 1 196 ? -11.055 1.316 45.621 1.00 69.88 196 THR A O 1
ATOM 1595 N N . LEU A 1 197 ? -8.956 2.028 45.870 1.00 67.19 197 LEU A N 1
ATOM 1596 C CA . LEU A 1 197 ? -9.223 3.405 45.423 1.00 67.19 197 LEU A CA 1
ATOM 1597 C C . LEU A 1 197 ? -9.602 3.486 43.937 1.00 67.19 197 LEU A C 1
ATOM 1599 O O . LEU A 1 197 ? -10.439 4.310 43.557 1.00 67.19 197 LEU A O 1
ATOM 1603 N N . ALA A 1 198 ? -9.013 2.621 43.108 1.00 65.62 198 ALA A N 1
ATOM 1604 C CA . ALA A 1 198 ? -9.386 2.458 41.709 1.00 65.62 198 ALA A CA 1
ATOM 1605 C C . ALA A 1 198 ? -10.784 1.832 41.560 1.00 65.62 198 ALA A C 1
ATOM 1607 O O . ALA A 1 198 ? -11.583 2.338 40.776 1.00 65.62 198 ALA A O 1
ATOM 1608 N N . LEU A 1 199 ? -11.101 0.790 42.343 1.00 63.91 199 LEU A N 1
ATOM 1609 C CA . LEU A 1 199 ? -12.422 0.143 42.357 1.00 63.91 199 LEU A CA 1
ATOM 1610 C C . LEU A 1 199 ? -13.527 1.080 42.865 1.00 63.91 199 LEU A C 1
ATOM 1612 O O . LEU A 1 199 ? -14.603 1.126 42.283 1.00 63.91 199 LEU A O 1
ATOM 1616 N N . ASN A 1 200 ? -13.238 1.885 43.889 1.00 67.12 200 ASN A N 1
ATOM 1617 C CA . ASN A 1 200 ? -14.164 2.878 44.440 1.00 67.12 200 ASN A CA 1
ATOM 1618 C C . ASN A 1 200 ? -14.292 4.139 43.559 1.00 67.12 200 ASN A C 1
ATOM 1620 O O . ASN A 1 200 ? -14.944 5.101 43.957 1.00 67.12 200 ASN A O 1
ATOM 1624 N N . GLY A 1 201 ? -13.633 4.189 42.393 1.00 59.94 201 GLY A N 1
ATOM 1625 C CA . GLY A 1 201 ? -13.780 5.261 41.401 1.00 59.94 201 GLY A CA 1
ATOM 1626 C C . GLY A 1 201 ? -13.177 6.621 41.778 1.00 59.94 201 GLY A C 1
ATOM 1627 O O . GLY A 1 201 ? -13.213 7.546 40.966 1.00 59.94 201 GLY A O 1
ATOM 1628 N N . ILE A 1 202 ? -12.563 6.767 42.956 1.00 63.00 202 ILE A N 1
ATOM 1629 C CA . ILE A 1 202 ? -11.962 8.029 43.429 1.00 63.00 202 ILE A CA 1
ATOM 1630 C C . ILE A 1 202 ? -10.763 8.411 42.550 1.00 63.00 202 ILE A C 1
ATOM 1632 O O . ILE A 1 202 ? -10.656 9.555 42.103 1.00 63.00 202 ILE A O 1
ATOM 1636 N N . THR A 1 203 ? -9.900 7.442 42.227 1.00 61.28 203 THR A N 1
ATOM 1637 C CA . THR A 1 203 ? -8.749 7.660 41.333 1.00 61.28 203 THR A CA 1
ATOM 1638 C C . THR A 1 203 ? -9.203 7.983 39.908 1.00 61.28 203 THR A C 1
ATOM 1640 O O . THR A 1 203 ? -8.652 8.879 39.273 1.00 61.28 203 THR A O 1
ATOM 1643 N N . ALA A 1 204 ? -10.255 7.315 39.425 1.00 63.91 204 ALA A N 1
ATOM 1644 C CA . ALA A 1 204 ? -10.829 7.580 38.107 1.00 63.91 204 ALA A CA 1
ATOM 1645 C C . ALA A 1 204 ? -11.431 8.992 38.025 1.00 63.91 204 ALA A C 1
ATOM 1647 O O . ALA A 1 204 ? -11.202 9.710 37.055 1.00 63.91 204 ALA A O 1
ATOM 1648 N N . THR A 1 205 ? -12.131 9.429 39.073 1.00 71.56 205 THR A N 1
ATOM 1649 C CA . THR A 1 205 ? -12.727 10.771 39.148 1.00 71.56 205 THR A CA 1
ATOM 1650 C C . THR A 1 205 ? -11.658 11.863 39.167 1.00 71.56 205 THR A C 1
ATOM 1652 O O . THR A 1 205 ? -11.781 12.851 38.445 1.00 71.56 205 THR A O 1
ATOM 1655 N N . ALA A 1 206 ? -10.579 11.671 39.932 1.00 71.44 206 ALA A N 1
ATOM 1656 C CA . ALA A 1 206 ? -9.468 12.620 40.007 1.00 71.44 206 ALA A CA 1
ATOM 1657 C C . ALA A 1 206 ? -8.662 12.718 38.697 1.00 71.44 206 ALA A C 1
ATOM 1659 O O . ALA A 1 206 ? -8.181 13.791 38.336 1.00 71.44 206 ALA A O 1
ATOM 1660 N N . GLU A 1 207 ? -8.504 11.619 37.960 1.00 70.31 207 GLU A N 1
ATOM 1661 C CA . GLU A 1 207 ? -7.890 11.664 36.629 1.00 70.31 207 GLU A CA 1
ATOM 1662 C C . GLU A 1 207 ? -8.827 12.317 35.602 1.00 70.31 207 GLU A C 1
ATOM 1664 O O . GLU A 1 207 ? -8.389 13.143 34.799 1.00 70.31 207 GLU A O 1
ATOM 1669 N N . MET A 1 208 ? -10.134 12.049 35.676 1.00 71.88 208 MET A N 1
ATOM 1670 C CA . MET A 1 208 ? -11.132 12.686 34.812 1.00 71.88 208 MET A CA 1
ATOM 1671 C C . MET A 1 208 ? -11.194 14.206 35.005 1.00 71.88 208 MET A C 1
ATOM 1673 O O . MET A 1 208 ? -11.310 14.937 34.020 1.00 71.88 208 MET A O 1
ATOM 1677 N N . THR A 1 209 ? -11.069 14.715 36.234 1.00 75.62 209 THR A N 1
ATOM 1678 C CA . THR A 1 209 ? -11.001 16.166 36.483 1.00 75.62 209 THR A CA 1
ATOM 1679 C C . THR A 1 209 ? -9.715 16.778 35.934 1.00 75.62 209 THR A C 1
ATOM 1681 O O . THR A 1 209 ? -9.789 17.793 35.244 1.00 75.62 209 THR A O 1
ATOM 1684 N N . LYS A 1 210 ? -8.554 16.133 36.112 1.00 78.88 210 LYS A N 1
ATOM 1685 C CA . LYS A 1 210 ? -7.288 16.585 35.498 1.00 78.88 210 LYS A CA 1
ATOM 1686 C C . LYS A 1 210 ? -7.359 16.615 33.972 1.00 78.88 210 LYS A C 1
ATOM 1688 O O . LYS A 1 210 ? -6.826 17.535 33.348 1.00 78.88 210 LYS A O 1
ATOM 1693 N N . ILE A 1 211 ? -7.989 15.615 33.353 1.00 74.69 211 ILE A N 1
ATOM 1694 C CA . ILE A 1 211 ? -8.188 15.569 31.899 1.00 74.69 211 ILE A CA 1
ATOM 1695 C C . ILE A 1 211 ? -9.101 16.715 31.461 1.00 74.69 211 ILE A C 1
ATOM 1697 O O . ILE A 1 211 ? -8.739 17.437 30.532 1.00 74.69 211 ILE A O 1
ATOM 1701 N N . LYS A 1 212 ? -10.225 16.937 32.156 1.00 77.88 212 LYS A N 1
ATOM 1702 C CA . LYS A 1 212 ? -11.138 18.060 31.887 1.00 77.88 212 LYS A CA 1
ATOM 1703 C C . LYS A 1 212 ? -10.441 19.413 32.026 1.00 77.88 212 LYS A C 1
ATOM 1705 O O . LYS A 1 212 ? -10.565 20.246 31.136 1.00 77.88 212 LYS A O 1
ATOM 1710 N N . GLU A 1 213 ? -9.645 19.623 33.073 1.00 87.12 213 GLU A N 1
ATOM 1711 C CA . GLU A 1 213 ? -8.861 20.851 33.252 1.00 87.12 213 GLU A CA 1
ATOM 1712 C C . GLU A 1 213 ? -7.822 21.046 32.142 1.00 87.12 213 GLU A C 1
ATOM 1714 O O . GLU A 1 213 ? -7.678 22.147 31.607 1.00 87.12 213 GLU A O 1
ATOM 1719 N N . LYS A 1 214 ? -7.103 19.985 31.751 1.00 81.44 214 LYS A N 1
ATOM 1720 C CA . LYS A 1 214 ? -6.165 20.041 30.618 1.00 81.44 214 LYS A CA 1
ATOM 1721 C C . LYS A 1 214 ? -6.887 20.353 29.307 1.00 81.44 214 LYS A C 1
ATOM 1723 O O . LYS A 1 214 ? -6.370 21.135 28.513 1.00 81.44 214 LYS A O 1
ATOM 1728 N N . GLN A 1 215 ? -8.058 19.766 29.070 1.00 75.50 215 GLN A N 1
ATOM 1729 C CA . GLN A 1 215 ? -8.882 20.040 27.891 1.00 75.50 215 GLN A CA 1
ATOM 1730 C C . GLN A 1 215 ? -9.409 21.479 27.888 1.00 75.50 215 GLN A C 1
ATOM 1732 O O . GLN A 1 215 ? -9.335 22.142 26.855 1.00 75.50 215 GLN A O 1
ATOM 1737 N N . ALA A 1 216 ? -9.851 21.999 29.035 1.00 82.12 216 ALA A N 1
ATOM 1738 C CA . ALA A 1 216 ? -10.276 23.388 29.183 1.00 82.12 216 ALA A CA 1
ATOM 1739 C C . ALA A 1 216 ? -9.121 24.362 28.900 1.00 82.12 216 ALA A C 1
ATOM 1741 O O . ALA A 1 216 ? -9.278 25.274 28.092 1.00 82.12 216 ALA A O 1
ATOM 1742 N N . LYS A 1 217 ? -7.926 24.105 29.458 1.00 82.44 217 LYS A N 1
ATOM 1743 C CA . LYS A 1 217 ? -6.706 24.885 29.170 1.00 82.44 217 LYS A CA 1
ATOM 1744 C C . LYS A 1 217 ? -6.313 24.837 27.691 1.00 82.44 217 LYS A C 1
ATOM 1746 O O . LYS A 1 217 ? -5.900 25.843 27.126 1.00 82.44 217 LYS A O 1
ATOM 1751 N N . ARG A 1 218 ? -6.440 23.679 27.035 1.00 77.44 218 ARG A N 1
ATOM 1752 C CA . ARG A 1 218 ? -6.195 23.558 25.585 1.00 77.44 218 ARG A CA 1
ATOM 1753 C C . ARG A 1 218 ? -7.213 24.355 24.771 1.00 77.44 218 ARG A C 1
ATOM 1755 O O . ARG A 1 218 ? -6.825 25.016 23.815 1.00 77.44 218 ARG A O 1
ATOM 1762 N N . SER A 1 219 ? -8.480 24.325 25.176 1.00 75.12 219 SER A N 1
ATOM 1763 C CA . SER A 1 219 ? -9.567 25.039 24.500 1.00 75.12 219 SER A CA 1
ATOM 1764 C C . SER A 1 219 ? -9.407 26.559 24.622 1.00 75.12 219 SER A C 1
ATOM 1766 O O . SER A 1 219 ? -9.548 27.261 23.624 1.00 75.12 219 SER A O 1
ATOM 1768 N N . SER A 1 220 ? -9.020 27.074 25.798 1.00 78.25 220 SER A N 1
ATOM 1769 C CA . SER A 1 220 ? -8.761 28.510 25.993 1.00 78.25 220 SER A CA 1
ATOM 1770 C C . SER A 1 220 ? -7.571 29.005 25.161 1.00 78.25 220 SER A C 1
ATOM 1772 O O . SER A 1 220 ? -7.642 30.065 24.544 1.00 78.25 220 SER A O 1
ATOM 1774 N N . LEU A 1 221 ? -6.493 28.216 25.077 1.00 73.81 221 LEU A N 1
ATOM 1775 C CA . LEU A 1 221 ? -5.325 28.534 24.242 1.00 73.81 221 LEU A CA 1
ATOM 1776 C C . LEU A 1 221 ? -5.643 28.470 22.738 1.00 73.81 221 LEU A C 1
ATOM 1778 O O . LEU A 1 221 ? -5.132 29.274 21.956 1.00 73.81 221 LEU A O 1
ATOM 1782 N N . GLN A 1 222 ? -6.501 27.537 22.312 1.00 68.19 222 GLN A N 1
ATOM 1783 C CA . GLN A 1 222 ? -6.971 27.473 20.925 1.00 68.19 222 GLN A CA 1
ATOM 1784 C C . GLN A 1 222 ? -7.797 28.706 20.553 1.00 68.19 222 GLN A C 1
ATOM 1786 O O . GLN A 1 222 ? -7.547 29.298 19.506 1.00 68.19 222 GLN A O 1
ATOM 1791 N N . GLN A 1 223 ? -8.716 29.145 21.416 1.00 71.00 223 GLN A N 1
ATOM 1792 C CA . GLN A 1 223 ? -9.506 30.360 21.182 1.00 71.00 223 GLN A CA 1
ATOM 1793 C C . GLN A 1 223 ? -8.620 31.607 21.051 1.00 71.00 223 GLN A C 1
ATOM 1795 O O . GLN A 1 223 ? -8.849 32.424 20.165 1.00 71.00 223 GLN A O 1
ATOM 1800 N N . GLN A 1 224 ? -7.557 31.714 21.856 1.00 73.81 224 GLN A N 1
ATOM 1801 C CA . GLN A 1 224 ? -6.607 32.833 21.795 1.00 73.81 224 GLN A CA 1
ATOM 1802 C C . GLN A 1 224 ? -5.753 32.852 20.512 1.00 73.81 224 GLN A C 1
ATOM 1804 O O . GLN A 1 224 ? -5.315 33.911 20.075 1.00 73.81 224 GLN A O 1
ATOM 1809 N N . THR A 1 225 ? -5.502 31.690 19.903 1.00 66.44 225 THR A N 1
ATOM 1810 C CA . THR A 1 225 ? -4.649 31.540 18.704 1.00 66.44 225 THR A CA 1
ATOM 1811 C C . THR A 1 225 ? -5.440 31.431 17.399 1.00 66.44 225 THR A C 1
ATOM 1813 O O . THR A 1 225 ? -4.859 31.162 16.344 1.00 66.44 225 THR A O 1
ATOM 1816 N N . THR A 1 226 ? -6.760 31.604 17.460 1.00 69.00 226 THR A N 1
ATOM 1817 C CA . THR A 1 226 ? -7.658 31.489 16.311 1.00 69.00 226 THR A CA 1
ATOM 1818 C C . THR A 1 226 ? -7.766 32.826 15.585 1.00 69.00 226 THR A C 1
ATOM 1820 O O . THR A 1 226 ? -8.237 33.810 16.146 1.00 69.00 226 THR A O 1
ATOM 1823 N N . ILE A 1 227 ? -7.361 32.852 14.317 1.00 68.19 227 ILE A N 1
ATOM 1824 C CA . ILE A 1 227 ? -7.517 34.001 13.420 1.00 68.19 227 ILE A CA 1
ATOM 1825 C C . ILE A 1 227 ? -8.721 33.717 12.514 1.00 68.19 227 ILE A C 1
ATOM 1827 O O . ILE A 1 227 ? -8.805 32.649 11.909 1.00 68.19 227 ILE A O 1
ATOM 1831 N N . VAL A 1 228 ? -9.679 34.642 12.412 1.00 63.19 228 VAL A N 1
ATOM 1832 C CA . VAL A 1 228 ? -10.854 34.466 11.539 1.00 63.19 228 VAL A CA 1
ATOM 1833 C C . VAL A 1 228 ? -10.454 34.774 10.095 1.00 63.19 228 VAL A C 1
ATOM 1835 O O . VAL A 1 228 ? -10.223 35.928 9.746 1.00 63.19 228 VAL A O 1
ATOM 1838 N N . ALA A 1 229 ? -10.355 33.745 9.253 1.00 64.19 229 ALA A N 1
ATOM 1839 C CA . ALA A 1 229 ? -10.107 33.893 7.822 1.00 64.19 229 ALA A CA 1
ATOM 1840 C C . ALA A 1 229 ? -11.421 33.835 7.019 1.00 64.19 229 ALA A C 1
ATOM 1842 O O . ALA A 1 229 ? -12.464 33.413 7.520 1.00 64.19 229 ALA A O 1
ATOM 1843 N N . ARG A 1 230 ? -11.362 34.204 5.730 1.00 67.38 230 ARG A N 1
ATOM 1844 C CA . ARG A 1 230 ? -12.512 34.256 4.796 1.00 67.38 230 ARG A CA 1
ATOM 1845 C C . ARG A 1 230 ? -13.267 32.920 4.639 1.00 67.38 230 ARG A C 1
ATOM 1847 O O . ARG A 1 230 ? -14.408 32.926 4.197 1.00 67.38 230 ARG A O 1
ATOM 1854 N N . TYR A 1 231 ? -12.642 31.802 5.016 1.00 65.75 231 TYR A N 1
ATOM 1855 C CA . TYR A 1 231 ? -13.194 30.442 4.938 1.00 65.75 231 TYR A CA 1
ATOM 1856 C C . TYR A 1 231 ? -13.396 29.779 6.314 1.00 65.75 231 TYR A C 1
ATOM 1858 O O . TYR A 1 231 ? -13.617 28.572 6.384 1.00 65.75 231 TYR A O 1
ATOM 1866 N N . GLY A 1 232 ? -13.309 30.547 7.405 1.00 73.69 232 GLY A N 1
ATOM 1867 C CA . GLY A 1 232 ? -13.521 30.069 8.772 1.00 73.69 232 GLY A CA 1
ATOM 1868 C C . GLY A 1 232 ? -12.359 30.363 9.731 1.00 73.69 232 GLY A C 1
ATOM 1869 O O . GLY A 1 232 ? -11.320 30.891 9.321 1.00 73.69 232 GLY A O 1
ATOM 1870 N N . PRO A 1 233 ? -12.535 30.046 11.027 1.00 70.38 233 PRO A N 1
ATOM 1871 C CA . PRO A 1 233 ? -11.495 30.201 12.037 1.00 70.38 233 PRO A CA 1
ATOM 1872 C C . PRO A 1 233 ? -10.308 29.276 11.746 1.00 70.38 233 PRO A C 1
ATOM 1874 O O . PRO A 1 233 ? -10.469 28.062 11.631 1.00 70.38 233 PRO A O 1
ATOM 1877 N N . LEU A 1 234 ? -9.110 29.852 11.645 1.00 68.38 234 LEU A N 1
ATOM 1878 C CA . LEU A 1 234 ? -7.867 29.145 11.359 1.00 68.38 234 LEU A CA 1
ATOM 1879 C C . LEU A 1 234 ? -6.893 29.361 12.524 1.00 68.38 234 LEU A C 1
ATOM 1881 O O . LEU A 1 234 ? -6.498 30.487 12.828 1.00 68.38 234 LEU A O 1
ATOM 1885 N N . SER A 1 235 ? 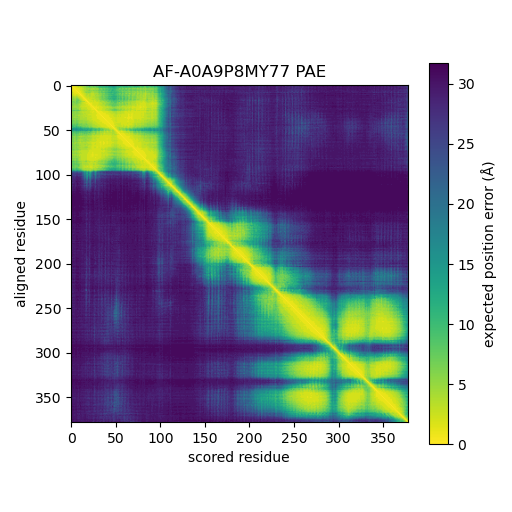-6.528 28.279 13.213 1.00 77.50 235 SER A N 1
ATOM 1886 C CA . SER A 1 235 ? -5.513 28.327 14.273 1.00 77.50 235 SER A CA 1
ATOM 1887 C C . SER A 1 235 ? -4.110 28.361 13.663 1.00 77.50 235 SER A C 1
ATOM 1889 O O . SER A 1 235 ? -3.860 27.729 12.636 1.00 77.50 235 SER A O 1
ATOM 1891 N N . VAL A 1 236 ? -3.159 29.024 14.329 1.00 78.00 236 VAL A N 1
ATOM 1892 C CA . VAL A 1 236 ? -1.732 29.024 13.941 1.00 78.00 236 VAL A CA 1
ATOM 1893 C C . VAL A 1 236 ? -1.179 27.601 13.770 1.00 78.00 236 VAL A C 1
ATOM 1895 O O . VAL A 1 236 ? -0.376 27.353 12.871 1.00 78.00 236 VAL A O 1
ATOM 1898 N N . GLY A 1 237 ? -1.618 26.648 14.601 1.00 77.19 237 GLY A N 1
ATOM 1899 C CA . GLY A 1 237 ? -1.220 25.243 14.473 1.00 77.19 237 GLY A CA 1
ATOM 1900 C C . GLY A 1 237 ? -1.741 24.596 13.187 1.00 77.19 237 GLY A C 1
ATOM 1901 O O . GLY A 1 237 ? -0.993 23.903 12.504 1.00 77.19 237 GLY A O 1
ATOM 1902 N N . ASP A 1 238 ? -2.991 24.886 12.823 1.00 79.81 238 ASP A N 1
ATOM 1903 C CA . ASP A 1 238 ? -3.617 24.379 11.597 1.00 79.81 238 ASP A CA 1
ATOM 1904 C C . ASP A 1 238 ? -2.958 24.986 10.346 1.00 79.81 238 ASP A C 1
ATOM 1906 O O . ASP A 1 238 ? -2.662 24.278 9.386 1.00 79.81 238 ASP A O 1
ATOM 1910 N N . ALA A 1 239 ? -2.608 26.279 10.390 1.00 79.19 239 ALA A N 1
ATOM 1911 C CA . ALA A 1 239 ? -1.846 26.939 9.329 1.00 79.19 239 ALA A CA 1
ATOM 1912 C C . ALA A 1 239 ? -0.488 26.260 9.085 1.00 79.19 239 ALA A C 1
ATOM 1914 O O . ALA A 1 239 ? -0.141 25.970 7.943 1.00 79.19 239 ALA A O 1
ATOM 1915 N N . ARG A 1 240 ? 0.264 25.955 10.152 1.00 80.94 240 ARG A N 1
ATOM 1916 C CA . ARG A 1 240 ? 1.569 25.278 10.046 1.00 80.94 240 ARG A CA 1
ATOM 1917 C C . ARG A 1 240 ? 1.448 23.880 9.447 1.00 80.94 240 ARG A C 1
ATOM 1919 O O . ARG A 1 240 ? 2.259 23.521 8.601 1.00 80.94 240 ARG A O 1
ATOM 1926 N N . ILE A 1 241 ? 0.437 23.110 9.854 1.00 80.75 241 ILE A N 1
ATOM 1927 C CA . ILE A 1 241 ? 0.195 21.762 9.319 1.00 80.75 241 ILE A CA 1
ATOM 1928 C C . ILE A 1 241 ? -0.142 21.827 7.826 1.00 80.75 241 ILE A C 1
ATOM 1930 O O . ILE A 1 241 ? 0.371 21.023 7.051 1.00 80.75 241 ILE A O 1
ATOM 1934 N N . ARG A 1 242 ? -0.965 22.796 7.406 1.00 83.31 242 ARG A N 1
ATOM 1935 C CA . ARG A 1 242 ? -1.312 22.990 5.991 1.00 83.31 242 ARG A CA 1
ATOM 1936 C C . ARG A 1 242 ? -0.104 23.404 5.156 1.00 83.31 242 ARG A C 1
ATOM 1938 O O . ARG A 1 242 ? 0.135 22.783 4.133 1.00 83.31 242 ARG A O 1
ATOM 1945 N N . VAL A 1 243 ? 0.699 24.363 5.626 1.00 85.94 243 VAL A N 1
ATOM 1946 C CA . VAL A 1 243 ? 1.935 24.779 4.937 1.00 85.94 243 VAL A CA 1
ATOM 1947 C C . VAL A 1 243 ? 2.905 23.608 4.799 1.00 85.94 243 VAL A C 1
ATOM 1949 O O . VAL A 1 243 ? 3.384 23.357 3.699 1.00 85.94 243 VAL A O 1
ATOM 1952 N N . ALA A 1 244 ? 3.133 22.843 5.872 1.00 85.19 244 ALA A N 1
ATOM 1953 C CA . ALA A 1 244 ? 4.002 21.668 5.826 1.00 85.19 244 ALA A CA 1
ATOM 1954 C C . ALA A 1 244 ? 3.478 20.601 4.850 1.00 85.19 244 ALA A C 1
ATOM 1956 O O . ALA A 1 244 ? 4.250 20.006 4.100 1.00 85.19 244 ALA A O 1
ATOM 1957 N N . ARG A 1 245 ? 2.157 20.380 4.814 1.00 87.62 245 ARG A N 1
ATOM 1958 C CA . ARG A 1 245 ? 1.522 19.464 3.859 1.00 87.62 245 ARG A CA 1
ATOM 1959 C C . ARG A 1 245 ? 1.672 19.949 2.418 1.00 87.62 245 ARG A C 1
ATOM 1961 O O . ARG A 1 245 ? 1.983 19.148 1.544 1.00 87.62 245 ARG A O 1
ATOM 1968 N N . ASP A 1 246 ? 1.470 21.236 2.168 1.00 91.19 246 ASP A N 1
ATOM 1969 C CA . ASP A 1 246 ? 1.601 21.829 0.837 1.00 91.19 246 ASP A CA 1
ATOM 1970 C C . ASP A 1 246 ? 3.060 21.853 0.365 1.00 91.19 246 ASP A C 1
ATOM 1972 O O . ASP A 1 246 ? 3.329 21.690 -0.821 1.00 91.19 246 ASP A O 1
ATOM 1976 N N . GLU A 1 247 ? 4.024 22.048 1.266 1.00 89.81 247 GLU A N 1
ATOM 1977 C CA . GLU A 1 247 ? 5.456 21.898 0.978 1.00 89.81 247 GLU A CA 1
ATOM 1978 C C . GLU A 1 247 ? 5.810 20.458 0.620 1.00 89.81 247 GLU A C 1
ATOM 1980 O O . GLU A 1 247 ? 6.411 20.237 -0.429 1.00 89.81 247 GLU A O 1
ATOM 1985 N N . TYR A 1 248 ? 5.365 19.487 1.421 1.00 91.56 248 TYR A N 1
ATOM 1986 C CA . TYR A 1 248 ? 5.570 18.067 1.140 1.00 91.56 248 TYR A CA 1
ATOM 1987 C C . TYR A 1 248 ? 4.976 17.663 -0.214 1.00 91.56 248 TYR A C 1
ATOM 1989 O O . TYR A 1 248 ? 5.658 17.067 -1.042 1.00 91.56 248 TYR A O 1
ATOM 1997 N N . ASN A 1 249 ? 3.727 18.053 -0.484 1.00 88.69 249 ASN A N 1
ATOM 1998 C CA . ASN A 1 249 ? 3.067 17.758 -1.755 1.00 88.69 249 ASN A CA 1
ATOM 1999 C C . ASN A 1 249 ? 3.791 18.411 -2.942 1.00 88.69 249 ASN A C 1
ATOM 2001 O O . ASN A 1 249 ? 3.897 17.803 -4.005 1.00 88.69 249 ASN A O 1
ATOM 2005 N N . ARG A 1 250 ? 4.299 19.643 -2.780 1.00 90.88 250 ARG A N 1
ATOM 2006 C CA . ARG A 1 250 ? 5.078 20.328 -3.823 1.00 90.88 250 ARG A CA 1
ATOM 2007 C C . ARG A 1 250 ? 6.402 19.623 -4.098 1.00 90.88 250 ARG A C 1
ATOM 2009 O O . ARG A 1 250 ? 6.751 19.474 -5.263 1.00 90.88 250 ARG A O 1
ATOM 2016 N N . GLN A 1 251 ? 7.111 19.188 -3.058 1.00 90.19 251 GLN A N 1
ATOM 2017 C CA . GLN A 1 251 ? 8.352 18.425 -3.205 1.00 90.19 251 GLN A CA 1
ATOM 2018 C C . GLN A 1 251 ? 8.093 17.085 -3.892 1.00 90.19 251 GLN A C 1
ATOM 2020 O O . GLN A 1 251 ? 8.738 16.792 -4.892 1.00 90.19 251 GLN A O 1
ATOM 2025 N N . ALA A 1 252 ? 7.082 16.336 -3.447 1.00 86.56 252 ALA A N 1
ATOM 2026 C CA . ALA A 1 252 ? 6.698 15.072 -4.067 1.00 86.56 252 ALA A CA 1
ATOM 2027 C C . ALA A 1 252 ? 6.352 15.240 -5.559 1.00 86.56 252 ALA A C 1
ATOM 2029 O O . ALA A 1 252 ? 6.823 14.471 -6.392 1.00 86.56 252 ALA A O 1
ATOM 2030 N N . ALA A 1 253 ? 5.604 16.290 -5.920 1.00 90.38 253 ALA A N 1
ATOM 2031 C CA . ALA A 1 253 ? 5.284 16.585 -7.316 1.00 90.38 253 ALA A CA 1
ATOM 2032 C C . ALA A 1 253 ? 6.526 16.971 -8.144 1.00 90.38 253 ALA A C 1
ATOM 2034 O O . ALA A 1 253 ? 6.644 16.581 -9.304 1.00 90.38 253 ALA A O 1
ATOM 2035 N N . GLN A 1 254 ? 7.466 17.726 -7.564 1.00 92.31 254 GLN A N 1
ATOM 2036 C CA . GLN A 1 254 ? 8.736 18.060 -8.220 1.00 92.31 254 GLN A CA 1
ATOM 2037 C C . GLN A 1 254 ? 9.611 16.819 -8.434 1.00 92.31 254 GLN A C 1
ATOM 2039 O O . GLN A 1 254 ? 10.218 16.673 -9.494 1.00 92.31 254 GLN A O 1
ATOM 2044 N N . GLU A 1 255 ? 9.659 15.917 -7.455 1.00 89.88 255 GLU A N 1
ATOM 2045 C CA . GLU A 1 255 ? 10.389 14.652 -7.542 1.00 89.88 255 GLU A CA 1
ATOM 2046 C C . GLU A 1 255 ? 9.781 13.718 -8.593 1.00 89.88 255 GLU A C 1
ATOM 2048 O O . GLU A 1 255 ? 10.516 13.175 -9.419 1.00 89.88 255 GLU A O 1
ATOM 2053 N N . GLU A 1 256 ? 8.454 13.577 -8.624 1.00 89.38 256 GLU A N 1
ATOM 2054 C CA . GLU A 1 256 ? 7.741 12.790 -9.637 1.00 89.38 256 GLU A CA 1
ATOM 2055 C C . GLU A 1 256 ? 8.002 13.335 -11.050 1.00 89.38 256 GLU A C 1
ATOM 2057 O O . GLU A 1 256 ? 8.322 12.582 -11.976 1.00 89.38 256 GLU A O 1
ATOM 2062 N N . GLU A 1 257 ? 7.949 14.658 -11.219 1.00 88.81 257 GLU A N 1
ATOM 2063 C CA . GLU A 1 257 ? 8.228 15.311 -12.495 1.00 88.81 257 GLU A CA 1
ATOM 2064 C C . GLU A 1 257 ? 9.684 15.092 -12.938 1.00 88.81 257 GLU A C 1
ATOM 2066 O O . GLU A 1 257 ? 9.935 14.773 -14.106 1.00 88.81 257 GLU A O 1
ATOM 2071 N N . ALA A 1 258 ? 10.642 15.185 -12.009 1.00 91.19 258 ALA A N 1
ATOM 2072 C CA . ALA A 1 258 ? 12.054 14.914 -12.268 1.00 91.19 258 ALA A CA 1
ATOM 2073 C C . ALA A 1 258 ? 12.301 13.441 -12.638 1.00 91.19 258 ALA A C 1
ATOM 2075 O O . ALA A 1 258 ? 13.050 13.155 -13.576 1.00 91.19 258 ALA A O 1
ATOM 2076 N N . GLN A 1 259 ? 11.636 12.496 -11.964 1.00 90.38 259 GLN A N 1
ATOM 2077 C CA . GLN A 1 259 ? 11.689 11.073 -12.310 1.00 90.38 259 GLN A CA 1
ATOM 2078 C C . GLN A 1 259 ? 11.103 10.812 -13.698 1.00 90.38 259 GLN A C 1
ATOM 2080 O O . GLN A 1 259 ? 11.677 10.061 -14.487 1.00 90.38 259 GLN A O 1
ATOM 2085 N N . ARG A 1 260 ? 9.982 11.454 -14.041 1.00 92.12 260 ARG A N 1
ATOM 2086 C CA . ARG A 1 260 ? 9.359 11.336 -15.364 1.00 92.12 260 ARG A CA 1
ATOM 2087 C C . ARG A 1 260 ? 10.285 11.841 -16.473 1.00 92.12 260 ARG A C 1
ATOM 2089 O O . ARG A 1 260 ? 10.376 11.182 -17.514 1.00 92.12 260 ARG A O 1
ATOM 2096 N N . VAL A 1 261 ? 10.977 12.965 -16.258 1.00 90.12 261 VAL A N 1
ATOM 2097 C CA . VAL A 1 261 ? 11.986 13.497 -17.192 1.00 90.12 261 VAL A CA 1
ATOM 2098 C C . VAL A 1 261 ? 13.156 12.522 -17.333 1.00 90.12 261 VAL A C 1
ATOM 2100 O O . VAL A 1 261 ? 13.434 12.094 -18.451 1.00 90.12 261 VAL A O 1
ATOM 2103 N N . ARG A 1 262 ? 13.747 12.060 -16.223 1.00 91.44 262 ARG A N 1
ATOM 2104 C CA . ARG A 1 262 ? 14.841 11.069 -16.236 1.00 91.44 262 ARG A CA 1
ATOM 2105 C C . ARG A 1 262 ? 14.445 9.791 -16.982 1.00 91.44 262 ARG A C 1
ATOM 2107 O O . ARG A 1 262 ? 15.142 9.345 -17.887 1.00 91.44 262 ARG A O 1
ATOM 2114 N N . ASN A 1 263 ? 13.266 9.241 -16.690 1.00 91.50 263 ASN A N 1
ATOM 2115 C CA . ASN A 1 263 ? 12.740 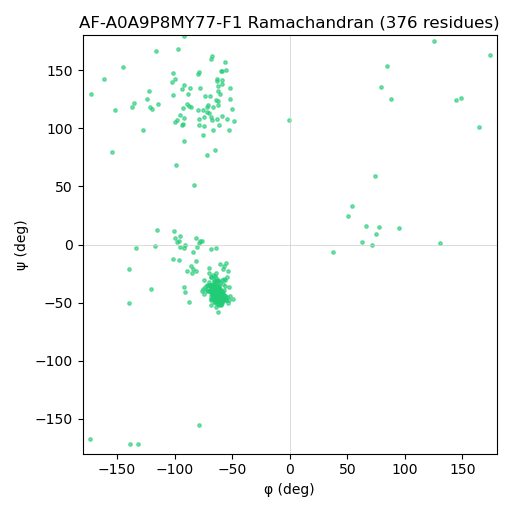8.047 -17.359 1.00 91.50 263 ASN A CA 1
ATOM 2116 C C . ASN A 1 263 ? 12.526 8.256 -18.866 1.00 91.50 263 ASN A C 1
ATOM 2118 O O . ASN A 1 263 ? 12.618 7.312 -19.655 1.00 91.50 263 ASN A O 1
ATOM 2122 N N . LYS A 1 264 ? 12.190 9.478 -19.294 1.00 92.50 264 LYS A N 1
ATOM 2123 C CA . LYS A 1 264 ? 12.106 9.824 -20.715 1.00 92.50 264 LYS A CA 1
ATOM 2124 C C . LYS A 1 264 ? 13.496 9.811 -21.356 1.00 92.50 264 LYS A C 1
ATOM 2126 O O . LYS A 1 264 ? 13.659 9.141 -22.370 1.00 92.50 264 LYS A O 1
ATOM 2131 N N . GLU A 1 265 ? 14.486 10.441 -20.733 1.00 91.56 265 GLU A N 1
ATOM 2132 C CA . GLU A 1 265 ? 15.868 10.483 -21.232 1.00 91.56 265 GLU A CA 1
ATOM 2133 C C . GLU A 1 265 ? 16.493 9.083 -21.329 1.00 91.56 265 GLU A C 1
ATOM 2135 O O . GLU A 1 265 ? 17.084 8.736 -22.351 1.00 91.56 265 GLU A O 1
ATOM 2140 N N . VAL A 1 266 ? 16.271 8.228 -20.325 1.00 92.94 266 VAL A N 1
ATOM 2141 C CA . VAL A 1 266 ? 16.699 6.817 -20.336 1.00 92.94 266 VAL A CA 1
ATOM 2142 C C . VAL A 1 266 ? 16.081 6.055 -21.510 1.00 92.94 266 VAL A C 1
ATOM 2144 O O . VAL A 1 266 ? 16.764 5.284 -22.189 1.00 92.94 266 VAL A O 1
ATOM 2147 N N . ARG A 1 267 ? 14.790 6.270 -21.796 1.00 89.62 267 ARG A N 1
ATOM 2148 C CA . ARG A 1 267 ? 14.112 5.638 -22.942 1.00 89.62 267 ARG A CA 1
ATOM 2149 C C . ARG A 1 267 ? 14.636 6.149 -24.280 1.00 89.62 267 ARG A C 1
ATOM 2151 O O . ARG A 1 267 ? 14.786 5.347 -25.209 1.00 89.62 267 ARG A O 1
ATOM 2158 N N . ASP A 1 268 ? 14.922 7.442 -24.376 1.00 87.88 268 ASP A N 1
ATOM 2159 C CA . ASP A 1 268 ? 15.490 8.052 -25.575 1.00 87.88 268 ASP A CA 1
ATOM 2160 C C . ASP A 1 268 ? 16.897 7.489 -25.846 1.00 87.88 268 ASP A C 1
ATOM 2162 O O . ASP A 1 268 ? 17.159 7.004 -26.956 1.00 87.88 268 ASP A O 1
ATOM 2166 N N . GLU A 1 269 ? 17.756 7.417 -24.820 1.00 90.50 269 GLU A N 1
ATOM 2167 C CA . GLU A 1 269 ? 19.097 6.813 -24.882 1.00 90.50 269 GLU A CA 1
ATOM 2168 C C . GLU A 1 269 ? 19.032 5.317 -25.228 1.00 90.50 269 GLU A C 1
ATOM 2170 O O . GLU A 1 269 ? 19.739 4.844 -26.124 1.00 90.50 269 GLU A O 1
ATOM 2175 N N . ALA A 1 270 ? 18.101 4.566 -24.630 1.00 90.31 270 ALA A N 1
ATOM 2176 C CA . ALA A 1 270 ? 17.847 3.170 -24.991 1.00 90.31 270 ALA A CA 1
ATOM 2177 C C . ALA A 1 270 ? 17.464 3.027 -26.478 1.00 90.31 270 ALA A C 1
ATOM 2179 O O . ALA A 1 270 ? 17.839 2.056 -27.145 1.00 90.31 270 ALA A O 1
ATOM 2180 N N . GLY A 1 271 ? 16.760 4.012 -27.042 1.00 86.75 271 GLY A N 1
ATOM 2181 C CA . GLY A 1 271 ? 16.497 4.112 -28.476 1.00 86.75 271 GLY A CA 1
ATOM 2182 C C . GLY A 1 271 ? 17.775 4.179 -29.321 1.00 86.75 271 GLY A C 1
ATOM 2183 O O . GLY A 1 271 ? 17.879 3.465 -30.328 1.00 86.75 271 GLY A O 1
ATOM 2184 N N . TYR A 1 272 ? 18.763 4.979 -28.907 1.00 86.12 272 TYR A N 1
ATOM 2185 C CA . TYR A 1 272 ? 20.076 5.056 -29.562 1.00 86.12 272 TYR A CA 1
ATOM 2186 C C . TYR A 1 272 ? 20.850 3.745 -29.441 1.00 86.12 272 TYR A C 1
ATOM 2188 O O . TYR A 1 272 ? 21.319 3.238 -30.464 1.00 86.12 272 TYR A O 1
ATOM 2196 N N . ILE A 1 273 ? 20.873 3.130 -28.254 1.00 86.31 273 ILE A N 1
ATOM 2197 C CA . ILE A 1 273 ? 21.484 1.810 -28.031 1.00 86.31 273 ILE A CA 1
ATOM 2198 C C . ILE A 1 273 ? 20.902 0.790 -29.012 1.00 86.31 273 ILE A C 1
ATOM 2200 O O . ILE A 1 273 ? 21.637 0.131 -29.745 1.00 86.31 273 ILE A O 1
ATOM 2204 N N . ARG A 1 274 ? 19.572 0.694 -29.125 1.00 88.06 274 ARG A N 1
ATOM 2205 C CA . ARG A 1 274 ? 18.917 -0.250 -30.050 1.00 88.06 274 ARG A CA 1
ATOM 2206 C C . ARG A 1 274 ? 19.243 0.026 -31.522 1.00 88.06 274 ARG A C 1
ATOM 2208 O O . ARG A 1 274 ? 19.329 -0.918 -32.313 1.00 88.06 274 ARG A O 1
ATOM 2215 N N . ARG A 1 275 ? 19.380 1.292 -31.934 1.00 83.88 275 ARG A N 1
ATOM 2216 C CA . ARG A 1 275 ? 19.811 1.651 -33.301 1.00 83.88 275 ARG A CA 1
ATOM 2217 C C . ARG A 1 275 ? 21.258 1.227 -33.545 1.00 83.88 275 ARG A C 1
ATOM 2219 O O . ARG A 1 275 ? 21.529 0.573 -34.552 1.00 83.88 275 ARG A O 1
ATOM 2226 N N . TRP A 1 276 ? 22.147 1.523 -32.601 1.00 84.94 276 TRP A N 1
ATOM 2227 C CA . TRP A 1 276 ? 23.554 1.140 -32.647 1.00 84.94 276 TRP A CA 1
ATOM 2228 C C . TRP A 1 276 ? 23.722 -0.383 -32.716 1.00 84.94 276 TRP A C 1
ATOM 2230 O O . TRP A 1 276 ? 24.347 -0.887 -33.646 1.00 84.94 276 TRP A O 1
ATOM 2240 N N . LEU A 1 277 ? 23.054 -1.130 -31.828 1.00 82.62 277 LEU A N 1
ATOM 2241 C CA . LEU A 1 277 ? 23.033 -2.597 -31.818 1.00 82.62 277 LEU A CA 1
ATOM 2242 C C . LEU A 1 277 ? 22.639 -3.172 -33.183 1.00 82.62 277 LEU A C 1
ATOM 2244 O O . LEU A 1 277 ? 23.304 -4.073 -33.696 1.00 82.62 277 LEU A O 1
ATOM 2248 N N . ARG A 1 278 ? 21.564 -2.647 -33.790 1.00 82.88 278 ARG A N 1
ATOM 2249 C CA . ARG A 1 278 ? 21.104 -3.075 -35.120 1.00 82.88 278 ARG A CA 1
ATOM 2250 C C . ARG A 1 278 ? 22.144 -2.788 -36.195 1.00 82.88 278 ARG A C 1
ATOM 2252 O O . ARG A 1 278 ? 22.427 -3.677 -36.994 1.00 82.88 278 ARG A O 1
ATOM 2259 N N . LYS A 1 279 ? 22.732 -1.589 -36.200 1.00 79.19 279 LYS A N 1
ATOM 2260 C CA . LYS A 1 279 ? 23.737 -1.187 -37.191 1.00 79.19 279 LYS A CA 1
ATOM 2261 C C . LYS A 1 279 ? 25.014 -2.021 -37.080 1.00 79.19 279 LYS A C 1
ATOM 2263 O O . LYS A 1 279 ? 25.492 -2.515 -38.096 1.00 79.19 279 LYS A O 1
ATOM 2268 N N . VAL A 1 280 ? 25.523 -2.240 -35.866 1.00 77.94 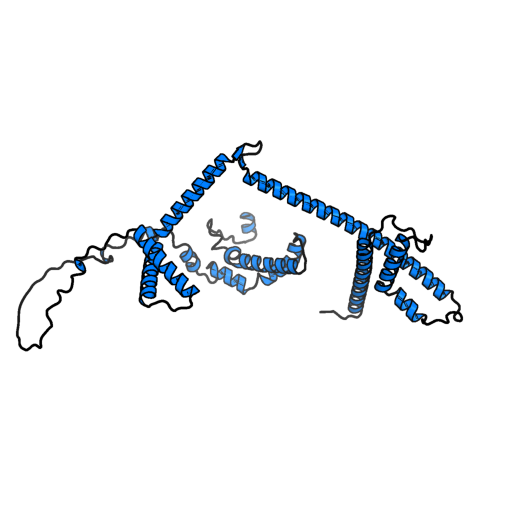280 VAL A N 1
ATOM 2269 C CA . VAL A 1 280 ? 26.710 -3.075 -35.620 1.00 77.94 280 VAL A CA 1
ATOM 2270 C C . VAL A 1 280 ? 26.446 -4.516 -36.042 1.00 77.94 280 VAL A C 1
ATOM 2272 O O . VAL A 1 280 ? 27.216 -5.076 -36.818 1.00 77.94 280 VAL A O 1
ATOM 2275 N N . ARG A 1 281 ? 25.319 -5.106 -35.620 1.00 81.19 281 ARG A N 1
ATOM 2276 C CA . ARG A 1 281 ? 24.938 -6.464 -36.039 1.00 81.19 281 ARG A CA 1
ATOM 2277 C C . ARG A 1 281 ? 24.812 -6.582 -37.555 1.00 81.19 281 ARG A C 1
ATOM 2279 O O . ARG A 1 281 ? 25.253 -7.580 -38.111 1.00 81.19 281 ARG A O 1
ATOM 2286 N N . PHE A 1 282 ? 24.221 -5.589 -38.215 1.00 76.56 282 PHE A N 1
ATOM 2287 C CA . PHE A 1 282 ? 24.072 -5.560 -39.669 1.00 76.56 282 PHE A CA 1
ATOM 2288 C C . PHE A 1 282 ? 25.429 -5.502 -40.378 1.00 76.56 282 PHE A C 1
ATOM 2290 O O . PHE A 1 282 ? 25.734 -6.387 -41.173 1.00 76.56 282 PHE A O 1
ATOM 2297 N N . ASN A 1 283 ? 26.276 -4.533 -40.023 1.00 69.50 283 ASN A N 1
ATOM 2298 C CA . ASN A 1 283 ? 27.596 -4.358 -40.630 1.00 69.50 283 ASN A CA 1
ATOM 2299 C C . ASN A 1 283 ? 28.492 -5.588 -40.421 1.00 69.50 283 ASN A C 1
ATOM 2301 O O . ASN A 1 283 ? 29.148 -6.044 -41.354 1.00 69.50 283 ASN A O 1
ATOM 2305 N N . VAL A 1 284 ? 28.500 -6.163 -39.213 1.00 70.25 284 VAL A N 1
ATOM 2306 C CA . VAL A 1 284 ? 29.322 -7.345 -38.925 1.00 70.25 284 VAL A CA 1
ATOM 2307 C C . VAL A 1 284 ? 28.764 -8.593 -39.614 1.00 70.25 284 VAL A C 1
ATOM 2309 O O . VAL A 1 284 ? 29.542 -9.413 -40.089 1.00 70.25 284 VAL A O 1
ATOM 2312 N N . ARG A 1 285 ? 27.437 -8.743 -39.744 1.00 71.88 285 ARG A N 1
ATOM 2313 C CA . ARG A 1 285 ? 26.847 -9.840 -40.533 1.00 71.88 285 ARG A CA 1
ATOM 2314 C C . ARG A 1 285 ? 27.216 -9.738 -42.008 1.00 71.88 285 ARG A C 1
ATOM 2316 O O . ARG A 1 285 ? 27.588 -10.757 -42.571 1.00 71.88 285 ARG A O 1
ATOM 2323 N N . ILE A 1 286 ? 27.164 -8.546 -42.602 1.00 65.88 286 ILE A N 1
ATOM 2324 C CA . ILE A 1 286 ? 27.610 -8.318 -43.986 1.00 65.88 286 ILE A CA 1
ATOM 2325 C C . ILE A 1 286 ? 29.089 -8.670 -44.127 1.00 65.88 286 ILE A C 1
ATOM 2327 O O . ILE A 1 286 ? 29.436 -9.514 -44.942 1.00 65.88 286 ILE A O 1
ATOM 2331 N N . SER A 1 287 ? 29.942 -8.134 -43.251 1.00 63.25 287 SER A N 1
ATOM 2332 C CA . SER A 1 287 ? 31.382 -8.405 -43.279 1.00 63.25 287 SER A CA 1
ATOM 2333 C C . SER A 1 287 ? 31.716 -9.893 -43.094 1.00 63.25 287 SER A C 1
ATOM 2335 O O . SER A 1 287 ? 32.595 -10.404 -43.775 1.00 63.25 287 SER A O 1
ATOM 2337 N N . ILE A 1 288 ? 31.001 -10.630 -42.233 1.00 63.06 288 ILE A N 1
ATOM 2338 C CA . ILE A 1 288 ? 31.185 -12.086 -42.074 1.00 63.06 288 ILE A CA 1
ATOM 2339 C C . ILE A 1 288 ? 30.739 -12.859 -43.326 1.00 63.06 288 ILE A C 1
ATOM 2341 O O . ILE A 1 288 ? 31.330 -13.899 -43.629 1.00 63.06 288 ILE A O 1
ATOM 2345 N N . THR A 1 289 ? 29.693 -12.392 -44.012 1.00 60.56 289 THR A N 1
ATOM 2346 C CA . THR A 1 289 ? 29.175 -13.001 -45.248 1.00 60.56 289 THR A CA 1
ATOM 2347 C C . THR A 1 289 ? 30.094 -12.721 -46.441 1.00 60.56 289 THR A C 1
ATOM 2349 O O . THR A 1 289 ? 30.294 -13.607 -47.266 1.00 60.56 289 THR A O 1
ATOM 2352 N N . GLU A 1 290 ? 30.697 -11.533 -46.503 1.00 56.34 290 GLU A N 1
ATOM 2353 C CA . GLU A 1 290 ? 31.573 -11.092 -47.599 1.00 56.34 290 GLU A CA 1
ATOM 2354 C C . GLU A 1 290 ? 33.055 -11.460 -47.393 1.00 56.34 290 GLU A C 1
ATOM 2356 O O . GLU A 1 290 ? 33.801 -11.588 -48.365 1.00 56.34 290 GLU A O 1
ATOM 2361 N N . ALA A 1 291 ? 33.508 -11.686 -46.153 1.00 52.69 291 ALA A N 1
ATOM 2362 C CA . ALA A 1 291 ? 34.886 -12.082 -45.867 1.00 52.69 291 ALA A CA 1
ATOM 2363 C C . ALA A 1 291 ? 35.183 -13.501 -46.387 1.00 52.69 291 ALA A C 1
ATOM 2365 O O . ALA A 1 291 ? 34.728 -14.511 -45.828 1.00 52.69 291 ALA A O 1
ATOM 2366 N N . ARG A 1 292 ? 36.010 -13.586 -47.442 1.00 50.19 292 ARG A N 1
ATOM 2367 C CA . ARG A 1 292 ? 36.582 -14.844 -47.941 1.00 50.19 292 ARG A CA 1
ATOM 2368 C C . ARG A 1 292 ? 37.258 -15.603 -46.793 1.00 50.19 292 ARG A C 1
ATOM 2370 O O . ARG A 1 292 ? 38.019 -15.057 -46.002 1.00 50.19 292 ARG A O 1
ATOM 2377 N N . ILE A 1 293 ? 36.983 -16.905 -46.733 1.00 46.53 293 ILE A N 1
ATOM 2378 C CA . ILE A 1 293 ? 37.317 -17.840 -45.640 1.00 46.53 293 ILE A CA 1
ATOM 2379 C C . ILE A 1 293 ? 38.820 -17.887 -45.275 1.00 46.53 293 ILE A C 1
ATOM 2381 O O . ILE A 1 293 ? 39.160 -18.364 -44.197 1.00 46.53 293 ILE A O 1
ATOM 2385 N N . ARG A 1 294 ? 39.720 -17.369 -46.119 1.00 44.59 294 ARG A N 1
ATOM 2386 C CA . ARG A 1 294 ? 41.176 -17.440 -45.922 1.00 44.59 294 ARG A CA 1
ATOM 2387 C C . ARG A 1 294 ? 41.781 -16.328 -45.052 1.00 44.59 294 ARG A C 1
ATOM 2389 O O . ARG A 1 294 ? 42.855 -16.553 -44.501 1.00 44.59 294 ARG A O 1
ATOM 2396 N N . ASP A 1 295 ? 41.089 -15.205 -44.854 1.00 50.09 295 ASP A N 1
ATOM 2397 C CA . ASP A 1 295 ? 41.709 -13.999 -44.269 1.00 50.09 295 ASP A CA 1
ATOM 2398 C C . ASP A 1 295 ? 41.487 -13.840 -42.754 1.00 50.09 295 ASP A C 1
ATOM 2400 O O . ASP A 1 295 ? 41.944 -12.877 -42.144 1.00 50.09 295 ASP A O 1
ATOM 2404 N N . ILE A 1 296 ? 40.822 -14.797 -42.097 1.00 48.97 296 ILE A N 1
ATOM 2405 C CA . ILE A 1 296 ? 40.594 -14.759 -40.643 1.00 48.97 296 ILE A CA 1
ATOM 2406 C C . ILE A 1 296 ? 41.625 -15.654 -39.941 1.00 48.97 296 ILE A C 1
ATOM 2408 O O . ILE A 1 296 ? 41.290 -16.699 -39.388 1.00 48.97 296 ILE A O 1
ATOM 2412 N N . ARG A 1 297 ? 42.901 -15.251 -39.959 1.00 42.06 297 ARG A N 1
ATOM 2413 C CA . ARG A 1 297 ? 43.898 -15.746 -38.994 1.00 42.06 297 ARG A CA 1
ATOM 2414 C C . ARG A 1 297 ? 43.950 -14.777 -37.815 1.00 42.06 297 ARG A C 1
ATOM 2416 O O . ARG A 1 297 ? 44.514 -13.698 -37.926 1.00 42.06 297 ARG A O 1
ATOM 2423 N N . GLY A 1 298 ? 43.339 -15.162 -36.695 1.00 44.66 298 GLY A N 1
ATOM 2424 C CA . GLY A 1 298 ? 43.418 -14.407 -35.442 1.00 44.66 298 GLY A CA 1
ATOM 2425 C C . GLY A 1 298 ? 42.349 -14.821 -34.434 1.00 44.66 298 GLY A C 1
ATOM 2426 O O . GLY A 1 298 ? 41.201 -14.419 -34.586 1.00 44.66 298 GLY A O 1
ATOM 2427 N N . LEU A 1 299 ? 42.768 -15.631 -33.451 1.00 49.00 299 LEU A N 1
ATOM 2428 C CA . LEU A 1 299 ? 42.208 -15.995 -32.128 1.00 49.00 299 LEU A CA 1
ATOM 2429 C C . LEU A 1 299 ? 40.693 -16.193 -31.884 1.00 49.00 299 LEU A C 1
ATOM 2431 O O . LEU A 1 299 ? 40.339 -16.624 -30.795 1.00 49.00 299 LEU A O 1
ATOM 2435 N N . TRP A 1 300 ? 39.802 -15.926 -32.835 1.00 46.50 300 TRP A N 1
ATOM 2436 C CA . TRP A 1 300 ? 38.352 -15.974 -32.630 1.00 46.50 300 TRP A CA 1
ATOM 2437 C C . TRP A 1 300 ? 37.672 -16.661 -33.811 1.00 46.50 300 TRP A C 1
ATOM 2439 O O . TRP A 1 300 ? 37.724 -16.163 -34.945 1.00 46.50 300 TRP A O 1
ATOM 2449 N N . ALA A 1 301 ? 37.001 -17.786 -33.558 1.00 58.12 301 ALA A N 1
ATOM 2450 C CA . ALA A 1 301 ? 36.244 -18.495 -34.578 1.00 58.12 301 ALA A CA 1
ATOM 2451 C C . ALA A 1 301 ? 35.004 -17.683 -35.005 1.00 58.12 301 ALA A C 1
ATOM 2453 O O . ALA A 1 301 ? 34.506 -16.808 -34.289 1.00 58.12 301 ALA A O 1
ATOM 2454 N N . LYS A 1 302 ? 34.452 -17.976 -36.193 1.00 57.16 302 LYS A N 1
ATOM 2455 C CA . LYS A 1 302 ? 33.211 -17.332 -36.683 1.00 57.16 302 LYS A CA 1
ATOM 2456 C C . LYS A 1 302 ? 32.034 -17.506 -35.703 1.00 57.16 302 LYS A C 1
ATOM 2458 O O . LYS A 1 302 ? 31.174 -16.627 -35.637 1.00 57.16 302 LYS A O 1
ATOM 2463 N N . GLY A 1 303 ? 32.007 -18.614 -34.956 1.00 58.03 303 GLY A N 1
ATOM 2464 C CA . GLY A 1 303 ? 31.026 -18.890 -33.900 1.00 58.03 303 GLY A CA 1
ATOM 2465 C C . GLY A 1 303 ? 31.135 -17.924 -32.720 1.00 58.03 303 GLY A C 1
ATOM 2466 O O . GLY A 1 303 ? 30.128 -17.340 -32.324 1.00 58.03 303 GLY A O 1
ATOM 2467 N N . ASP A 1 304 ? 32.352 -17.649 -32.251 1.00 62.72 304 ASP A N 1
ATOM 2468 C CA . ASP A 1 304 ? 32.606 -16.799 -31.077 1.00 62.72 304 ASP A CA 1
ATOM 2469 C C . ASP A 1 304 ? 32.211 -15.341 -31.329 1.00 62.72 304 ASP A C 1
ATOM 2471 O O . ASP A 1 304 ? 31.628 -14.676 -30.468 1.00 62.72 304 ASP A O 1
ATOM 2475 N N . LYS A 1 305 ? 32.446 -14.864 -32.561 1.00 64.75 305 LYS A N 1
ATOM 2476 C CA . LYS A 1 305 ? 32.012 -13.534 -33.014 1.00 64.75 305 LYS A CA 1
ATOM 2477 C C . LYS A 1 305 ? 30.487 -13.427 -33.063 1.00 64.75 305 LYS A C 1
ATOM 2479 O O . LYS A 1 305 ? 29.930 -12.399 -32.689 1.00 64.75 305 LYS A O 1
ATOM 2484 N N . ARG A 1 306 ? 29.785 -14.484 -33.489 1.00 66.06 306 ARG A N 1
ATOM 2485 C CA . ARG A 1 306 ? 28.309 -14.517 -33.496 1.00 66.06 306 ARG A CA 1
ATOM 2486 C C . ARG A 1 306 ? 27.734 -14.583 -32.082 1.00 66.06 306 ARG A C 1
ATOM 2488 O O . ARG A 1 306 ? 26.755 -13.891 -31.815 1.00 66.06 306 ARG A O 1
ATOM 2495 N N . ALA A 1 307 ? 28.348 -15.359 -31.191 1.00 67.75 307 ALA A N 1
ATOM 2496 C CA . ALA A 1 307 ? 27.942 -15.462 -29.792 1.00 67.75 307 ALA A CA 1
ATOM 2497 C C . ALA A 1 307 ? 28.032 -14.102 -29.076 1.00 67.75 307 ALA A C 1
ATOM 2499 O O . ALA A 1 307 ? 27.052 -13.661 -28.476 1.00 67.75 307 ALA A O 1
ATOM 2500 N N . HIS A 1 308 ? 29.141 -13.373 -29.247 1.00 70.00 308 HIS A N 1
ATOM 2501 C CA . HIS A 1 308 ? 29.315 -12.035 -28.668 1.00 70.00 308 HIS A CA 1
ATOM 2502 C C . HIS A 1 308 ? 28.322 -11.002 -29.220 1.00 70.00 308 HIS A C 1
ATOM 2504 O O . HIS A 1 308 ? 27.740 -10.236 -28.458 1.00 70.00 308 HIS A O 1
ATOM 2510 N N . LEU A 1 309 ? 28.048 -11.013 -30.529 1.00 73.81 309 LEU A N 1
ATOM 2511 C CA . LEU A 1 309 ? 27.068 -10.099 -31.138 1.00 73.81 309 LEU A CA 1
ATOM 2512 C C . LEU A 1 309 ? 25.626 -10.374 -30.690 1.00 73.81 309 LEU A C 1
ATOM 2514 O O . LEU A 1 309 ? 24.779 -9.474 -30.727 1.00 73.81 309 LEU A O 1
ATOM 2518 N N . ASN A 1 310 ? 25.326 -11.614 -30.305 1.00 77.19 310 ASN A N 1
ATOM 2519 C CA . ASN A 1 310 ? 24.017 -12.010 -29.797 1.00 77.19 310 ASN A CA 1
ATOM 2520 C C . ASN A 1 310 ? 23.859 -11.723 -28.292 1.00 77.19 310 ASN A C 1
ATOM 2522 O O . ASN A 1 310 ? 22.729 -11.554 -27.838 1.00 77.19 310 ASN A O 1
ATOM 2526 N N . CYS A 1 311 ? 24.958 -11.575 -27.547 1.00 85.31 311 CYS A N 1
ATOM 2527 C CA . CYS A 1 311 ? 24.945 -11.173 -26.143 1.00 85.31 311 CYS A CA 1
ATOM 2528 C C . CYS A 1 311 ? 24.625 -9.673 -26.000 1.00 85.31 311 CYS A C 1
ATOM 2530 O O . CYS A 1 311 ? 25.428 -8.810 -26.359 1.00 85.31 311 CYS A O 1
ATOM 2532 N N . ASN A 1 312 ? 23.433 -9.340 -25.489 1.00 86.06 312 ASN A N 1
ATOM 2533 C CA . ASN A 1 312 ? 23.042 -7.936 -25.304 1.00 86.06 312 ASN A CA 1
ATOM 2534 C C . ASN A 1 312 ? 23.840 -7.258 -24.185 1.00 86.06 312 ASN A C 1
ATOM 2536 O O . ASN A 1 312 ? 24.145 -6.082 -24.325 1.00 86.06 312 ASN A O 1
ATOM 2540 N N . GLU A 1 313 ? 24.235 -7.983 -23.136 1.00 88.25 313 GLU A N 1
ATOM 2541 C CA . GLU A 1 313 ? 25.068 -7.450 -22.046 1.00 88.25 313 GLU A CA 1
ATOM 2542 C C . GLU A 1 313 ? 26.410 -6.940 -22.565 1.00 88.25 313 GLU A C 1
ATOM 2544 O O . GLU A 1 313 ? 26.765 -5.780 -22.357 1.00 88.25 313 GLU A O 1
ATOM 2549 N N . TRP A 1 314 ? 27.116 -7.777 -23.327 1.00 86.81 314 TRP A N 1
ATOM 2550 C CA . TRP A 1 314 ? 28.406 -7.419 -23.906 1.00 86.81 314 TRP A CA 1
ATOM 2551 C C . TRP A 1 314 ? 28.292 -6.249 -24.890 1.00 86.81 314 TRP A C 1
ATOM 2553 O O . TRP A 1 314 ? 29.102 -5.319 -24.876 1.00 86.81 314 TRP A O 1
ATOM 2563 N N . MET A 1 315 ? 27.254 -6.258 -25.729 1.00 85.62 315 MET A N 1
ATOM 2564 C CA . MET A 1 315 ? 27.034 -5.184 -26.690 1.00 85.62 315 MET A CA 1
ATOM 2565 C C . MET A 1 315 ? 26.659 -3.862 -26.002 1.00 85.62 315 MET A C 1
ATOM 2567 O O . MET A 1 315 ? 27.153 -2.808 -26.394 1.00 85.62 315 MET A O 1
ATOM 2571 N N . CYS A 1 316 ? 25.826 -3.895 -24.962 1.00 88.75 316 CYS A N 1
ATOM 2572 C CA . CYS A 1 316 ? 25.479 -2.714 -24.176 1.00 88.75 316 CYS A CA 1
ATOM 2573 C C . CYS A 1 316 ? 26.687 -2.182 -23.388 1.00 88.75 316 CYS A C 1
ATOM 2575 O O . CYS A 1 316 ? 26.898 -0.972 -23.356 1.00 88.75 316 CYS A O 1
ATOM 2577 N N . ALA A 1 317 ? 27.538 -3.048 -22.829 1.00 87.25 317 ALA A N 1
ATOM 2578 C CA . ALA A 1 317 ? 28.803 -2.636 -22.214 1.00 87.25 317 ALA A CA 1
ATOM 2579 C C . ALA A 1 317 ? 29.740 -1.961 -23.231 1.00 87.25 317 ALA A C 1
ATOM 2581 O O . ALA A 1 317 ? 30.301 -0.900 -22.960 1.00 87.25 317 ALA A O 1
ATOM 2582 N N . SER A 1 318 ? 29.836 -2.526 -24.436 1.00 84.56 318 SER A N 1
ATOM 2583 C CA . SER A 1 318 ? 30.616 -1.950 -25.537 1.00 84.56 318 SER A CA 1
ATOM 2584 C C . SER A 1 318 ? 30.065 -0.593 -25.988 1.00 84.56 318 SER A C 1
ATOM 2586 O O . SER A 1 318 ? 30.837 0.328 -26.254 1.00 84.56 318 SER A O 1
ATOM 2588 N N . TYR A 1 319 ? 28.736 -0.434 -26.019 1.00 86.12 319 TYR A N 1
ATOM 2589 C CA . TYR A 1 319 ? 28.092 0.855 -26.275 1.00 86.12 319 TYR A CA 1
ATOM 2590 C C . TYR A 1 319 ? 28.468 1.892 -25.216 1.00 86.12 319 TYR A C 1
ATOM 2592 O O . TYR A 1 319 ? 28.822 3.009 -25.574 1.00 86.12 319 TYR A O 1
ATOM 2600 N N . ARG A 1 320 ? 28.430 1.535 -23.925 1.00 89.06 320 ARG A N 1
ATOM 2601 C CA . ARG A 1 320 ? 28.778 2.454 -22.827 1.00 89.06 320 ARG A CA 1
ATOM 2602 C C . ARG A 1 320 ? 30.203 2.982 -22.968 1.00 89.06 320 ARG A C 1
ATOM 2604 O O . ARG A 1 320 ? 30.407 4.189 -22.903 1.00 89.06 320 ARG A O 1
ATOM 2611 N N . ILE A 1 321 ? 31.158 2.089 -23.228 1.00 85.62 321 ILE A N 1
ATOM 2612 C CA . ILE A 1 321 ? 32.565 2.455 -23.445 1.00 85.62 321 ILE A CA 1
ATOM 2613 C C . ILE A 1 321 ? 32.690 3.380 -24.660 1.00 85.62 321 ILE A C 1
ATOM 2615 O O . ILE A 1 321 ? 33.340 4.418 -24.586 1.00 85.62 321 ILE A O 1
ATOM 2619 N N . LEU A 1 322 ? 32.028 3.050 -25.772 1.00 83.94 322 LEU A N 1
ATOM 2620 C CA . LEU A 1 322 ? 32.051 3.881 -26.975 1.00 83.94 322 LEU A CA 1
ATOM 2621 C C . LEU A 1 322 ? 31.438 5.268 -26.736 1.00 83.94 322 LEU A C 1
ATOM 2623 O O . LEU A 1 322 ? 31.976 6.268 -27.206 1.00 83.94 322 LEU A O 1
ATOM 2627 N N . ARG A 1 323 ? 30.325 5.334 -26.001 1.00 85.25 323 ARG A N 1
ATOM 2628 C CA . ARG A 1 323 ? 29.636 6.580 -25.656 1.00 85.25 323 ARG A CA 1
ATOM 2629 C C . ARG A 1 323 ? 30.503 7.459 -24.753 1.00 85.25 323 ARG A C 1
ATOM 2631 O O . ARG A 1 323 ? 30.583 8.663 -24.979 1.00 85.25 323 ARG A O 1
ATOM 2638 N N . GLU A 1 324 ? 31.203 6.857 -23.795 1.00 87.12 324 GLU A N 1
ATOM 2639 C CA . GLU A 1 324 ? 32.164 7.543 -22.930 1.00 87.12 324 GLU A CA 1
ATOM 2640 C C . GLU A 1 324 ? 33.369 8.081 -23.720 1.00 87.12 324 GLU A C 1
ATOM 2642 O O . GLU A 1 324 ? 33.765 9.232 -23.537 1.00 87.12 324 GLU A O 1
ATOM 2647 N N . LEU A 1 325 ? 33.925 7.288 -24.642 1.00 83.62 325 LEU A N 1
ATOM 2648 C CA . LEU A 1 325 ? 35.020 7.720 -25.520 1.00 83.62 325 LEU A CA 1
ATOM 2649 C C . LEU A 1 325 ? 34.595 8.860 -26.454 1.00 83.62 325 LEU A C 1
ATOM 2651 O O . LEU A 1 325 ? 35.348 9.818 -26.629 1.00 83.62 325 LEU A O 1
ATOM 2655 N N . HIS A 1 326 ? 33.372 8.797 -26.989 1.00 82.00 326 HIS A N 1
ATOM 2656 C CA . HIS A 1 326 ? 32.801 9.861 -27.811 1.00 82.00 326 HIS A CA 1
ATOM 2657 C C . HIS A 1 326 ? 32.678 11.177 -27.034 1.00 82.00 326 HIS A C 1
ATOM 2659 O O . HIS A 1 326 ? 33.080 12.220 -27.545 1.00 82.00 326 HIS A O 1
ATOM 2665 N N . ASN A 1 327 ? 32.202 11.127 -25.784 1.00 84.56 327 ASN A N 1
ATOM 2666 C CA . ASN A 1 327 ? 32.126 12.305 -24.916 1.00 84.56 327 ASN A CA 1
ATOM 2667 C C . ASN A 1 327 ? 33.514 12.892 -24.595 1.00 84.56 327 ASN A C 1
ATOM 2669 O O . ASN A 1 327 ? 33.667 14.100 -24.460 1.00 84.56 327 ASN A O 1
ATOM 2673 N N . ARG A 1 328 ? 34.553 12.049 -24.529 1.00 84.44 328 ARG A N 1
ATOM 2674 C CA . ARG A 1 328 ? 35.956 12.478 -24.371 1.00 84.44 328 ARG A CA 1
ATOM 2675 C C . ARG A 1 328 ? 36.588 13.004 -25.671 1.00 84.44 328 ARG A C 1
ATOM 2677 O O . ARG A 1 328 ? 37.777 13.307 -25.684 1.00 84.44 328 ARG A O 1
ATOM 2684 N N . GLY A 1 329 ? 35.830 13.084 -26.768 1.00 77.81 329 GLY A N 1
ATOM 2685 C CA . GLY A 1 329 ? 36.311 13.547 -28.073 1.00 77.81 329 GLY A CA 1
ATOM 2686 C C . GLY A 1 329 ? 37.184 12.537 -28.826 1.00 77.81 329 GLY A C 1
ATOM 2687 O O . GLY A 1 329 ? 37.757 12.873 -29.861 1.00 77.81 329 GLY A O 1
ATOM 2688 N N . VAL A 1 330 ? 37.285 11.294 -28.345 1.00 69.81 330 VAL A N 1
ATOM 2689 C CA . VAL A 1 330 ? 38.142 10.258 -28.933 1.00 69.81 330 VAL A CA 1
ATOM 2690 C C . VAL A 1 330 ? 37.337 9.436 -29.941 1.00 69.81 330 VAL A C 1
ATOM 2692 O O . VAL A 1 330 ? 36.375 8.761 -29.583 1.00 69.81 330 VAL A O 1
ATOM 2695 N N . GLY A 1 331 ? 37.741 9.468 -31.216 1.00 61.72 331 GLY A N 1
ATOM 2696 C CA . GLY A 1 331 ? 37.144 8.634 -32.266 1.00 61.72 331 GLY A CA 1
ATOM 2697 C C . GLY A 1 331 ? 35.751 9.092 -32.713 1.00 61.72 331 GLY A C 1
ATOM 2698 O O . GLY A 1 331 ? 34.791 8.323 -32.651 1.00 61.72 331 GLY A O 1
ATOM 2699 N N . GLN A 1 332 ? 35.634 10.333 -33.202 1.00 58.72 332 GLN A N 1
ATOM 2700 C CA . GLN A 1 332 ? 34.410 10.861 -33.821 1.00 58.72 332 GLN A CA 1
ATOM 2701 C C . GLN A 1 332 ? 34.069 10.107 -35.120 1.00 58.72 332 GLN A C 1
ATOM 2703 O O . GLN A 1 332 ? 34.366 10.543 -36.232 1.00 58.72 332 GLN A O 1
ATOM 2708 N N . SER A 1 333 ? 33.434 8.944 -34.995 1.00 53.75 333 SER A N 1
ATOM 2709 C CA . SER A 1 333 ? 32.854 8.259 -36.145 1.00 53.75 333 SER A CA 1
ATOM 2710 C C . SER A 1 333 ? 31.610 9.018 -36.607 1.00 53.75 333 SER A C 1
ATOM 2712 O O . SER A 1 333 ? 30.603 9.053 -35.901 1.00 53.75 333 SER A O 1
ATOM 2714 N N . LYS A 1 334 ? 31.659 9.593 -37.817 1.00 56.41 334 LYS A N 1
ATOM 2715 C CA . LYS A 1 334 ? 30.550 10.331 -38.463 1.00 56.41 334 LYS A CA 1
ATOM 2716 C C . LYS A 1 334 ? 29.317 9.466 -38.778 1.00 56.41 334 LYS A C 1
ATOM 2718 O O . LYS A 1 334 ? 28.332 9.966 -39.306 1.00 56.41 334 LYS A O 1
ATOM 2723 N N . ALA A 1 335 ? 29.373 8.160 -38.517 1.00 55.47 335 ALA A N 1
ATOM 2724 C CA . ALA A 1 335 ? 28.366 7.205 -38.968 1.00 55.47 335 ALA A CA 1
ATOM 2725 C C . ALA A 1 335 ? 27.101 7.148 -38.092 1.00 55.47 335 ALA A C 1
ATOM 2727 O O . ALA A 1 335 ? 26.116 6.531 -38.500 1.00 55.47 335 ALA A O 1
ATOM 2728 N N . ILE A 1 336 ? 27.122 7.718 -36.882 1.00 61.47 336 ILE A N 1
ATOM 2729 C CA . ILE A 1 336 ? 26.021 7.614 -35.916 1.00 61.47 336 ILE A CA 1
ATOM 2730 C C . ILE A 1 336 ? 25.776 8.996 -35.315 1.00 61.47 336 ILE A C 1
ATOM 2732 O O . ILE A 1 336 ? 26.687 9.592 -34.754 1.00 61.47 336 ILE A O 1
ATOM 2736 N N . MET A 1 337 ? 24.549 9.499 -35.461 1.00 67.31 337 MET A N 1
ATOM 2737 C CA . MET A 1 337 ? 24.102 10.717 -34.786 1.00 67.31 337 MET A CA 1
ATOM 2738 C C . MET A 1 337 ? 23.924 10.408 -33.303 1.00 67.31 337 MET A C 1
ATOM 2740 O O . MET A 1 337 ? 23.124 9.540 -32.937 1.00 67.31 337 MET A O 1
ATOM 2744 N N . TRP A 1 338 ? 24.698 11.096 -32.476 1.00 71.75 338 TRP A N 1
ATOM 2745 C CA . TRP A 1 338 ? 24.710 10.933 -31.031 1.00 71.75 338 TRP A CA 1
ATOM 2746 C C . TRP A 1 338 ? 23.907 12.057 -30.359 1.00 71.75 338 TRP A C 1
ATOM 2748 O O . TRP A 1 338 ? 23.907 13.172 -30.880 1.00 71.75 338 TRP A O 1
ATOM 2758 N N . PRO A 1 339 ? 23.243 11.805 -29.217 1.00 74.31 339 PRO A N 1
ATOM 2759 C CA . PRO A 1 339 ? 22.660 12.878 -28.415 1.00 74.31 339 PRO A CA 1
ATOM 2760 C C . PRO A 1 339 ? 23.731 13.879 -27.965 1.00 74.31 339 PRO A C 1
ATOM 2762 O O . PRO A 1 339 ? 24.839 13.472 -27.596 1.00 74.31 339 PRO A O 1
ATOM 2765 N N . GLU A 1 340 ? 23.383 15.166 -27.968 1.00 74.38 340 GLU A N 1
ATOM 2766 C CA . GLU A 1 340 ? 24.278 16.262 -27.562 1.00 74.38 340 GLU A CA 1
ATOM 2767 C C . GLU A 1 340 ? 24.637 16.198 -26.073 1.00 74.38 340 GLU A C 1
ATOM 2769 O O . GLU A 1 340 ? 25.768 16.489 -25.695 1.00 74.38 340 GLU A O 1
ATOM 2774 N N . TYR A 1 341 ? 23.697 15.761 -25.232 1.00 82.38 341 TYR A N 1
ATOM 2775 C CA . TYR A 1 341 ? 23.900 15.625 -23.794 1.00 82.38 341 TYR A CA 1
ATOM 2776 C C . TYR A 1 341 ? 24.389 14.218 -23.423 1.00 82.38 341 TYR A C 1
ATOM 2778 O O . TYR A 1 341 ? 23.894 13.210 -23.939 1.00 82.38 341 TYR A O 1
ATOM 2786 N N . TYR A 1 342 ? 25.372 14.151 -22.523 1.00 84.19 342 TYR A N 1
ATOM 2787 C CA . TYR A 1 342 ? 25.917 12.909 -21.982 1.00 84.19 342 TYR A CA 1
ATOM 2788 C C . TYR A 1 342 ? 25.771 12.892 -20.460 1.00 84.19 342 TYR A C 1
ATOM 2790 O O . TYR A 1 342 ? 26.383 13.701 -19.765 1.00 84.19 342 TYR A O 1
ATOM 2798 N N . ASP A 1 343 ? 25.022 11.914 -19.958 1.00 88.50 343 ASP A N 1
ATOM 2799 C CA . ASP A 1 343 ? 24.960 11.565 -18.541 1.00 88.50 343 ASP A CA 1
ATOM 2800 C C . ASP A 1 343 ? 25.319 10.083 -18.379 1.00 88.50 343 ASP A C 1
ATOM 2802 O O . ASP A 1 343 ? 24.739 9.194 -19.012 1.00 88.50 343 ASP A O 1
ATOM 2806 N N . ARG A 1 344 ? 26.313 9.820 -17.527 1.00 90.69 344 ARG A N 1
ATOM 2807 C CA . ARG A 1 344 ? 26.830 8.479 -17.253 1.00 90.69 344 ARG A CA 1
ATOM 2808 C C . ARG A 1 344 ? 25.767 7.566 -16.645 1.00 90.69 344 ARG A C 1
ATOM 2810 O O . ARG A 1 344 ? 25.743 6.381 -16.988 1.00 90.69 344 ARG A O 1
ATOM 2817 N N . GLU A 1 345 ? 24.922 8.092 -15.762 1.00 92.25 345 GLU A N 1
ATOM 2818 C CA . GLU A 1 345 ? 23.898 7.302 -15.078 1.00 92.25 345 GLU A CA 1
ATOM 2819 C C . GLU A 1 345 ? 22.752 6.977 -16.035 1.00 92.25 345 GLU A C 1
ATOM 2821 O O . GLU A 1 345 ? 22.378 5.815 -16.148 1.00 92.25 345 GLU A O 1
ATOM 2826 N N . ILE A 1 346 ? 22.309 7.938 -16.854 1.00 92.06 346 ILE A N 1
ATOM 2827 C CA . ILE A 1 346 ? 21.286 7.700 -17.890 1.00 92.06 346 ILE A CA 1
ATOM 2828 C C . ILE A 1 346 ? 21.755 6.642 -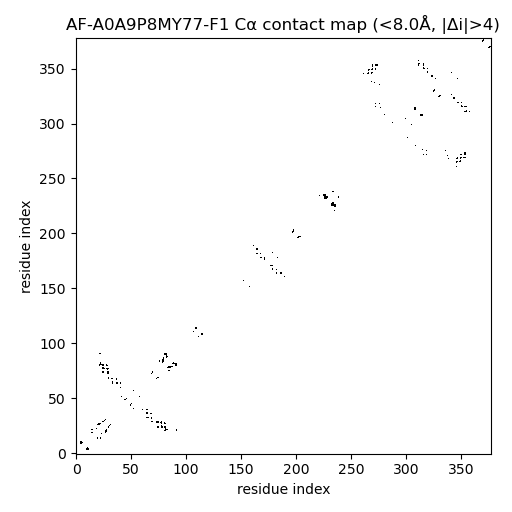18.893 1.00 92.06 346 ILE A C 1
ATOM 2830 O O . ILE A 1 346 ? 21.010 5.727 -19.237 1.00 92.06 346 ILE A O 1
ATOM 2834 N N . VAL A 1 347 ? 23.011 6.718 -19.346 1.00 91.62 347 VAL A N 1
ATOM 2835 C CA . VAL A 1 347 ? 23.587 5.739 -20.283 1.00 91.62 347 VAL A CA 1
ATOM 2836 C C . VAL A 1 347 ? 23.694 4.345 -19.650 1.00 91.62 347 VAL A C 1
ATOM 2838 O O . VAL A 1 347 ? 23.495 3.334 -20.331 1.00 91.62 347 VAL A O 1
ATOM 2841 N N . LYS A 1 348 ? 23.997 4.270 -18.349 1.00 93.06 348 LYS A N 1
ATOM 2842 C CA . LYS A 1 348 ? 24.028 3.015 -17.589 1.00 93.06 348 LYS A CA 1
ATOM 2843 C C . LYS A 1 348 ? 22.622 2.428 -17.430 1.00 93.06 348 LYS A C 1
ATOM 2845 O O . LYS A 1 348 ? 22.422 1.278 -17.815 1.00 93.06 348 LYS A O 1
ATOM 2850 N N . GLU A 1 349 ? 21.665 3.215 -16.949 1.00 93.88 349 GLU A N 1
ATOM 2851 C CA . GLU A 1 349 ? 20.263 2.817 -16.773 1.00 93.88 349 GLU A CA 1
ATOM 2852 C C . GLU A 1 349 ? 19.637 2.383 -18.107 1.00 93.88 349 GLU A C 1
ATOM 2854 O O . GLU A 1 349 ? 18.961 1.360 -18.186 1.00 93.88 349 GLU A O 1
ATOM 2859 N N . ALA A 1 350 ? 19.929 3.094 -19.199 1.00 93.12 350 ALA A N 1
ATOM 2860 C CA . ALA A 1 350 ? 19.457 2.740 -20.534 1.00 93.12 350 ALA A C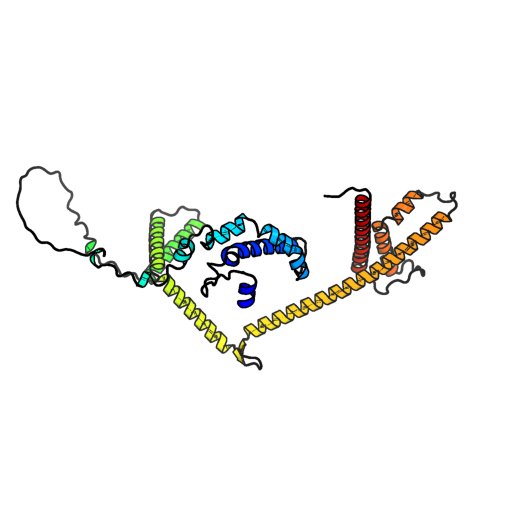A 1
ATOM 2861 C C . ALA A 1 350 ? 20.038 1.407 -21.028 1.00 93.12 350 ALA A C 1
ATOM 2863 O O . ALA A 1 350 ? 19.333 0.606 -21.649 1.00 93.12 350 ALA A O 1
ATOM 2864 N N . ALA A 1 351 ? 21.319 1.146 -20.757 1.00 92.12 351 ALA A N 1
ATOM 2865 C CA . ALA A 1 351 ? 21.957 -0.125 -21.081 1.00 92.12 351 ALA A CA 1
ATOM 2866 C C . ALA A 1 351 ? 21.330 -1.287 -20.294 1.00 92.12 351 ALA A C 1
ATOM 2868 O O . ALA A 1 351 ? 21.012 -2.319 -20.890 1.00 92.12 351 ALA A O 1
ATOM 2869 N N . GLU A 1 352 ? 21.110 -1.100 -18.993 1.00 94.19 352 GLU A N 1
ATOM 2870 C CA . GLU A 1 352 ? 20.448 -2.072 -18.117 1.00 94.19 352 GLU A CA 1
ATOM 2871 C C . GLU A 1 352 ? 19.006 -2.339 -18.569 1.00 94.19 352 GLU A C 1
ATOM 2873 O O . GLU A 1 352 ? 18.614 -3.498 -18.711 1.00 94.19 352 GLU A O 1
ATOM 2878 N N . LEU A 1 353 ? 18.253 -1.294 -18.926 1.00 93.31 353 LEU A N 1
ATOM 2879 C CA . LEU A 1 353 ? 16.895 -1.408 -19.459 1.00 93.31 353 LEU A CA 1
ATOM 2880 C C . LEU A 1 353 ? 16.847 -2.264 -20.734 1.00 93.31 353 LEU A C 1
ATOM 2882 O O . LEU A 1 353 ? 16.005 -3.155 -20.858 1.00 93.31 353 LEU A O 1
ATOM 2886 N N . VAL A 1 354 ? 17.763 -2.033 -21.681 1.00 92.12 354 VAL A N 1
ATOM 2887 C CA . VAL A 1 354 ? 17.823 -2.800 -22.939 1.00 92.12 354 VAL A CA 1
ATOM 2888 C C . VAL A 1 354 ? 18.156 -4.273 -22.689 1.00 92.12 354 VAL A C 1
ATOM 2890 O O . VAL A 1 354 ? 17.566 -5.147 -23.331 1.00 92.12 354 VAL A O 1
ATOM 2893 N N . VAL A 1 355 ? 19.073 -4.559 -21.761 1.00 93.19 355 VAL A N 1
ATOM 2894 C CA . VAL A 1 355 ? 19.418 -5.932 -21.362 1.00 93.19 355 VAL A CA 1
ATOM 2895 C C . VAL A 1 355 ? 18.226 -6.611 -20.692 1.00 93.19 355 VAL A C 1
ATOM 2897 O O . VAL A 1 355 ? 17.832 -7.701 -21.111 1.00 93.19 355 VAL A O 1
ATOM 2900 N N . MET A 1 356 ? 17.600 -5.954 -19.713 1.00 93.06 356 MET A N 1
ATOM 2901 C CA . MET A 1 356 ? 16.431 -6.482 -19.010 1.00 93.06 356 MET A CA 1
ATOM 2902 C C . MET A 1 356 ? 15.274 -6.785 -19.963 1.00 93.06 356 MET A C 1
ATOM 2904 O O . MET A 1 356 ? 14.699 -7.871 -19.902 1.00 93.06 356 MET A O 1
ATOM 2908 N N . GLU A 1 357 ? 14.937 -5.867 -20.875 1.00 91.75 357 GLU A N 1
ATOM 2909 C CA . GLU A 1 357 ? 13.899 -6.099 -21.888 1.00 91.75 357 GLU A CA 1
ATOM 2910 C C . GLU A 1 357 ? 14.229 -7.299 -22.783 1.00 91.75 357 GLU A C 1
ATOM 2912 O O . GLU A 1 357 ? 13.342 -8.076 -23.143 1.00 91.75 357 GLU A O 1
ATOM 2917 N N . ALA A 1 358 ? 15.496 -7.459 -23.166 1.00 87.25 358 ALA A N 1
ATOM 2918 C CA . ALA A 1 358 ? 15.912 -8.572 -24.003 1.00 87.25 358 ALA A CA 1
ATOM 2919 C C . ALA A 1 358 ? 15.827 -9.917 -23.269 1.00 87.25 358 ALA A C 1
ATOM 2921 O O . ALA A 1 358 ? 15.355 -10.889 -23.864 1.00 87.25 358 ALA A O 1
ATOM 2922 N N . ASN A 1 359 ? 16.216 -9.956 -21.992 1.00 88.81 359 ASN A N 1
ATOM 2923 C CA . ASN A 1 359 ? 16.100 -11.137 -21.137 1.00 88.81 359 ASN A CA 1
ATOM 2924 C C . ASN A 1 359 ? 14.628 -11.506 -20.920 1.00 88.81 359 ASN A C 1
ATOM 2926 O O . ASN A 1 359 ? 14.252 -12.654 -21.143 1.00 88.81 359 ASN A O 1
ATOM 2930 N N . LYS A 1 360 ? 13.761 -10.524 -20.632 1.00 89.06 360 LYS A N 1
ATOM 2931 C CA . LYS A 1 360 ? 12.304 -10.733 -20.555 1.00 89.06 360 LYS A CA 1
ATOM 2932 C C . LYS A 1 360 ? 11.744 -11.331 -21.849 1.00 89.06 360 LYS A C 1
ATOM 2934 O O . LYS A 1 360 ? 11.035 -12.328 -21.806 1.00 89.06 360 LYS A O 1
ATOM 2939 N N . ARG A 1 361 ? 12.117 -10.795 -23.020 1.00 86.50 361 ARG A N 1
ATOM 2940 C CA . ARG A 1 361 ? 11.695 -11.355 -24.322 1.00 86.50 361 ARG A CA 1
ATOM 2941 C C . ARG A 1 361 ? 12.245 -12.759 -24.585 1.00 86.50 361 ARG A C 1
ATOM 2943 O O . ARG A 1 361 ? 11.622 -13.520 -25.320 1.00 86.50 361 ARG A O 1
ATOM 2950 N N . ALA A 1 362 ? 13.433 -13.092 -24.083 1.00 84.19 362 ALA A N 1
ATOM 2951 C CA . ALA A 1 362 ? 13.987 -14.439 -24.196 1.00 84.19 362 ALA A CA 1
ATOM 2952 C C . ALA A 1 362 ? 13.179 -15.433 -23.354 1.00 84.19 362 ALA A C 1
ATOM 2954 O O . ALA A 1 362 ? 12.746 -16.445 -23.896 1.00 84.19 362 ALA A O 1
ATOM 2955 N N . ILE A 1 363 ? 12.886 -15.078 -22.099 1.00 86.50 363 ILE A N 1
ATOM 2956 C CA . ILE A 1 363 ? 12.052 -15.874 -21.192 1.00 86.50 363 ILE A CA 1
ATOM 2957 C C . ILE A 1 363 ? 10.656 -16.069 -21.789 1.00 86.50 363 ILE A C 1
ATOM 2959 O O . ILE A 1 363 ? 10.240 -17.205 -21.957 1.00 86.50 363 ILE A O 1
ATOM 2963 N N . CYS A 1 364 ? 9.974 -15.001 -22.227 1.00 83.88 364 CYS A N 1
ATOM 2964 C CA . CYS A 1 364 ? 8.644 -15.129 -22.838 1.00 83.88 364 CYS A CA 1
ATOM 2965 C C . CYS A 1 364 ? 8.638 -16.058 -24.061 1.00 83.88 364 CYS A C 1
ATOM 2967 O O . CYS A 1 364 ? 7.701 -16.825 -24.238 1.00 83.88 364 CYS A O 1
ATOM 2969 N N . ARG A 1 365 ? 9.677 -16.018 -24.909 1.00 82.50 365 ARG A N 1
ATOM 2970 C CA . ARG A 1 365 ? 9.785 -16.943 -26.051 1.00 82.50 365 ARG A CA 1
ATOM 2971 C C . ARG A 1 365 ? 9.976 -18.388 -25.607 1.00 82.50 365 ARG A C 1
ATOM 2973 O O . ARG A 1 365 ? 9.397 -19.266 -26.228 1.00 82.50 365 ARG A O 1
ATOM 2980 N N . GLN A 1 366 ? 10.764 -18.611 -24.558 1.00 81.69 366 GLN A N 1
ATOM 2981 C CA . GLN A 1 366 ? 10.973 -19.935 -23.982 1.00 81.69 366 GLN A CA 1
ATOM 2982 C C . GLN A 1 366 ? 9.683 -20.486 -23.359 1.00 81.69 366 GLN A C 1
ATOM 2984 O O . GLN A 1 366 ? 9.352 -21.646 -23.574 1.00 81.69 366 GLN A O 1
ATOM 2989 N N . THR A 1 367 ? 8.921 -19.652 -22.650 1.00 77.56 367 THR A N 1
ATOM 2990 C CA . THR A 1 367 ? 7.605 -20.019 -22.113 1.00 77.56 367 THR A CA 1
ATOM 2991 C C . THR A 1 367 ? 6.642 -20.405 -23.234 1.00 77.56 367 THR A C 1
ATOM 2993 O O . THR A 1 367 ? 6.101 -21.503 -23.212 1.00 77.56 367 THR A O 1
ATOM 2996 N N . LEU A 1 368 ? 6.520 -19.568 -24.271 1.00 75.81 368 LEU A N 1
ATOM 2997 C CA . LEU A 1 368 ? 5.655 -19.848 -25.423 1.00 75.81 368 LEU A CA 1
ATOM 2998 C C . LEU A 1 368 ? 6.068 -21.115 -26.189 1.00 75.81 368 LEU A C 1
ATOM 3000 O O . LEU A 1 368 ? 5.203 -21.823 -26.694 1.00 75.81 368 LEU A O 1
ATOM 3004 N N . SER A 1 369 ? 7.369 -21.421 -26.291 1.00 72.81 369 SER A N 1
ATOM 3005 C CA . SER A 1 369 ? 7.818 -22.677 -26.909 1.00 72.81 369 SER A CA 1
ATOM 3006 C C . SER A 1 369 ? 7.466 -23.901 -26.066 1.00 72.81 369 SER A C 1
ATOM 3008 O O . SER A 1 369 ? 7.038 -24.902 -26.622 1.00 72.81 369 SER A O 1
ATOM 3010 N N . LEU A 1 370 ? 7.585 -23.814 -24.737 1.00 70.00 370 LEU A N 1
ATOM 3011 C CA . LEU A 1 370 ? 7.222 -24.916 -23.838 1.00 70.00 370 LEU A CA 1
ATOM 3012 C C . LEU A 1 370 ? 5.710 -25.187 -23.852 1.00 70.00 370 LEU A C 1
ATOM 3014 O O . LEU A 1 370 ? 5.295 -26.343 -23.845 1.00 70.00 370 LEU A O 1
ATOM 3018 N N . GLU A 1 371 ? 4.897 -24.131 -23.941 1.00 68.25 371 GLU A N 1
ATOM 3019 C CA . GLU A 1 371 ? 3.443 -24.237 -24.118 1.00 68.25 371 GLU A CA 1
ATOM 3020 C C . GLU A 1 371 ? 3.075 -24.869 -25.470 1.00 68.25 371 GLU A C 1
ATOM 3022 O O . GLU A 1 371 ? 2.201 -25.734 -25.529 1.00 68.25 371 GLU A O 1
ATOM 3027 N N . ALA A 1 372 ? 3.763 -24.487 -26.554 1.00 67.94 372 ALA A N 1
ATOM 3028 C CA . ALA A 1 372 ? 3.559 -25.073 -27.882 1.00 67.94 372 ALA A CA 1
ATOM 3029 C C . ALA A 1 372 ? 3.969 -26.557 -27.954 1.00 67.94 372 ALA A C 1
ATOM 3031 O O . ALA A 1 372 ? 3.346 -27.324 -28.687 1.00 67.94 372 ALA A O 1
ATOM 3032 N N . ASP A 1 373 ? 4.964 -26.964 -27.162 1.00 74.25 373 ASP A N 1
ATOM 3033 C CA . ASP A 1 373 ? 5.421 -28.353 -27.031 1.00 74.25 373 ASP A CA 1
ATOM 3034 C C . ASP A 1 373 ? 4.548 -29.188 -26.060 1.00 74.25 373 ASP A C 1
ATOM 3036 O O . ASP A 1 373 ? 4.852 -30.350 -25.786 1.00 74.25 373 ASP A O 1
ATOM 3040 N N . GLY A 1 374 ? 3.443 -28.626 -25.547 1.00 55.97 374 GLY A N 1
ATOM 3041 C CA . GLY A 1 374 ? 2.470 -29.329 -24.700 1.00 55.97 374 GLY A CA 1
ATOM 3042 C C . GLY A 1 374 ? 2.903 -29.516 -23.243 1.00 55.97 374 GLY A C 1
ATOM 3043 O O . GLY A 1 374 ? 2.307 -30.317 -22.521 1.00 55.97 374 GLY A O 1
ATOM 3044 N N . ILE A 1 375 ? 3.932 -28.794 -22.792 1.00 56.69 375 ILE A N 1
ATOM 3045 C CA . ILE A 1 375 ? 4.395 -28.816 -21.403 1.00 56.69 375 ILE A CA 1
ATOM 3046 C C . ILE A 1 375 ? 3.660 -27.703 -20.647 1.00 56.69 375 ILE A C 1
ATOM 3048 O O . ILE A 1 375 ? 4.131 -26.569 -20.565 1.00 56.69 375 ILE A O 1
ATOM 3052 N N . GLU A 1 376 ? 2.489 -28.018 -20.086 1.00 50.72 376 GLU A N 1
ATOM 3053 C CA . GLU A 1 376 ? 1.823 -27.132 -19.123 1.00 50.72 376 GLU A CA 1
ATOM 3054 C C . GLU A 1 376 ? 2.707 -26.990 -17.873 1.00 50.72 376 GLU A C 1
ATOM 3056 O O . GLU A 1 376 ? 2.849 -27.925 -17.080 1.00 50.72 376 GLU A O 1
ATOM 3061 N N . MET A 1 377 ? 3.321 -25.818 -17.684 1.00 52.03 377 MET A N 1
ATOM 3062 C CA . MET A 1 377 ? 3.996 -25.493 -16.427 1.00 52.03 377 MET A CA 1
ATOM 3063 C C . MET A 1 377 ? 2.934 -25.185 -15.362 1.00 52.03 377 MET A C 1
ATOM 3065 O O . MET A 1 377 ? 2.322 -24.118 -15.383 1.00 52.03 377 MET A O 1
ATOM 3069 N N . ARG A 1 378 ? 2.689 -26.163 -14.483 1.00 40.25 378 ARG A N 1
ATOM 3070 C CA . ARG A 1 378 ? 1.811 -26.066 -13.304 1.00 40.25 378 ARG A CA 1
ATOM 3071 C C . ARG A 1 378 ? 2.405 -25.244 -12.171 1.00 40.25 378 ARG A C 1
ATOM 3073 O O . ARG A 1 378 ? 3.633 -25.352 -11.956 1.00 40.25 378 ARG A O 1
#

InterPro domains:
  IPR004875 DDE superfamily endonuclease domain [PF03184] (5-79)

Sequence (378 aa):
MVHFCFDHNIKVFPMPPHLTHQLQPLDVGVFRSYKHWHQQVLHREIADGAYDFNKSDFLYHLQEVRTRTFKKHTILSSWQKCGLFPFSPEIVLSQLQDTLSSLTEEVAIKDLPGSIESEPQGGPQAARPSTPSPHTPPSIQRFNWNNVSTPRLNLSTIQRYHAYVQLRLATSVDSHMPLTPSVTYVYEKARKADKTLALNGITATAEMTKIKEKQAKRSSLQQQTTIVARYGPLSVGDARIRVARDEYNRQAAQEEEAQRVRNKEVRDEAGYIRRWLRKVRFNVRISITEARIRDIRGLWAKGDKRAHLNCNEWMCASYRILRELHNRGVGQSKAIMWPEYYDREIVKEAAELVVMEANKRAICRQTLSLEADGIEMR

Radius of gyration: 43.94 Å; Cα contacts (8 Å, |Δi|>4): 167; chains: 1; bounding box: 89×64×138 Å

Solvent-accessible surface area (backbone atoms only — not comparable to full-atom values): 22708 Å² total; per-residue (Å²): 107,70,65,60,28,60,78,66,73,49,86,80,82,88,73,68,87,90,38,55,73,52,63,32,34,54,65,60,32,41,50,57,46,36,52,51,44,47,49,52,51,51,53,49,43,45,73,76,68,48,90,74,85,53,73,66,56,50,59,67,44,42,62,59,36,45,65,73,34,74,35,72,66,49,51,47,51,13,28,38,62,30,12,64,42,69,76,36,62,62,63,46,51,57,70,66,66,65,94,57,63,89,78,65,70,83,75,59,73,83,77,45,96,80,69,78,85,86,80,91,87,81,90,85,90,84,93,90,86,90,87,84,88,79,88,75,74,83,78,71,75,72,79,63,68,89,77,56,78,78,77,79,88,50,70,71,59,53,52,53,52,51,52,54,51,49,52,53,52,51,50,26,64,78,66,73,44,81,77,53,74,68,57,53,51,52,49,53,52,50,54,52,50,52,51,49,38,49,73,69,40,54,52,55,51,55,51,51,50,53,50,52,52,53,51,50,55,51,51,56,53,47,62,74,44,46,44,82,48,102,92,45,77,42,34,63,69,58,52,52,53,51,52,53,50,52,48,51,53,50,50,52,51,52,51,53,52,51,50,53,52,52,56,47,53,20,52,54,49,30,50,50,52,55,51,48,53,52,50,52,53,49,55,52,51,50,48,62,72,67,52,63,88,82,76,79,82,67,101,65,55,79,64,55,57,50,53,50,71,68,32,54,63,60,48,38,52,51,46,49,55,51,54,54,36,44,74,71,68,48,76,84,61,88,87,59,94,70,76,92,75,87,54,73,64,45,52,47,53,12,37,50,50,53,36,51,53,50,52,52,54,50,51,53,52,53,51,52,49,37,51,74,72,68,50,79,86,127

pLDDT: mean 75.48, std 16.7, range [28.64, 96.5]

Nearest PDB structures (foldseek):
  4oyd-assembly2_D  TM=3.172E-01  e=6.360E+00  synthetic construct